Protein AF-A0A4Y7JF31-F1 (afdb_monomer)

Structure (mmCIF, N/CA/C/O backbone):
data_AF-A0A4Y7JF31-F1
#
_entry.id   AF-A0A4Y7JF31-F1
#
loop_
_atom_site.group_PDB
_atom_site.id
_atom_site.type_symbol
_atom_site.label_atom_id
_atom_site.label_alt_id
_atom_site.label_comp_id
_atom_site.label_asym_id
_atom_site.label_entity_id
_atom_site.label_seq_id
_atom_site.pdbx_PDB_ins_code
_atom_site.Cartn_x
_atom_site.Cartn_y
_atom_site.Cartn_z
_atom_site.occupancy
_atom_site.B_iso_or_equiv
_atom_site.auth_seq_id
_atom_site.auth_comp_id
_atom_site.auth_asym_id
_atom_site.auth_atom_id
_atom_site.pdbx_PDB_model_num
ATOM 1 N N . PRO A 1 1 ? 8.493 8.187 52.990 1.00 31.69 1 PRO A N 1
ATOM 2 C CA . PRO A 1 1 ? 7.055 8.366 52.688 1.00 31.69 1 PRO A CA 1
ATOM 3 C C . PRO A 1 1 ? 6.645 7.460 51.519 1.00 31.69 1 PRO A C 1
ATOM 5 O O . PRO A 1 1 ? 7.074 7.686 50.390 1.00 31.69 1 PRO A O 1
ATOM 8 N N . PHE A 1 2 ? 5.915 6.381 51.809 1.00 28.14 2 PHE A N 1
ATOM 9 C CA . PHE A 1 2 ? 5.372 5.490 50.783 1.00 28.14 2 PHE A CA 1
ATOM 10 C C . PHE A 1 2 ? 4.452 6.293 49.850 1.00 28.14 2 PHE A C 1
ATOM 12 O O . PHE A 1 2 ? 3.578 7.016 50.322 1.00 28.14 2 PHE A O 1
ATOM 19 N N . GLN A 1 3 ? 4.675 6.215 48.534 1.00 34.62 3 GLN A N 1
ATOM 20 C CA . GLN A 1 3 ? 3.728 6.744 47.549 1.00 34.62 3 GLN A CA 1
ATOM 21 C C . GLN A 1 3 ? 2.371 6.063 47.772 1.00 34.62 3 GLN A C 1
ATOM 23 O O . GLN A 1 3 ? 2.311 4.831 47.787 1.00 34.62 3 GLN A O 1
ATOM 28 N N . LYS A 1 4 ? 1.290 6.843 47.928 1.00 48.78 4 LYS A N 1
ATOM 29 C CA . LYS A 1 4 ? -0.082 6.314 47.874 1.00 48.78 4 LYS A CA 1
ATOM 30 C C . LYS A 1 4 ? -0.228 5.586 46.534 1.00 48.78 4 LYS A C 1
ATOM 32 O O . LYS A 1 4 ? -0.161 6.211 45.483 1.00 48.78 4 LYS A O 1
ATOM 37 N N . THR A 1 5 ? -0.279 4.255 46.578 1.00 57.47 5 THR A N 1
ATOM 38 C CA . THR A 1 5 ? -0.216 3.396 45.379 1.00 57.47 5 THR A CA 1
ATOM 39 C C . THR A 1 5 ? -1.612 3.099 44.817 1.00 57.47 5 THR A C 1
ATOM 41 O O . THR A 1 5 ? -1.729 2.587 43.710 1.00 57.47 5 THR A O 1
ATOM 44 N N . PHE A 1 6 ? -2.663 3.438 45.568 1.00 66.06 6 PHE A N 1
ATOM 45 C CA . PHE A 1 6 ? -4.053 3.111 45.269 1.00 66.06 6 PHE A CA 1
ATOM 46 C C . PHE A 1 6 ? -4.919 4.372 45.243 1.00 66.06 6 PHE A C 1
ATOM 48 O O . PHE A 1 6 ? -4.669 5.317 45.997 1.00 66.06 6 PHE A O 1
ATOM 55 N N . TYR A 1 7 ? -5.925 4.359 44.371 1.00 75.56 7 TYR A N 1
ATOM 56 C CA . TYR A 1 7 ? -6.966 5.377 44.278 1.00 75.56 7 TYR A CA 1
ATOM 57 C C . TYR A 1 7 ? -8.215 4.868 44.985 1.00 75.56 7 TYR A C 1
ATOM 59 O O . TYR A 1 7 ? -8.557 3.697 44.843 1.00 75.56 7 TYR A O 1
ATOM 67 N N . TYR A 1 8 ? -8.881 5.738 45.733 1.00 78.69 8 TYR A N 1
ATOM 68 C CA . TYR A 1 8 ? -10.022 5.383 46.567 1.00 78.69 8 TYR A CA 1
ATOM 69 C C . TYR A 1 8 ? -11.216 6.240 46.163 1.00 78.69 8 TYR A C 1
ATOM 71 O O . TYR A 1 8 ? -11.055 7.442 45.959 1.00 78.69 8 TYR A O 1
ATOM 79 N N . LEU A 1 9 ? -12.393 5.627 46.066 1.00 80.50 9 LEU A N 1
ATOM 80 C CA . LEU A 1 9 ? -13.665 6.331 45.931 1.00 80.50 9 LEU A CA 1
ATOM 81 C C . LEU A 1 9 ? -14.628 5.880 47.018 1.00 80.50 9 LEU A C 1
ATOM 83 O O . LEU A 1 9 ? -14.660 4.696 47.349 1.00 80.50 9 LEU A O 1
ATOM 87 N N . ALA A 1 10 ? -15.409 6.816 47.552 1.00 82.56 10 ALA A N 1
ATOM 88 C CA . ALA A 1 10 ? -16.460 6.510 48.509 1.00 82.56 10 ALA A CA 1
ATOM 89 C C . ALA A 1 10 ? -17.635 5.854 47.769 1.00 82.56 10 ALA A C 1
ATOM 91 O O . ALA A 1 10 ? -18.322 6.507 46.984 1.00 82.56 10 ALA A O 1
ATOM 92 N N . LEU A 1 11 ? -17.812 4.548 47.968 1.00 87.69 11 LEU A N 1
ATOM 93 C CA . LEU A 1 11 ? -18.899 3.755 47.407 1.00 87.69 11 LEU A CA 1
ATOM 94 C C . LEU A 1 11 ? -20.030 3.694 48.432 1.00 87.69 11 LEU A C 1
ATOM 96 O O . LEU A 1 11 ? -19.848 3.171 49.527 1.00 87.69 11 LEU A O 1
ATOM 100 N N . GLU A 1 12 ? -21.206 4.195 48.070 1.00 89.12 12 GLU A N 1
ATOM 101 C CA . GLU A 1 12 ? -22.380 4.188 48.943 1.00 89.12 12 GLU A CA 1
ATOM 102 C C . GLU A 1 12 ? -23.204 2.912 48.782 1.00 89.12 12 GLU A C 1
ATOM 104 O O . GLU A 1 12 ? -23.687 2.342 49.761 1.00 89.12 12 GLU A O 1
ATOM 109 N N . ALA A 1 13 ? -23.418 2.478 47.537 1.00 92.56 13 ALA A N 1
ATOM 110 C CA . ALA A 1 13 ? -24.281 1.346 47.219 1.00 92.56 13 ALA A CA 1
ATOM 111 C C . ALA A 1 13 ? -24.106 0.860 45.776 1.00 92.56 13 ALA A C 1
ATOM 113 O O . ALA A 1 13 ? -23.597 1.574 44.916 1.00 92.56 13 ALA A O 1
ATOM 114 N N . ILE A 1 14 ? -24.633 -0.328 45.486 1.00 95.69 14 ILE A N 1
ATOM 115 C CA . ILE A 1 14 ? -24.919 -0.786 44.122 1.00 95.69 14 ILE A CA 1
ATOM 116 C C . ILE A 1 14 ? -26.408 -1.112 44.051 1.00 95.69 14 ILE A C 1
ATOM 118 O O . ILE A 1 14 ? -26.920 -1.846 44.894 1.00 95.69 14 ILE A O 1
ATOM 122 N N . SER A 1 15 ? -27.118 -0.562 43.072 1.00 95.19 15 SER A N 1
ATOM 123 C CA . SER A 1 15 ? -28.511 -0.911 42.804 1.00 95.19 15 SER A CA 1
ATOM 124 C C . SER A 1 15 ? -28.626 -1.916 41.664 1.00 95.19 15 SER A C 1
ATOM 126 O O . SER A 1 15 ? -27.865 -1.873 40.698 1.00 95.19 15 SER A O 1
ATOM 128 N N . VAL A 1 16 ? -29.588 -2.828 41.790 1.00 95.62 16 VAL A N 1
ATOM 129 C CA . VAL A 1 16 ? -30.034 -3.731 40.725 1.00 95.62 16 VAL A CA 1
ATOM 130 C C . VAL A 1 16 ? -31.512 -3.427 40.486 1.00 95.62 16 VAL A C 1
ATOM 132 O O . VAL A 1 16 ? -32.357 -3.682 41.346 1.00 95.62 16 VAL A O 1
ATOM 135 N N . ASN A 1 17 ? -31.826 -2.845 39.331 1.00 91.75 17 ASN A N 1
ATOM 136 C CA . ASN A 1 17 ? -33.073 -2.132 39.062 1.00 91.75 17 ASN A CA 1
ATOM 137 C C . ASN A 1 17 ? -33.342 -1.081 40.161 1.00 91.75 17 ASN A C 1
ATOM 139 O O . ASN A 1 17 ? -32.506 -0.221 40.412 1.00 91.75 17 ASN A O 1
ATOM 143 N N . GLU A 1 18 ? -34.485 -1.156 40.846 1.00 88.25 18 GLU A N 1
ATOM 144 C CA . GLU A 1 18 ? -34.863 -0.216 41.912 1.00 88.25 18 GLU A CA 1
ATOM 145 C C . GLU A 1 18 ? -34.330 -0.623 43.304 1.00 88.25 18 GLU A C 1
ATOM 147 O O . GLU A 1 18 ? -34.451 0.141 44.264 1.00 88.25 18 GLU A O 1
ATOM 152 N N . ASN A 1 19 ? -33.727 -1.811 43.442 1.00 93.69 19 ASN A N 1
ATOM 153 C CA . ASN A 1 19 ? -33.280 -2.345 44.731 1.00 93.69 19 ASN A CA 1
ATOM 154 C C . ASN A 1 19 ? -31.839 -1.909 45.030 1.00 93.69 19 ASN A C 1
ATOM 156 O O . ASN A 1 19 ? -30.900 -2.376 44.388 1.00 93.69 19 ASN A O 1
ATOM 160 N N . LYS A 1 20 ? -31.660 -1.023 46.019 1.00 93.81 20 LYS A N 1
ATOM 161 C CA . LYS A 1 20 ? -30.358 -0.471 46.435 1.00 93.81 20 LYS A CA 1
ATOM 162 C C . LYS A 1 20 ? -29.703 -1.349 47.513 1.00 93.81 20 LYS A C 1
ATOM 164 O O . LYS A 1 20 ? -30.262 -1.498 48.597 1.00 93.81 20 LYS A O 1
ATOM 169 N N . VAL A 1 21 ? -28.512 -1.887 47.236 1.00 94.56 21 VAL A N 1
ATOM 170 C CA . VAL A 1 21 ? -27.695 -2.676 48.178 1.00 94.56 21 VAL A CA 1
ATOM 171 C C . VAL A 1 21 ? -26.576 -1.786 48.739 1.00 94.56 21 VAL A C 1
ATOM 173 O O . VAL A 1 21 ? -25.693 -1.389 47.973 1.00 94.56 21 VAL A O 1
ATOM 176 N N . PRO A 1 22 ? -26.595 -1.426 50.036 1.00 91.06 22 PRO A N 1
ATOM 177 C CA . PRO A 1 22 ? -25.606 -0.523 50.619 1.00 91.06 22 PRO A CA 1
ATOM 178 C C . PRO A 1 22 ? -24.224 -1.174 50.722 1.00 91.06 22 PRO A C 1
ATOM 180 O O . PRO A 1 22 ? -24.096 -2.375 50.961 1.00 91.06 22 PRO A O 1
ATOM 183 N N . PHE A 1 23 ? -23.177 -0.366 50.577 1.00 85.75 23 PHE A N 1
ATOM 184 C CA . PHE A 1 23 ? -21.815 -0.788 50.871 1.00 85.75 23 PHE A CA 1
ATOM 185 C C . PHE A 1 23 ? -21.572 -0.695 52.380 1.00 85.75 23 PHE A C 1
ATOM 187 O O . PHE A 1 23 ? -21.633 0.383 52.964 1.00 85.75 23 PHE A O 1
ATOM 194 N N . ILE A 1 24 ? -21.310 -1.837 53.016 1.00 78.06 24 ILE A N 1
ATOM 195 C CA . ILE A 1 24 ? -20.988 -1.922 54.443 1.00 78.06 24 ILE A CA 1
ATOM 196 C C . ILE A 1 24 ? -19.588 -2.525 54.556 1.00 78.06 24 ILE A C 1
ATOM 198 O O . ILE A 1 24 ? -19.387 -3.712 54.292 1.00 78.06 24 ILE A O 1
ATOM 202 N N . SER A 1 25 ? -18.596 -1.706 54.908 1.00 64.50 25 SER A N 1
ATOM 203 C CA . SER A 1 25 ? -17.239 -2.184 55.179 1.00 64.50 25 SER A CA 1
ATOM 204 C C . SER A 1 25 ? -17.099 -2.565 56.649 1.00 64.50 25 SER A C 1
ATOM 206 O O . SER A 1 25 ? -17.093 -1.697 57.517 1.00 64.50 25 SER A O 1
ATOM 208 N N . ASP A 1 26 ? -16.946 -3.855 56.933 1.00 57.91 26 ASP A N 1
ATOM 209 C CA . ASP A 1 26 ? -16.701 -4.347 58.289 1.00 57.91 26 ASP A CA 1
ATOM 210 C C . ASP A 1 26 ? -15.235 -4.062 58.691 1.00 57.91 26 ASP A C 1
ATOM 212 O O . ASP A 1 26 ? -14.323 -4.851 58.446 1.00 57.91 26 ASP A O 1
ATOM 216 N N . THR A 1 27 ? -14.962 -2.876 59.245 1.00 52.88 27 THR A N 1
ATOM 217 C CA . THR A 1 27 ? -13.615 -2.432 59.676 1.00 52.88 27 THR A CA 1
ATOM 218 C C . THR A 1 27 ? -13.222 -2.959 61.063 1.00 52.88 27 THR A C 1
ATOM 220 O O . THR A 1 27 ? -12.168 -2.620 61.606 1.00 52.88 27 THR A O 1
ATOM 223 N N . SER A 1 28 ? -14.028 -3.851 61.643 1.00 46.38 28 SER A N 1
ATOM 224 C CA . SER A 1 28 ? -13.867 -4.347 63.012 1.00 46.38 28 SER A CA 1
ATOM 225 C C . SER A 1 28 ? -12.649 -5.270 63.229 1.00 46.38 28 SER A C 1
ATOM 227 O O . SER A 1 28 ? -12.277 -5.516 64.381 1.00 46.38 28 SER A O 1
ATOM 229 N N . SER A 1 29 ? -11.970 -5.743 62.169 1.00 42.38 29 SER A N 1
ATOM 230 C CA . SER A 1 29 ? -10.911 -6.767 62.271 1.00 42.38 29 SER A CA 1
ATOM 231 C C . SER A 1 29 ? -9.473 -6.343 61.931 1.00 42.38 29 SER A C 1
ATOM 233 O O . SER A 1 29 ? -8.577 -7.182 62.024 1.00 42.38 29 SER A O 1
ATOM 235 N N . THR A 1 30 ? -9.185 -5.090 61.569 1.00 41.09 30 THR A N 1
ATOM 236 C CA . THR A 1 30 ? -7.815 -4.667 61.194 1.00 41.09 30 THR A CA 1
ATOM 237 C C . THR A 1 30 ? -7.248 -3.635 62.164 1.00 41.09 30 THR A C 1
ATOM 239 O O . THR A 1 30 ? -7.321 -2.434 61.928 1.00 41.09 30 THR A O 1
ATOM 242 N N . LYS A 1 31 ? -6.639 -4.107 63.261 1.00 40.06 31 LYS A N 1
ATOM 243 C CA . LYS A 1 31 ? -5.798 -3.270 64.141 1.00 40.06 31 LYS A CA 1
ATOM 244 C C . LYS A 1 31 ? -4.364 -3.075 63.635 1.00 40.06 31 LYS A C 1
ATOM 246 O O . LYS A 1 31 ? -3.668 -2.225 64.173 1.00 40.06 31 LYS A O 1
ATOM 251 N N . ASP A 1 32 ? -3.947 -3.797 62.594 1.00 37.44 32 ASP A N 1
ATOM 252 C CA . ASP A 1 32 ? -2.549 -3.841 62.152 1.00 37.44 32 ASP A CA 1
ATOM 253 C C . ASP A 1 32 ? -2.399 -3.561 60.650 1.00 37.44 32 ASP A C 1
ATOM 255 O O . ASP A 1 32 ? -1.897 -4.386 59.894 1.00 37.44 32 ASP A O 1
ATOM 259 N N . THR A 1 33 ? -2.815 -2.377 60.205 1.00 38.72 33 THR A N 1
ATOM 260 C CA . THR A 1 33 ? -2.261 -1.765 58.988 1.00 38.72 33 THR A CA 1
ATOM 261 C C . THR A 1 33 ? -2.450 -0.259 59.078 1.00 38.72 33 THR A C 1
ATOM 263 O O . THR A 1 33 ? -3.574 0.226 59.051 1.00 38.72 33 THR A O 1
ATOM 266 N N . GLU A 1 34 ? -1.351 0.491 59.157 1.00 38.00 34 GLU A N 1
ATOM 267 C CA . GLU A 1 34 ? -1.296 1.962 59.070 1.00 38.00 34 GLU A CA 1
ATOM 268 C C . GLU A 1 34 ? -1.657 2.484 57.656 1.00 38.00 34 GLU A C 1
ATOM 270 O O . GLU A 1 34 ? -1.024 3.394 57.120 1.00 38.00 34 GLU A O 1
ATOM 275 N N . ALA A 1 35 ? -2.656 1.887 57.006 1.00 40.53 35 ALA A N 1
ATOM 276 C CA . ALA A 1 35 ? -3.158 2.292 55.705 1.00 40.53 35 ALA A CA 1
ATOM 277 C C . ALA A 1 35 ? -4.604 2.758 55.873 1.00 40.53 35 ALA A C 1
ATOM 279 O O . ALA A 1 35 ? -5.496 1.955 56.121 1.00 40.53 35 ALA A O 1
ATOM 280 N N . PHE A 1 36 ? -4.785 4.073 55.756 1.00 43.50 36 PHE A N 1
ATOM 281 C CA . PHE A 1 36 ? -6.052 4.784 55.622 1.00 43.50 36 PHE A CA 1
ATOM 282 C C . PHE A 1 36 ? -7.067 3.987 54.790 1.00 43.50 36 PHE A C 1
ATOM 284 O O . PHE A 1 36 ? -7.009 3.989 53.561 1.00 43.50 36 PHE A O 1
ATOM 291 N N . GLN A 1 37 ? -7.996 3.321 55.462 1.00 46.31 37 GLN A N 1
ATOM 292 C CA . GLN A 1 37 ? -9.249 2.885 54.873 1.00 46.31 37 GLN A CA 1
ATOM 293 C C . GLN A 1 37 ? -10.320 3.590 55.697 1.00 46.31 37 GLN A C 1
ATOM 295 O O . GLN A 1 37 ? -10.749 3.100 56.737 1.00 46.31 37 GLN A O 1
ATOM 300 N N . GLU A 1 38 ? -10.605 4.832 55.306 1.00 51.72 38 GLU A N 1
ATOM 301 C CA . GLU A 1 38 ? -11.763 5.562 55.813 1.00 51.72 38 GLU A CA 1
ATOM 302 C C . GLU A 1 38 ? -13.029 4.745 55.505 1.00 51.72 38 GLU A C 1
ATOM 304 O O . GLU A 1 38 ? -13.062 3.971 54.538 1.00 51.72 38 GLU A O 1
ATOM 309 N N . ASP A 1 39 ? -14.048 4.878 56.353 1.00 57.41 39 ASP A N 1
ATOM 310 C CA . ASP A 1 39 ? -15.315 4.170 56.191 1.00 57.41 39 ASP A CA 1
ATOM 311 C C . ASP A 1 39 ? -15.894 4.448 54.786 1.00 57.41 39 ASP A C 1
ATOM 313 O O . ASP A 1 39 ? -15.873 5.581 54.309 1.00 57.41 39 ASP A O 1
ATOM 317 N N . ASN A 1 40 ? -16.396 3.407 54.115 1.00 67.69 40 ASN A N 1
ATOM 318 C CA . ASN A 1 40 ? -17.052 3.460 52.797 1.00 67.69 40 ASN A CA 1
ATOM 319 C C . ASN A 1 40 ? -16.171 3.644 51.545 1.00 67.69 40 ASN A C 1
ATOM 321 O O . ASN A 1 40 ? -16.712 3.886 50.470 1.00 67.69 40 ASN A O 1
ATOM 325 N N . TYR A 1 41 ? -14.847 3.466 51.605 1.00 77.06 41 TYR A N 1
ATOM 326 C CA . TYR A 1 41 ? -14.010 3.558 50.398 1.00 77.06 41 TYR A CA 1
ATOM 327 C C . TYR A 1 41 ? -13.721 2.208 49.717 1.00 77.06 41 TYR A C 1
ATOM 329 O O . TYR A 1 41 ? -13.279 1.241 50.346 1.00 77.06 41 TYR A O 1
ATOM 337 N N . ILE A 1 42 ? -13.877 2.175 48.389 1.00 85.44 42 ILE A N 1
ATOM 338 C CA . ILE A 1 42 ? -13.438 1.091 47.499 1.00 85.44 42 ILE A CA 1
ATOM 339 C C . ILE A 1 42 ? -12.210 1.531 46.691 1.00 85.44 42 ILE A C 1
ATOM 341 O O . ILE A 1 42 ? -12.097 2.691 46.289 1.00 85.44 42 ILE A O 1
ATOM 345 N N . ILE A 1 43 ? -11.272 0.613 46.444 1.00 86.19 43 ILE A N 1
ATOM 346 C CA . ILE A 1 43 ? -10.094 0.904 45.619 1.00 86.19 43 ILE A CA 1
ATOM 347 C C . ILE A 1 43 ? -10.470 0.811 44.144 1.00 86.19 43 ILE A C 1
ATOM 349 O O . ILE A 1 43 ? -10.975 -0.217 43.702 1.00 86.19 43 ILE A O 1
ATOM 353 N N . ILE A 1 44 ? -10.149 1.836 43.362 1.00 85.12 44 ILE A N 1
ATOM 354 C CA . ILE A 1 44 ? -10.290 1.808 41.904 1.00 85.12 44 ILE A CA 1
ATOM 355 C C . ILE A 1 44 ? -9.003 1.244 41.300 1.00 85.12 44 ILE A C 1
ATOM 357 O O . ILE A 1 44 ? -7.951 1.883 41.358 1.00 85.12 44 ILE A O 1
ATOM 361 N N . ASP A 1 45 ? -9.075 0.033 40.738 1.00 82.38 45 ASP A N 1
ATOM 362 C CA . ASP A 1 45 ? -7.905 -0.677 40.212 1.00 82.38 45 ASP A CA 1
ATOM 363 C C . ASP A 1 45 ? -8.164 -1.259 38.817 1.00 82.38 45 ASP A C 1
ATOM 365 O O . ASP A 1 45 ? -8.624 -2.390 38.651 1.00 82.38 45 ASP A O 1
ATOM 369 N N . SER A 1 46 ? -7.787 -0.497 37.789 1.00 75.25 46 SER A N 1
ATOM 370 C CA . SER A 1 46 ? -7.800 -0.954 36.392 1.00 75.25 46 SER A CA 1
ATOM 371 C C . SER A 1 46 ? -6.783 -2.073 36.099 1.00 75.25 46 SER A C 1
ATOM 373 O O . SER A 1 46 ? -6.821 -2.688 35.033 1.00 75.25 46 SER A O 1
ATOM 375 N N . GLY A 1 47 ? -5.874 -2.381 37.033 1.00 76.44 47 GLY A N 1
ATOM 376 C CA . GLY A 1 47 ? -4.969 -3.527 36.958 1.00 76.44 47 GLY A CA 1
ATOM 377 C C . GLY A 1 47 ? -5.613 -4.855 37.364 1.00 76.44 47 GLY A C 1
ATOM 378 O O . GLY A 1 47 ? -5.102 -5.912 36.980 1.00 76.44 47 GLY A O 1
ATOM 379 N N . THR A 1 48 ? -6.730 -4.818 38.094 1.00 82.38 48 THR A N 1
ATOM 380 C CA . THR A 1 48 ? -7.476 -6.003 38.526 1.00 82.38 48 THR A CA 1
ATOM 381 C C . THR A 1 48 ? -8.652 -6.242 37.584 1.00 82.38 48 THR A C 1
ATOM 383 O O . THR A 1 48 ? -9.439 -5.345 37.316 1.00 82.38 48 THR A O 1
ATOM 386 N N . THR A 1 49 ? -8.789 -7.455 37.040 1.00 86.00 49 THR A N 1
ATOM 387 C CA . THR A 1 49 ? -9.819 -7.746 36.024 1.00 86.00 49 THR A CA 1
ATOM 388 C C . THR A 1 49 ? -11.244 -7.633 36.572 1.00 86.00 49 THR A C 1
ATOM 390 O O . THR A 1 49 ? -12.091 -7.019 35.928 1.00 86.00 49 THR A O 1
ATOM 393 N N . PHE A 1 50 ? -11.503 -8.219 37.740 1.00 92.88 50 PHE A N 1
ATOM 394 C CA . PHE A 1 50 ? -12.839 -8.367 38.319 1.00 92.88 50 PHE A CA 1
ATOM 395 C C . PHE A 1 50 ? -13.068 -7.425 39.500 1.00 92.88 50 PHE A C 1
ATOM 397 O O . PHE A 1 50 ? -12.115 -6.978 40.132 1.00 92.88 50 PHE A O 1
ATOM 404 N N . THR A 1 51 ? -14.332 -7.149 39.810 1.00 93.81 51 THR A N 1
ATOM 405 C CA . THR A 1 51 ? -14.706 -6.349 40.983 1.00 93.81 51 THR A CA 1
ATOM 406 C C . THR A 1 51 ? -14.842 -7.264 42.197 1.00 93.81 51 THR A C 1
ATOM 408 O O . THR A 1 51 ? -15.516 -8.289 42.125 1.00 93.81 51 THR A O 1
ATOM 411 N N . PHE A 1 52 ? -14.210 -6.903 43.310 1.00 93.19 52 PHE A N 1
ATOM 412 C CA . PHE A 1 52 ? -14.236 -7.644 44.569 1.00 93.19 52 PHE A CA 1
ATOM 413 C C . PHE A 1 52 ? -14.995 -6.840 45.625 1.00 93.19 52 PHE A C 1
ATOM 415 O O . PHE A 1 52 ? -14.542 -5.767 46.027 1.00 93.19 52 PHE A O 1
ATOM 422 N N . LEU A 1 53 ? -16.137 -7.364 46.067 1.00 93.50 53 LEU A N 1
ATOM 423 C CA . LEU A 1 53 ? -17.059 -6.715 47.006 1.00 93.50 53 LEU A CA 1
ATOM 424 C C . LEU A 1 53 ? -17.085 -7.454 48.353 1.00 93.50 53 LEU A C 1
ATOM 426 O O . LEU A 1 53 ? -16.727 -8.633 48.391 1.00 93.50 53 LEU A O 1
ATOM 430 N N . PRO A 1 54 ? -17.530 -6.810 49.447 1.00 92.06 54 PRO A N 1
ATOM 431 C CA . PRO A 1 54 ? -17.822 -7.505 50.700 1.00 92.06 54 PRO A CA 1
ATOM 432 C C . PRO A 1 54 ? -18.744 -8.711 50.474 1.00 92.06 54 PRO A C 1
ATOM 434 O O . PRO A 1 54 ? -19.668 -8.641 49.664 1.00 92.06 54 PRO A O 1
ATOM 437 N N . GLU A 1 55 ? -18.494 -9.819 51.177 1.00 90.50 55 GLU A N 1
ATOM 438 C CA . GLU A 1 55 ? -19.212 -11.092 50.977 1.00 90.50 55 GLU A CA 1
ATOM 439 C C . GLU A 1 55 ? -20.740 -10.953 51.131 1.00 90.50 55 GLU A C 1
ATOM 441 O O . GLU A 1 55 ? -21.489 -11.530 50.339 1.00 90.50 55 GLU A O 1
ATOM 446 N N . GLU A 1 56 ? -21.205 -10.134 52.081 1.00 89.44 56 GLU A N 1
ATOM 447 C CA . GLU A 1 56 ? -22.633 -9.840 52.275 1.00 89.44 56 GLU A CA 1
ATOM 448 C C . GLU A 1 56 ? -23.216 -9.049 51.094 1.00 89.44 56 GLU A C 1
ATOM 450 O O . GLU A 1 56 ? -24.163 -9.505 50.454 1.00 89.44 56 GLU A O 1
ATOM 455 N N . MET A 1 57 ? -22.577 -7.933 50.719 1.00 92.75 57 MET A N 1
ATOM 456 C CA . MET A 1 57 ? -23.000 -7.098 49.587 1.00 92.75 57 MET A CA 1
ATOM 457 C C . MET A 1 57 ? -23.037 -7.889 48.273 1.00 92.75 57 MET A C 1
ATOM 459 O O . MET A 1 57 ? -23.968 -7.759 47.480 1.00 92.75 57 MET A O 1
ATOM 463 N N . TYR A 1 58 ? -22.027 -8.730 48.038 1.00 94.62 58 TYR A N 1
ATOM 464 C CA . TYR A 1 58 ? -21.979 -9.611 46.878 1.00 94.62 58 TYR A CA 1
ATOM 465 C C . TYR A 1 58 ? -23.177 -10.565 46.840 1.00 94.62 58 TYR A C 1
ATOM 467 O O . TYR A 1 58 ? -23.813 -10.706 45.796 1.00 94.62 58 TYR A O 1
ATOM 475 N N . SER A 1 59 ? -23.484 -11.206 47.971 1.00 93.69 59 SER A N 1
ATOM 476 C CA . SER A 1 59 ? -24.570 -12.185 48.076 1.00 93.69 59 SER A CA 1
ATOM 477 C C . SER A 1 59 ? -25.936 -11.548 47.806 1.00 93.69 59 SER A C 1
ATOM 479 O O . SER A 1 59 ? -26.773 -12.144 47.123 1.00 93.69 59 SER A O 1
ATOM 481 N N . ASP A 1 60 ? -26.139 -10.316 48.277 1.00 94.75 60 ASP A N 1
ATOM 482 C CA . ASP A 1 60 ? -27.357 -9.546 48.025 1.00 94.75 60 ASP A CA 1
ATOM 483 C C . ASP A 1 60 ? -27.487 -9.159 46.545 1.00 94.75 60 ASP A C 1
ATOM 485 O O . ASP A 1 60 ? -28.530 -9.402 45.935 1.00 94.75 60 ASP A O 1
ATOM 489 N N . ILE A 1 61 ? -26.415 -8.656 45.920 1.00 95.12 61 ILE A N 1
ATOM 490 C CA . ILE A 1 61 ? -26.395 -8.341 44.479 1.00 95.12 61 ILE A CA 1
ATOM 491 C C . ILE A 1 61 ? -26.645 -9.600 43.640 1.00 95.12 61 ILE A C 1
ATOM 493 O O . ILE A 1 61 ? -27.437 -9.573 42.697 1.00 95.12 61 ILE A O 1
ATOM 497 N N . GLU A 1 62 ? -26.001 -10.720 43.977 1.00 94.31 62 GLU A N 1
ATOM 498 C CA . GLU A 1 62 ? -26.190 -11.997 43.285 1.00 94.31 62 GLU A CA 1
ATOM 499 C C . GLU A 1 62 ? -27.658 -12.453 43.358 1.00 94.31 62 GLU A C 1
ATOM 501 O O . GLU A 1 62 ? -28.226 -12.902 42.359 1.00 94.31 62 GLU A O 1
ATOM 506 N N . SER A 1 63 ? -28.288 -12.308 44.527 1.00 93.62 63 SER A N 1
ATOM 507 C CA . SER A 1 63 ? -29.700 -12.625 44.758 1.00 93.62 63 SER A CA 1
ATOM 508 C C . SER A 1 63 ? -30.635 -11.743 43.925 1.00 93.62 63 SER A C 1
ATOM 510 O O . SER A 1 63 ? -31.542 -12.258 43.268 1.00 93.62 63 SER A O 1
ATOM 512 N N . GLU A 1 64 ? -30.398 -10.430 43.884 1.00 94.88 64 GLU A N 1
ATOM 513 C CA . GLU A 1 64 ? -31.211 -9.499 43.093 1.00 94.88 64 GLU A CA 1
ATOM 514 C C . GLU A 1 64 ? -31.059 -9.725 41.582 1.00 94.88 64 GLU A C 1
ATOM 516 O O . GLU A 1 64 ? -32.055 -9.746 40.853 1.00 94.88 64 GLU A O 1
ATOM 521 N N . ILE A 1 65 ? -29.844 -10.010 41.101 1.00 94.06 65 ILE A N 1
ATOM 522 C CA . ILE A 1 65 ? -29.611 -10.357 39.692 1.00 94.06 65 ILE A CA 1
ATOM 523 C C . ILE A 1 65 ? -30.327 -11.665 39.326 1.00 94.06 65 ILE A C 1
ATOM 525 O O . ILE A 1 65 ? -30.950 -11.735 38.266 1.00 94.06 65 ILE A O 1
ATOM 529 N N . LYS A 1 66 ? -30.292 -12.688 40.192 1.00 92.31 66 LYS A N 1
ATOM 530 C CA . LYS A 1 66 ? -31.037 -13.948 39.985 1.00 92.31 66 LYS A CA 1
ATOM 531 C C . LYS A 1 66 ? -32.548 -13.738 39.919 1.00 92.31 66 LYS A C 1
ATOM 533 O O . LYS A 1 66 ? -33.217 -14.424 39.157 1.00 92.31 66 LYS A O 1
ATOM 538 N N . LYS A 1 67 ? -33.103 -12.809 40.703 1.00 90.31 67 LYS A N 1
ATOM 539 C CA . LYS A 1 67 ? -34.538 -12.476 40.643 1.00 90.31 67 LYS A CA 1
ATOM 540 C C . LYS A 1 67 ? -34.903 -11.754 39.346 1.00 90.31 67 LYS A C 1
ATOM 542 O O . LYS A 1 67 ? -35.990 -11.974 38.816 1.00 90.31 67 LYS A O 1
ATOM 547 N N . ALA A 1 68 ? -34.017 -10.887 38.852 1.00 89.81 68 ALA A N 1
ATOM 548 C CA . ALA A 1 68 ? -34.260 -10.100 37.647 1.00 89.81 68 ALA A CA 1
ATOM 549 C C . ALA A 1 68 ? -34.118 -10.926 36.359 1.00 89.81 68 ALA A C 1
ATOM 551 O O . ALA A 1 68 ? -34.907 -10.777 35.424 1.00 89.81 68 ALA A O 1
ATOM 552 N N . ILE A 1 69 ? -33.124 -11.810 36.313 1.00 85.56 69 ILE A N 1
ATOM 553 C CA . ILE A 1 69 ? -32.865 -12.689 35.180 1.00 85.56 69 ILE A CA 1
ATOM 554 C C . ILE A 1 69 ? -33.733 -13.941 35.345 1.00 85.56 69 ILE A C 1
ATOM 556 O O . ILE A 1 69 ? -33.396 -14.848 36.094 1.00 85.56 69 ILE A O 1
ATOM 560 N N . GLN A 1 70 ? -34.863 -14.003 34.635 1.00 77.31 70 GLN A N 1
ATOM 561 C CA . GLN A 1 70 ? -35.846 -15.104 34.688 1.00 77.31 70 GLN A CA 1
ATOM 562 C C . GLN A 1 70 ? -35.351 -16.419 34.033 1.00 77.31 70 GLN A C 1
ATOM 564 O O . GLN A 1 70 ? -36.123 -17.152 33.415 1.00 77.31 70 GLN A O 1
ATOM 569 N N . VAL A 1 71 ? -34.053 -16.707 34.123 1.00 82.75 71 VAL A N 1
ATOM 570 C CA . VAL A 1 71 ? -33.384 -17.893 33.578 1.00 82.75 71 VAL A CA 1
ATOM 571 C C . VAL A 1 71 ? -32.703 -18.617 34.733 1.00 82.75 71 VAL A C 1
ATOM 573 O O . VAL A 1 71 ? -32.097 -17.982 35.587 1.00 82.75 71 VAL A O 1
ATOM 576 N N . GLU A 1 72 ? -32.777 -19.946 34.762 1.00 82.56 72 GLU A N 1
ATOM 577 C CA . GLU A 1 72 ? -32.110 -20.738 35.800 1.00 82.56 72 GLU A CA 1
ATOM 578 C C . GLU A 1 72 ? -30.574 -20.624 35.691 1.00 82.56 72 GLU A C 1
ATOM 580 O O . GLU A 1 72 ? -30.017 -20.873 34.611 1.00 82.56 72 GLU A O 1
ATOM 585 N N . PRO A 1 73 ? -29.865 -20.274 36.783 1.00 86.50 73 PRO A N 1
ATOM 586 C CA . PRO A 1 73 ? -28.408 -20.269 36.819 1.00 86.50 73 PRO A CA 1
ATOM 587 C C . PRO A 1 73 ? -27.807 -21.642 36.502 1.00 86.50 73 PRO A C 1
ATOM 589 O O . PRO A 1 73 ? -28.316 -22.683 36.917 1.00 86.50 73 PRO A O 1
ATOM 592 N N . THR A 1 74 ? -26.662 -21.652 35.822 1.00 81.19 74 THR A N 1
ATOM 593 C CA . THR A 1 74 ? -25.894 -22.869 35.524 1.00 81.19 74 THR A CA 1
ATOM 594 C C . THR A 1 74 ? -24.533 -22.849 36.209 1.00 81.19 74 THR A C 1
ATOM 596 O O . THR A 1 74 ? -23.976 -21.795 36.513 1.00 81.19 74 THR A O 1
ATOM 599 N N . VAL A 1 75 ? -23.955 -24.034 36.412 1.00 76.50 75 VAL A N 1
ATOM 600 C CA . VAL A 1 75 ? -22.590 -24.171 36.928 1.00 76.50 75 VAL A CA 1
ATOM 601 C C . VAL A 1 75 ? -21.605 -23.693 35.861 1.00 76.50 75 VAL A C 1
ATOM 603 O O . VAL A 1 75 ? -21.476 -24.308 34.800 1.00 76.50 75 VAL A O 1
ATOM 606 N N . GLY A 1 76 ? -20.923 -22.585 36.139 1.00 64.81 76 GLY A N 1
ATOM 607 C CA . GLY A 1 76 ? -19.889 -22.036 35.272 1.00 64.81 76 GLY A CA 1
ATOM 608 C C . GLY A 1 76 ? -18.556 -22.785 35.367 1.00 64.81 76 GLY A C 1
ATOM 609 O O . GLY A 1 76 ? -18.245 -23.396 36.393 1.00 64.81 76 GLY A O 1
ATOM 610 N N . PRO A 1 77 ? -17.716 -22.730 34.324 1.00 68.94 77 PRO A N 1
ATOM 611 C CA . PRO A 1 77 ? -16.331 -23.176 34.419 1.00 68.94 77 PRO A CA 1
ATOM 612 C C . PRO A 1 77 ? -15.490 -22.208 35.275 1.00 68.94 77 PRO A C 1
ATOM 614 O O . PRO A 1 77 ? -15.671 -20.997 35.213 1.00 68.94 77 PRO A O 1
ATOM 617 N N . ASN A 1 78 ? -14.496 -22.736 35.999 1.00 63.00 78 ASN A N 1
ATOM 618 C CA . ASN A 1 78 ? -13.399 -21.967 36.613 1.00 63.00 78 ASN A CA 1
ATOM 619 C C . ASN A 1 78 ? -13.790 -20.907 37.669 1.00 63.00 78 ASN A C 1
ATOM 621 O O . ASN A 1 78 ? -13.326 -19.774 37.599 1.00 63.00 78 ASN A O 1
ATOM 625 N N . GLY A 1 79 ? -14.570 -21.279 38.687 1.00 72.12 79 GLY A N 1
ATOM 626 C CA . GLY A 1 79 ? -14.665 -20.491 39.927 1.00 72.12 79 GLY A CA 1
ATOM 627 C C . GLY A 1 79 ? -15.531 -19.227 39.874 1.00 72.12 79 GLY A C 1
ATOM 628 O O . GLY A 1 79 ? -15.467 -18.446 40.812 1.00 72.12 79 GLY A O 1
ATOM 629 N N . PHE A 1 80 ? -16.336 -19.029 38.825 1.00 85.06 80 PHE A N 1
ATOM 630 C CA . PHE A 1 80 ? -17.407 -18.024 38.804 1.00 85.06 80 PHE A CA 1
ATOM 631 C C . PHE A 1 80 ? -18.632 -18.524 39.581 1.00 85.06 80 PHE A C 1
ATOM 633 O O . PHE A 1 80 ? -19.052 -19.666 39.376 1.00 85.06 80 PHE A O 1
ATOM 640 N N . ASN A 1 81 ? -19.232 -17.679 40.425 1.00 85.12 81 ASN A N 1
ATOM 641 C CA . ASN A 1 81 ? -20.349 -18.118 41.272 1.00 85.12 81 ASN A CA 1
ATOM 642 C C . ASN A 1 81 ? -21.711 -18.041 40.557 1.00 85.12 81 ASN A C 1
ATOM 644 O O . ASN A 1 81 ? -22.562 -18.893 40.798 1.00 85.12 81 ASN A O 1
ATOM 648 N N . LEU A 1 82 ? -21.910 -17.066 39.657 1.00 91.12 82 LEU A N 1
ATOM 649 C CA . LEU A 1 82 ? -23.164 -16.879 38.918 1.00 91.12 82 LEU A CA 1
ATOM 650 C C . LEU A 1 82 ? -22.927 -16.875 37.406 1.00 91.12 82 LEU A C 1
ATOM 652 O O . LEU A 1 82 ? -22.244 -15.991 36.889 1.00 91.12 82 LEU A O 1
ATOM 656 N N . CYS A 1 83 ? -23.520 -17.837 36.697 1.00 91.06 83 CYS A N 1
ATOM 657 C CA . CYS A 1 83 ? -23.427 -17.959 35.244 1.00 91.06 83 CYS A CA 1
ATOM 658 C C . CYS A 1 83 ? -24.754 -18.378 34.610 1.00 91.06 83 CYS A C 1
ATOM 660 O O . CYS A 1 83 ? -25.557 -19.076 35.227 1.00 91.06 83 CYS A O 1
ATOM 662 N N . TYR A 1 84 ? -24.921 -18.027 33.337 1.00 88.75 84 TYR A N 1
ATOM 663 C CA . TYR A 1 84 ? -26.061 -18.393 32.501 1.00 88.75 84 TYR A CA 1
ATOM 664 C C . TYR A 1 84 ? -25.588 -18.925 31.139 1.00 88.75 84 TYR A C 1
ATOM 666 O O . TYR A 1 84 ? -24.499 -18.559 30.679 1.00 88.75 84 TYR A O 1
ATOM 674 N N . PRO A 1 85 ? -26.363 -19.801 30.475 1.00 84.25 85 PRO A N 1
ATOM 675 C CA . PRO A 1 85 ? -26.137 -20.114 29.068 1.00 84.25 85 PRO A CA 1
ATOM 676 C C . PRO A 1 85 ? -26.354 -18.851 28.222 1.00 84.25 85 PRO A C 1
ATOM 678 O O . PRO A 1 85 ? -27.317 -18.120 28.425 1.00 84.25 85 PRO A O 1
ATOM 681 N N . PHE A 1 86 ? -25.443 -18.582 27.292 1.00 78.19 86 PHE A N 1
ATOM 682 C CA . PHE A 1 86 ? -25.483 -17.379 26.467 1.00 78.19 86 PHE A CA 1
ATOM 683 C C . PHE A 1 86 ? -26.551 -17.496 25.369 1.00 78.19 86 PHE A C 1
ATOM 685 O O . PHE A 1 86 ? -26.483 -18.400 24.532 1.00 78.19 86 PHE A O 1
ATOM 692 N N . ASP A 1 87 ? -27.500 -16.558 25.365 1.00 73.38 87 ASP A N 1
ATOM 693 C CA . ASP A 1 87 ? -28.559 -16.397 24.364 1.00 73.38 87 ASP A CA 1
ATOM 694 C C . ASP A 1 87 ? -28.674 -14.909 23.988 1.00 73.38 87 ASP A C 1
ATOM 696 O O . ASP A 1 87 ? -28.771 -14.049 24.864 1.00 73.38 87 ASP A O 1
ATOM 700 N N . ASP A 1 88 ? -28.678 -14.606 22.688 1.00 67.75 88 ASP A N 1
ATOM 701 C CA . ASP A 1 88 ? -28.761 -13.238 22.155 1.00 67.75 88 ASP A CA 1
ATOM 702 C C . ASP A 1 88 ? -30.094 -12.531 22.496 1.00 67.75 88 ASP A C 1
ATOM 704 O O . ASP A 1 88 ? -30.214 -11.320 22.319 1.00 67.75 88 ASP A O 1
ATOM 708 N N . SER A 1 89 ? -31.112 -13.268 22.956 1.00 70.12 89 SER A N 1
ATOM 709 C CA . SER A 1 89 ? -32.430 -12.742 23.350 1.00 70.12 89 SER A CA 1
ATOM 710 C C . SER A 1 89 ? -32.568 -12.429 24.847 1.00 70.12 89 SER A C 1
ATOM 712 O O . SER A 1 89 ? -33.641 -12.024 25.300 1.00 70.12 89 SER A O 1
ATOM 714 N N . MET A 1 90 ? -31.496 -12.611 25.620 1.00 76.38 90 MET A N 1
ATOM 715 C CA . MET A 1 90 ? -31.497 -12.446 27.069 1.00 76.38 90 MET A CA 1
ATOM 716 C C . MET A 1 90 ? -31.534 -10.969 27.483 1.00 76.38 90 MET A C 1
ATOM 718 O O . MET A 1 90 ? -30.761 -10.146 26.995 1.00 76.38 90 MET A O 1
ATOM 722 N N . THR A 1 91 ? -32.420 -10.635 28.420 1.00 81.81 91 THR A N 1
ATOM 723 C CA . THR A 1 91 ? -32.522 -9.294 29.010 1.00 81.81 91 THR A CA 1
ATOM 724 C C . THR A 1 91 ? -31.765 -9.231 30.330 1.00 81.81 91 THR A C 1
ATOM 726 O O . THR A 1 91 ? -31.920 -10.116 31.174 1.00 81.81 91 THR A O 1
ATOM 729 N N . PHE A 1 92 ? -30.992 -8.167 30.526 1.00 89.50 92 PHE A N 1
ATOM 730 C CA . PHE A 1 92 ? -30.200 -7.934 31.732 1.00 89.50 92 PHE A CA 1
ATOM 731 C C . PHE A 1 92 ? -30.808 -6.797 32.573 1.00 89.50 92 PHE A C 1
ATOM 733 O O . PHE A 1 92 ? -31.418 -5.895 31.994 1.00 89.50 92 PHE A O 1
ATOM 740 N N . PRO A 1 93 ? -30.686 -6.833 33.915 1.00 92.44 93 PRO A N 1
ATOM 741 C CA . PRO A 1 93 ? -31.168 -5.753 34.776 1.00 92.44 93 PRO A CA 1
ATOM 742 C C . PRO A 1 93 ? -30.376 -4.454 34.582 1.00 92.44 93 PRO A C 1
ATOM 744 O O . PRO A 1 93 ? -29.218 -4.473 34.164 1.00 92.44 93 PRO A O 1
ATOM 747 N N . GLU A 1 94 ? -30.974 -3.320 34.945 1.00 90.88 94 GLU A N 1
ATOM 748 C CA . GLU A 1 94 ? -30.198 -2.088 35.119 1.00 90.88 94 GLU A CA 1
ATOM 749 C C . GLU A 1 94 ? -29.341 -2.236 36.385 1.00 90.88 94 GLU A C 1
ATOM 751 O O . GLU A 1 94 ? -29.854 -2.642 37.426 1.00 90.88 94 GLU A O 1
ATOM 756 N N . VAL A 1 95 ? -28.041 -1.946 36.315 1.00 94.06 95 VAL A N 1
ATOM 757 C CA . VAL A 1 95 ? -27.154 -1.959 37.489 1.00 94.06 95 VAL A CA 1
ATOM 758 C C . VAL A 1 95 ? -26.490 -0.597 37.602 1.00 94.06 95 VAL A C 1
ATOM 760 O O . VAL A 1 95 ? -25.857 -0.158 36.647 1.00 94.06 95 VAL A O 1
ATOM 763 N N . THR A 1 96 ? -26.611 0.068 38.751 1.00 93.62 96 THR A N 1
ATOM 764 C CA . THR A 1 96 ? -25.994 1.386 38.979 1.00 93.62 96 THR A CA 1
ATOM 765 C C . THR A 1 96 ? -25.094 1.343 40.204 1.00 93.62 96 THR A C 1
ATOM 767 O O . THR A 1 96 ? -25.480 0.848 41.260 1.00 93.62 96 THR A O 1
ATOM 770 N N . VAL A 1 97 ? -23.880 1.863 40.069 1.00 94.19 97 VAL A N 1
ATOM 771 C CA . VAL A 1 97 ? -22.913 2.012 41.157 1.00 94.19 97 VAL A CA 1
ATOM 772 C C . VAL A 1 97 ? -23.011 3.441 41.679 1.00 94.19 97 VAL A C 1
ATOM 774 O O . VAL A 1 97 ? -22.798 4.384 40.922 1.00 94.19 97 VAL A O 1
ATOM 777 N N . HIS A 1 98 ? -23.349 3.594 42.955 1.00 92.38 98 HIS A N 1
ATOM 778 C CA . HIS A 1 98 ? -23.570 4.883 43.605 1.00 92.38 98 HIS A CA 1
ATOM 779 C C . HIS A 1 98 ? -22.335 5.271 44.415 1.00 92.38 98 HIS A C 1
ATOM 781 O O . HIS A 1 98 ? -22.083 4.691 45.473 1.00 92.38 98 HIS A O 1
ATOM 787 N N . PHE A 1 99 ? -21.567 6.237 43.927 1.00 89.12 99 PHE A N 1
ATOM 788 C CA . PHE A 1 99 ? -20.512 6.911 44.680 1.00 89.12 99 PHE A CA 1
ATOM 789 C C . PHE A 1 99 ? -21.056 8.210 45.287 1.00 89.12 99 PHE A C 1
ATOM 791 O O . PHE A 1 99 ? -22.044 8.744 44.791 1.00 89.12 99 PHE A O 1
ATOM 798 N N . THR A 1 100 ? -20.399 8.747 46.319 1.00 79.88 100 THR A N 1
ATOM 799 C CA . THR A 1 100 ? -20.891 9.917 47.084 1.00 79.88 100 THR A CA 1
ATOM 800 C C . THR A 1 100 ? -21.260 11.144 46.238 1.00 79.88 100 THR A C 1
ATOM 802 O O . THR A 1 100 ? -22.167 11.878 46.612 1.00 79.88 100 THR A O 1
ATOM 805 N N . ASP A 1 101 ? -20.646 11.322 45.064 1.00 76.50 101 ASP A N 1
ATOM 806 C CA . ASP A 1 101 ? -20.934 12.440 44.153 1.00 76.50 101 ASP A CA 1
ATOM 807 C C . ASP A 1 101 ? -21.239 11.997 42.707 1.00 76.50 101 ASP A C 1
ATOM 809 O O . ASP A 1 101 ? -21.261 12.825 41.794 1.00 76.50 101 ASP A O 1
ATOM 813 N N . ALA A 1 102 ? -21.429 10.695 42.456 1.00 79.94 102 ALA A N 1
ATOM 814 C CA . ALA A 1 102 ? -21.613 10.185 41.096 1.00 79.94 102 ALA A CA 1
ATOM 815 C C . ALA A 1 102 ? -22.365 8.849 41.040 1.00 79.94 102 ALA A C 1
ATOM 817 O O . ALA A 1 102 ? -21.984 7.881 41.694 1.00 79.94 102 ALA A O 1
ATOM 818 N N . ASP A 1 103 ? -23.348 8.767 40.143 1.00 84.88 103 ASP A N 1
ATOM 819 C CA . ASP A 1 103 ? -24.042 7.526 39.800 1.00 84.88 103 ASP A CA 1
ATOM 820 C C . ASP A 1 103 ? -23.541 6.997 38.453 1.00 84.88 103 ASP A C 1
ATOM 822 O O . ASP A 1 103 ? -23.684 7.654 37.419 1.00 84.88 103 ASP A O 1
ATOM 826 N N . ILE A 1 104 ? -22.972 5.791 38.453 1.00 87.31 104 ILE A N 1
ATOM 827 C CA . ILE A 1 104 ? -22.462 5.137 37.245 1.00 87.31 104 ILE A CA 1
ATOM 828 C C . ILE A 1 104 ? -23.391 3.993 36.859 1.00 87.31 104 ILE A C 1
ATOM 830 O O . ILE A 1 104 ? -23.409 2.945 37.506 1.00 87.31 104 ILE A O 1
ATOM 834 N N . LYS A 1 105 ? -24.147 4.180 35.776 1.00 89.19 105 LYS A N 1
ATOM 835 C CA . LYS A 1 105 ? -24.960 3.116 35.177 1.00 89.19 105 LYS A CA 1
ATOM 836 C C . LYS A 1 105 ? -24.072 2.161 34.392 1.00 89.19 105 LYS A C 1
ATOM 838 O O . LYS A 1 105 ? -23.345 2.598 33.510 1.00 89.19 105 LYS A O 1
ATOM 843 N N . LEU A 1 106 ? -24.139 0.874 34.706 1.00 88.31 106 LEU A N 1
ATOM 844 C CA . LEU A 1 106 ? -23.353 -0.175 34.069 1.00 88.31 106 LEU A CA 1
ATOM 845 C C . LEU A 1 106 ? -24.123 -0.833 32.928 1.00 88.31 106 LEU A C 1
ATOM 847 O O . LEU A 1 106 ? -25.247 -1.305 33.116 1.00 88.31 106 LEU A O 1
ATOM 851 N N . ASP A 1 107 ? -23.465 -0.978 31.779 1.00 86.62 107 ASP A N 1
ATOM 852 C CA . ASP A 1 107 ? -23.943 -1.872 30.732 1.00 86.62 107 ASP A CA 1
ATOM 853 C C . ASP A 1 107 ? -23.765 -3.332 31.162 1.00 86.62 107 ASP A C 1
ATOM 855 O O . ASP A 1 107 ? -22.895 -3.673 31.966 1.00 86.62 107 ASP A O 1
ATOM 859 N N . ALA A 1 108 ? -24.538 -4.245 30.567 1.00 87.50 108 ALA A N 1
ATOM 860 C CA . ALA A 1 108 ? -24.431 -5.678 30.856 1.00 87.50 108 ALA A CA 1
ATOM 861 C C . ALA A 1 108 ? -22.988 -6.205 30.720 1.00 87.50 108 ALA A C 1
ATOM 863 O O . ALA A 1 108 ? -22.542 -7.016 31.527 1.00 87.50 108 ALA A O 1
ATOM 864 N N . GLY A 1 109 ? -22.217 -5.694 29.752 1.00 84.06 109 GLY A N 1
ATOM 865 C CA . GLY A 1 109 ? -20.810 -6.062 29.555 1.00 84.06 109 GLY A CA 1
ATOM 866 C C . GLY A 1 109 ? -19.853 -5.606 30.667 1.00 84.06 109 GLY A C 1
ATOM 867 O O . GLY A 1 109 ? -18.727 -6.101 30.729 1.00 84.06 109 GLY A O 1
ATOM 868 N N . ASN A 1 110 ? -20.280 -4.699 31.551 1.00 90.62 110 ASN A N 1
ATOM 869 C CA . ASN A 1 110 ? -19.493 -4.221 32.689 1.00 90.62 110 ASN A CA 1
ATOM 870 C C . ASN A 1 110 ? -19.615 -5.107 33.936 1.00 90.62 110 ASN A C 1
ATOM 872 O O . ASN A 1 110 ? -18.785 -5.009 34.841 1.00 90.62 110 ASN A O 1
ATOM 876 N N . TYR A 1 111 ? -20.633 -5.967 34.003 1.00 92.00 111 TYR A N 1
ATOM 877 C CA . TYR A 1 111 ? -20.823 -6.889 35.124 1.00 92.00 111 TYR A CA 1
ATOM 878 C C . TYR A 1 111 ? -21.057 -8.345 34.692 1.00 92.00 111 TYR A C 1
ATOM 880 O O . TYR A 1 111 ? -21.032 -9.237 35.534 1.00 92.00 111 TYR A O 1
ATOM 888 N N . PHE A 1 112 ? -21.190 -8.633 33.396 1.00 91.88 112 PHE A N 1
ATOM 889 C CA . PHE A 1 112 ? -21.238 -9.984 32.839 1.00 91.88 112 PHE A CA 1
ATOM 890 C C . PHE A 1 112 ? -20.182 -10.178 31.745 1.00 91.88 112 PHE A C 1
ATOM 892 O O . PHE A 1 112 ? -20.116 -9.427 30.774 1.00 91.88 112 PHE A O 1
ATOM 899 N N . VAL A 1 113 ? -19.376 -11.238 31.864 1.00 87.69 113 VAL A N 1
ATOM 900 C CA . VAL A 1 113 ? -18.318 -11.578 30.901 1.00 87.69 113 VAL A CA 1
ATOM 901 C C . VAL A 1 113 ? -18.589 -12.912 30.203 1.00 87.69 113 VAL A C 1
ATOM 903 O O . VAL A 1 113 ? -18.962 -13.888 30.862 1.00 87.69 113 VAL A O 1
ATOM 906 N N . PRO A 1 114 ? -18.386 -13.010 28.875 1.00 85.00 114 PRO A N 1
ATOM 907 C CA . PRO A 1 114 ? -18.514 -14.272 28.162 1.00 85.00 114 PRO A CA 1
ATOM 908 C C . PRO A 1 114 ? -17.354 -15.211 28.519 1.00 85.00 114 PRO A C 1
ATOM 910 O O . PRO A 1 114 ? -16.178 -14.866 28.380 1.00 85.00 114 PRO A O 1
ATOM 913 N N . VAL A 1 115 ? -17.688 -16.433 28.930 1.00 79.69 115 VAL A N 1
ATOM 914 C CA . VAL A 1 115 ? -16.740 -17.494 29.280 1.00 79.69 115 VAL A CA 1
ATOM 915 C C . VAL A 1 115 ? -16.877 -18.642 28.272 1.00 79.69 115 VAL A C 1
ATOM 917 O O . VAL A 1 115 ? -17.958 -18.944 27.760 1.00 79.69 115 VAL A O 1
ATOM 920 N N . GLY A 1 116 ? -15.750 -19.265 27.910 1.00 68.31 116 GLY A N 1
ATOM 921 C CA . GLY A 1 116 ? -15.711 -20.321 26.893 1.00 68.31 116 GLY A CA 1
ATOM 922 C C . GLY A 1 116 ? -16.721 -21.446 27.159 1.00 68.31 116 GLY A C 1
ATOM 923 O O . GLY A 1 116 ? -16.940 -21.830 28.302 1.00 68.31 116 GLY A O 1
ATOM 924 N N . GLY A 1 117 ? -17.320 -21.985 26.091 1.00 67.88 117 GLY A N 1
ATOM 925 C CA . GLY A 1 117 ? -18.384 -22.994 26.187 1.00 67.88 117 GLY A CA 1
ATOM 926 C C . GLY A 1 117 ? -19.804 -22.452 25.995 1.00 67.88 117 GLY A C 1
ATOM 927 O O . GLY A 1 117 ? -20.741 -23.235 26.073 1.00 67.88 117 GLY A O 1
ATOM 928 N N . GLY A 1 118 ? -19.956 -21.158 25.683 1.00 78.88 118 GLY A N 1
ATOM 929 C CA . GLY A 1 118 ? -21.264 -20.534 25.453 1.00 78.88 118 GLY A CA 1
ATOM 930 C C . GLY A 1 118 ? -21.947 -20.092 26.746 1.00 78.88 118 GLY A C 1
ATOM 931 O O . GLY A 1 118 ? -23.163 -20.184 26.844 1.00 78.88 118 GLY A O 1
ATOM 932 N N . PHE A 1 119 ? -21.170 -19.648 27.736 1.00 83.56 119 PHE A N 1
ATOM 933 C CA . PHE A 1 119 ? -21.674 -19.161 29.018 1.00 83.56 119 PHE A CA 1
ATOM 934 C C . PHE A 1 119 ? -21.366 -17.676 29.184 1.00 83.56 119 PHE A C 1
ATOM 936 O O . PHE A 1 119 ? -20.381 -17.176 28.640 1.00 83.56 119 PHE A O 1
ATOM 943 N N . ILE A 1 120 ? -22.174 -16.990 29.981 1.00 88.31 120 ILE A N 1
ATOM 944 C CA . ILE A 1 120 ? -21.912 -15.631 30.447 1.00 88.31 120 ILE A CA 1
ATOM 945 C C . ILE A 1 120 ? -21.976 -15.611 31.975 1.00 88.31 120 ILE A C 1
ATOM 947 O O . ILE A 1 120 ? -22.879 -16.208 32.558 1.00 88.31 120 ILE A O 1
ATOM 951 N N . CYS A 1 121 ? -20.990 -14.996 32.626 1.00 92.00 121 CYS A N 1
ATOM 952 C CA . CYS A 1 121 ? -20.795 -15.095 34.073 1.00 92.00 121 CYS A CA 1
ATOM 953 C C . CYS A 1 121 ? -20.593 -13.728 34.729 1.00 92.00 121 CYS A C 1
ATOM 955 O O . CYS A 1 121 ? -19.969 -12.850 34.134 1.00 92.00 121 CYS A O 1
ATOM 957 N N . LEU A 1 122 ? -21.113 -13.563 35.947 1.00 94.06 122 LEU A N 1
ATOM 958 C CA . LEU A 1 122 ? -21.008 -12.338 36.739 1.00 94.06 122 LEU A CA 1
ATOM 959 C C . LEU A 1 122 ? -19.531 -12.056 37.046 1.00 94.06 122 LEU A C 1
ATOM 961 O O . LEU A 1 122 ? -18.831 -12.918 37.574 1.00 94.06 122 LEU A O 1
ATOM 965 N N . SER A 1 123 ? -19.046 -10.860 36.726 1.00 93.38 123 SER A N 1
ATOM 966 C CA . SER A 1 123 ? -17.647 -10.450 36.923 1.00 93.38 123 SER A CA 1
ATOM 967 C C . SER A 1 123 ? -17.377 -9.818 38.290 1.00 93.38 123 SER A C 1
ATOM 969 O O . SER A 1 123 ? -16.333 -9.189 38.484 1.00 93.38 123 SER A O 1
ATOM 971 N N . PHE A 1 124 ? -18.320 -9.955 39.224 1.00 94.94 124 PHE A N 1
ATOM 972 C CA . PHE A 1 124 ? -18.172 -9.573 40.625 1.00 94.94 124 PHE A CA 1
ATOM 973 C C . PHE A 1 124 ? -17.851 -10.816 41.454 1.00 94.94 124 PHE A C 1
ATOM 975 O O . PHE A 1 124 ? -18.362 -11.903 41.173 1.00 94.94 124 PHE A O 1
ATOM 982 N N . PHE A 1 125 ? -17.015 -10.652 42.473 1.00 93.56 125 PHE A N 1
ATOM 983 C CA . PHE A 1 125 ? -16.570 -11.726 43.354 1.00 93.56 125 PHE A CA 1
ATOM 984 C C . PHE A 1 125 ? -16.654 -11.293 44.822 1.00 93.56 125 PHE A C 1
ATOM 986 O O . PHE A 1 125 ? -16.386 -10.127 45.129 1.00 93.56 125 PHE A O 1
ATOM 993 N N . PRO A 1 126 ? -16.981 -12.214 45.742 1.00 93.06 126 PRO A N 1
ATOM 994 C CA . PRO A 1 126 ? -16.956 -11.925 47.167 1.00 93.06 126 PRO A CA 1
ATOM 995 C C . PRO A 1 126 ? -15.514 -11.873 47.691 1.00 93.06 126 PRO A C 1
ATOM 997 O O . PRO A 1 126 ? -14.666 -12.684 47.312 1.00 93.06 126 PRO A O 1
ATOM 1000 N N . SER A 1 127 ? -15.256 -10.955 48.618 1.00 88.44 127 SER A N 1
ATOM 1001 C CA . SER A 1 127 ? -14.041 -10.884 49.428 1.00 88.44 127 SER A CA 1
ATOM 1002 C C . SER A 1 127 ? -14.407 -10.831 50.910 1.00 88.44 127 SER A C 1
ATOM 1004 O O . SER A 1 127 ? -15.274 -10.059 51.316 1.00 88.44 127 SER A O 1
ATOM 1006 N N . LYS A 1 128 ? -13.731 -11.650 51.724 1.00 83.38 128 LYS A N 1
ATOM 1007 C CA . LYS A 1 128 ? -13.991 -11.766 53.174 1.00 83.38 128 LYS A CA 1
ATOM 1008 C C . LYS A 1 128 ? -13.378 -10.643 53.993 1.00 83.38 128 LYS A C 1
ATOM 1010 O O . LYS A 1 128 ? -13.833 -10.353 55.090 1.00 83.38 128 LYS A O 1
ATOM 1015 N N . THR A 1 129 ? -12.293 -10.076 53.484 1.00 76.94 129 THR A N 1
ATOM 1016 C CA . THR A 1 129 ? -11.545 -9.007 54.135 1.00 76.94 129 THR A CA 1
ATOM 1017 C C . THR A 1 129 ? -11.145 -7.977 53.087 1.00 76.94 129 THR A C 1
ATOM 1019 O O . THR A 1 129 ? -10.959 -8.343 51.919 1.00 76.94 129 THR A O 1
ATOM 1022 N N . PRO A 1 130 ? -10.968 -6.703 53.469 1.00 73.06 130 PRO A N 1
ATOM 1023 C CA . PRO A 1 130 ? -10.372 -5.715 52.580 1.00 73.06 130 PRO A CA 1
ATOM 1024 C C . PRO A 1 130 ? -8.976 -6.166 52.089 1.00 73.06 130 PRO A C 1
ATOM 1026 O O . PRO A 1 130 ? -8.315 -6.969 52.761 1.00 73.06 130 PRO A O 1
ATOM 1029 N N . PRO A 1 131 ? -8.503 -5.666 50.931 1.00 77.81 131 PRO A N 1
ATOM 1030 C CA . PRO A 1 131 ? -9.087 -4.580 50.140 1.00 77.81 131 PRO A CA 1
ATOM 1031 C C . PRO A 1 131 ? -10.259 -5.016 49.246 1.00 77.81 131 PRO A C 1
ATOM 1033 O O . PRO A 1 131 ? -10.215 -6.064 48.606 1.00 77.81 131 PRO A O 1
ATOM 1036 N N . TYR A 1 132 ? -11.280 -4.161 49.161 1.00 87.50 132 TYR A N 1
ATOM 1037 C CA . TYR A 1 132 ? -12.351 -4.255 48.166 1.00 87.50 132 TYR A CA 1
ATOM 1038 C C . TYR A 1 132 ? -11.947 -3.455 46.927 1.00 87.50 132 TYR A C 1
ATOM 1040 O O . TYR A 1 132 ? -11.379 -2.366 47.053 1.00 87.50 132 TYR A O 1
ATOM 1048 N N . LEU A 1 133 ? -12.201 -4.002 45.739 1.00 90.44 133 LEU A N 1
ATOM 1049 C CA . LEU A 1 133 ? -11.627 -3.514 44.485 1.00 90.44 133 LEU A CA 1
ATOM 1050 C C . LEU A 1 133 ? -12.722 -3.304 43.443 1.00 90.44 133 LEU A C 1
ATOM 1052 O O . LEU A 1 133 ? -13.471 -4.227 43.134 1.00 90.44 133 LEU A O 1
ATOM 1056 N N . TYR A 1 134 ? -12.765 -2.125 42.841 1.00 91.50 134 TYR A N 1
ATOM 1057 C CA . TYR A 1 134 ? -13.530 -1.838 41.640 1.00 91.50 134 TYR A CA 1
ATOM 1058 C C . TYR A 1 134 ? -12.657 -2.127 40.417 1.00 91.50 134 TYR A C 1
ATOM 1060 O O . TYR A 1 134 ? -11.694 -1.405 40.141 1.00 91.50 134 TYR A O 1
ATOM 1068 N N . GLY A 1 135 ? -12.949 -3.228 39.725 1.00 89.00 135 GLY A N 1
ATOM 1069 C CA . GLY A 1 135 ? -12.075 -3.793 38.700 1.00 89.00 135 GLY A CA 1
ATOM 1070 C C . GLY A 1 135 ? -12.268 -3.200 37.306 1.00 89.00 135 GLY A C 1
ATOM 1071 O O . GLY A 1 135 ? -13.228 -2.489 37.019 1.00 89.00 135 GLY A O 1
ATOM 1072 N N . ASN A 1 136 ? -11.356 -3.558 36.408 1.00 86.88 136 ASN A N 1
ATOM 1073 C CA . ASN A 1 136 ? -11.286 -3.086 35.031 1.00 86.88 136 ASN A CA 1
ATOM 1074 C C . ASN A 1 136 ? -12.555 -3.367 34.214 1.00 86.88 136 ASN A C 1
ATOM 1076 O O . ASN A 1 136 ? -12.957 -2.517 33.432 1.00 86.88 136 ASN A O 1
ATOM 1080 N N . VAL A 1 137 ? -13.197 -4.533 34.373 1.00 85.12 137 VAL A N 1
ATOM 1081 C CA . VAL A 1 137 ? -14.412 -4.866 33.597 1.00 85.12 137 VAL A CA 1
ATOM 1082 C C . VAL A 1 137 ? -15.548 -3.876 33.887 1.00 85.12 137 VAL A C 1
ATOM 1084 O O . VAL A 1 137 ? -16.195 -3.395 32.957 1.00 85.12 137 VAL A O 1
ATOM 1087 N N . ALA A 1 138 ? -15.714 -3.479 35.150 1.00 88.88 138 ALA A N 1
ATOM 1088 C CA . ALA A 1 138 ? -16.712 -2.489 35.550 1.00 88.88 138 ALA A CA 1
ATOM 1089 C C . ALA A 1 138 ? -16.375 -1.055 35.086 1.00 88.88 138 ALA A C 1
ATOM 1091 O O . ALA A 1 138 ? -17.227 -0.176 35.132 1.00 88.88 138 ALA A O 1
ATOM 1092 N N . GLN A 1 139 ? -15.143 -0.818 34.619 1.00 86.69 139 GLN A N 1
ATOM 1093 C CA . GLN A 1 139 ? -14.657 0.472 34.112 1.00 86.69 139 GLN A CA 1
ATOM 1094 C C . GLN A 1 139 ? -14.658 0.562 32.574 1.00 86.69 139 GLN A C 1
ATOM 1096 O O . GLN A 1 139 ? -14.361 1.621 32.026 1.00 86.69 139 GLN A O 1
ATOM 1101 N N . ILE A 1 140 ? -14.960 -0.530 31.857 1.00 75.62 140 ILE A N 1
ATOM 1102 C CA . ILE A 1 140 ? -14.997 -0.536 30.385 1.00 75.62 140 ILE A CA 1
ATOM 1103 C C . ILE A 1 140 ? -15.994 0.524 29.890 1.00 75.62 140 ILE A C 1
ATOM 1105 O O . ILE A 1 140 ? -17.098 0.612 30.413 1.00 75.62 140 ILE A O 1
ATOM 1109 N N . ASN A 1 141 ? -15.601 1.288 28.867 1.00 71.50 141 ASN A N 1
ATOM 1110 C CA . ASN A 1 141 ? -16.364 2.391 28.263 1.00 71.50 141 ASN A CA 1
ATOM 1111 C C . ASN A 1 141 ? -16.546 3.642 29.147 1.00 71.50 141 ASN A C 1
ATOM 1113 O O . ASN A 1 141 ? -17.283 4.543 28.764 1.00 71.50 141 ASN A O 1
ATOM 1117 N N . PHE A 1 142 ? -15.830 3.754 30.273 1.00 70.06 142 PHE A N 1
ATOM 1118 C CA . PHE A 1 142 ? -15.773 4.989 31.063 1.00 70.06 142 PHE A CA 1
ATOM 1119 C C . PHE A 1 142 ? -14.411 5.678 30.933 1.00 70.06 142 PHE A C 1
ATOM 1121 O O . PHE A 1 142 ? -13.360 5.034 30.993 1.00 70.06 142 PHE A O 1
ATOM 1128 N N . LEU A 1 143 ? -14.418 7.009 30.800 1.00 56.00 143 LEU A N 1
ATOM 1129 C CA . LEU A 1 143 ? -13.214 7.826 30.940 1.00 56.00 143 LEU A CA 1
ATOM 1130 C C . LEU A 1 143 ? -13.023 8.163 32.424 1.00 56.00 143 LEU A C 1
ATOM 1132 O O . LEU A 1 143 ? -13.768 8.958 32.991 1.00 56.00 143 LEU A O 1
ATOM 1136 N N . VAL A 1 144 ? -12.030 7.538 33.057 1.00 65.38 144 VAL A N 1
ATOM 1137 C CA . VAL A 1 144 ? -11.712 7.760 34.475 1.00 65.38 144 VAL A CA 1
ATOM 1138 C C . VAL A 1 144 ? -10.510 8.698 34.580 1.00 65.38 144 VAL A C 1
ATOM 1140 O O . VAL A 1 144 ? -9.385 8.308 34.254 1.00 65.38 144 VAL A O 1
ATOM 1143 N N . GLU A 1 145 ? -10.735 9.930 35.038 1.00 57.59 145 GLU A N 1
ATOM 1144 C CA . GLU A 1 145 ? -9.678 10.919 35.274 1.00 57.59 145 GLU A CA 1
ATOM 1145 C C . GLU A 1 145 ? -9.303 10.996 36.759 1.00 57.59 145 GLU A C 1
ATOM 1147 O O . GLU A 1 145 ? -10.150 11.193 37.626 1.00 57.59 145 GLU A O 1
ATOM 1152 N N . TYR A 1 146 ? -8.009 10.882 37.068 1.00 60.06 146 TYR A N 1
ATOM 1153 C CA . TYR A 1 146 ? -7.501 10.966 38.440 1.00 60.06 146 TYR A CA 1
ATOM 1154 C C . TYR A 1 146 ? -6.932 12.365 38.715 1.00 60.06 146 TYR A C 1
ATOM 1156 O O . TYR A 1 146 ? -5.937 12.758 38.099 1.00 60.06 146 TYR A O 1
ATOM 1164 N N . ALA A 1 147 ? -7.506 13.105 39.668 1.00 53.16 147 ALA A N 1
ATOM 1165 C CA . ALA A 1 147 ? -6.947 14.374 40.136 1.00 53.16 147 ALA A CA 1
ATOM 1166 C C . ALA A 1 147 ? -5.708 14.125 41.026 1.00 53.16 147 ALA A C 1
ATOM 1168 O O . ALA A 1 147 ? -5.776 13.388 42.008 1.00 53.16 147 ALA A O 1
ATOM 1169 N N . LEU A 1 148 ? -4.550 14.707 40.675 1.00 59.34 148 LEU A N 1
ATOM 1170 C CA . LEU A 1 148 ? -3.244 14.415 41.307 1.00 59.34 148 LEU A CA 1
ATOM 1171 C C . LEU A 1 148 ? -2.616 15.587 42.096 1.00 59.34 148 LEU A C 1
ATOM 1173 O O . LEU A 1 148 ? -1.426 15.546 42.410 1.00 59.34 148 LEU A O 1
ATOM 1177 N N . THR A 1 149 ? -3.364 16.639 42.421 1.00 47.16 149 THR A N 1
ATOM 1178 C CA . THR A 1 149 ? -2.880 17.801 43.200 1.00 47.16 149 THR A CA 1
ATOM 1179 C C . THR A 1 149 ? -3.461 17.751 44.616 1.00 47.16 149 THR A C 1
ATOM 1181 O O . THR A 1 149 ? -4.651 17.529 44.752 1.00 47.16 149 THR A O 1
ATOM 1184 N N . GLU A 1 150 ? -2.700 17.890 45.707 1.00 34.62 150 GLU A N 1
ATOM 1185 C CA . GLU A 1 150 ? -1.724 18.956 45.957 1.00 34.62 150 GLU A CA 1
ATOM 1186 C C . GLU A 1 150 ? -0.418 18.502 46.655 1.00 34.62 150 GLU A C 1
ATOM 1188 O O . GLU A 1 150 ? -0.415 17.857 47.702 1.00 34.62 150 GLU A O 1
ATOM 1193 N N . ASN A 1 151 ? 0.724 18.953 46.124 1.00 29.19 151 ASN A N 1
ATOM 1194 C CA . ASN A 1 151 ? 1.973 19.089 46.878 1.00 29.19 151 ASN A CA 1
ATOM 1195 C C . ASN A 1 151 ? 1.930 20.425 47.642 1.00 29.19 151 ASN A C 1
ATOM 1197 O O . ASN A 1 151 ? 2.145 21.468 47.025 1.00 29.19 151 ASN A O 1
ATOM 1201 N N . LYS A 1 152 ? 1.714 20.425 48.963 1.00 26.52 152 LYS A N 1
ATOM 1202 C CA . LYS A 1 152 ? 1.866 21.638 49.790 1.00 26.52 152 LYS A CA 1
ATOM 1203 C C . LYS A 1 152 ? 3.142 21.584 50.643 1.00 26.52 152 LYS A C 1
ATOM 1205 O O . LYS A 1 152 ? 3.245 20.817 51.593 1.00 26.52 152 LYS A O 1
ATOM 1210 N N . MET A 1 153 ? 4.102 22.459 50.320 1.00 24.48 153 MET A N 1
ATOM 1211 C CA . MET A 1 153 ? 4.863 23.211 51.327 1.00 24.48 153 MET A CA 1
ATOM 1212 C C . MET A 1 153 ? 4.280 24.628 51.349 1.00 24.48 153 MET A C 1
ATOM 1214 O O . MET A 1 153 ? 4.625 25.443 50.498 1.00 24.48 153 MET A O 1
ATOM 1218 N N . ALA A 1 154 ? 3.392 24.901 52.302 1.00 24.59 154 ALA A N 1
ATOM 1219 C CA . ALA A 1 154 ? 3.109 26.234 52.831 1.00 24.59 154 ALA A CA 1
ATOM 1220 C C . ALA A 1 154 ? 2.410 26.067 54.193 1.00 24.59 154 ALA A C 1
ATOM 1222 O O . ALA A 1 154 ? 1.434 25.332 54.309 1.00 24.59 154 ALA A O 1
ATOM 1223 N N . GLU A 1 155 ? 2.990 26.697 55.213 1.00 22.03 155 GLU A N 1
ATOM 1224 C CA . GLU A 1 155 ? 2.562 26.748 56.618 1.00 22.03 155 GLU A CA 1
ATOM 1225 C C . GLU A 1 155 ? 1.270 27.583 56.833 1.00 22.03 155 GLU A C 1
ATOM 1227 O O . GLU A 1 155 ? 0.780 28.204 55.889 1.00 22.03 155 GLU A O 1
ATOM 1232 N N . PRO A 1 156 ? 0.673 27.572 58.046 1.00 26.25 156 PRO A N 1
ATOM 1233 C CA . PRO A 1 156 ? -0.771 27.507 58.224 1.00 26.25 156 PRO A CA 1
ATOM 1234 C C . PRO A 1 156 ? -1.459 28.872 58.307 1.00 26.25 156 PRO A C 1
ATOM 1236 O O . PRO A 1 156 ? -0.993 29.796 58.972 1.00 26.25 156 PRO A O 1
ATOM 1239 N N . SER A 1 157 ? -2.679 28.927 57.779 1.00 23.09 157 SER A N 1
ATOM 1240 C CA . SER A 1 157 ? -3.751 29.731 58.363 1.00 23.09 157 SER A CA 1
ATOM 1241 C C . SER A 1 157 ? -4.985 28.850 58.529 1.00 23.09 157 SER A C 1
ATOM 1243 O O . SER A 1 157 ? -5.433 28.198 57.593 1.00 23.09 157 SER A O 1
ATOM 1245 N N . VAL A 1 158 ? -5.457 28.811 59.768 1.00 24.64 158 VAL A N 1
ATOM 1246 C CA . VAL A 1 158 ? -6.508 27.967 60.338 1.00 24.64 158 VAL A CA 1
ATOM 1247 C C . VAL A 1 158 ? -7.880 28.278 59.734 1.00 24.64 158 VAL A C 1
ATOM 1249 O O . VAL A 1 158 ? -8.325 29.419 59.818 1.00 24.64 158 VAL A O 1
ATOM 1252 N N . SER A 1 159 ? -8.581 27.277 59.198 1.00 21.08 159 SER A N 1
ATOM 1253 C CA . SER A 1 159 ? -9.890 26.801 59.696 1.00 21.08 159 SER A CA 1
ATOM 1254 C C . SER A 1 159 ? -10.431 25.663 58.816 1.00 21.08 159 SER A C 1
ATOM 1256 O O . SER A 1 159 ? -10.409 25.748 57.597 1.00 21.08 159 SER A O 1
ATOM 1258 N N . GLU A 1 160 ? -10.797 24.584 59.510 1.00 26.61 160 GLU A N 1
ATOM 1259 C CA . GLU A 1 160 ? -11.729 23.488 59.199 1.00 26.61 160 GLU A CA 1
ATOM 1260 C C . GLU A 1 160 ? -12.320 23.402 57.780 1.00 26.61 160 GLU A C 1
ATOM 1262 O O . GLU A 1 160 ? -13.177 24.196 57.422 1.00 26.61 160 GLU A O 1
ATOM 1267 N N . GLU A 1 161 ? -11.936 22.371 57.021 1.00 23.17 161 GLU A N 1
ATOM 1268 C CA . GLU A 1 161 ? -12.817 21.276 56.572 1.00 23.17 161 GLU A CA 1
ATOM 1269 C C . GLU A 1 161 ? -12.000 20.261 55.748 1.00 23.17 161 GLU A C 1
ATOM 1271 O O . GLU A 1 161 ? -11.022 20.593 55.082 1.00 23.17 161 GLU A O 1
ATOM 1276 N N . SER A 1 162 ? -12.345 18.985 55.886 1.00 24.52 162 SER A N 1
ATOM 1277 C CA . SER A 1 162 ? -11.728 17.841 55.216 1.00 24.52 162 SER A CA 1
ATOM 1278 C C . SER A 1 162 ? -11.918 17.907 53.695 1.00 24.52 162 SER A C 1
ATOM 1280 O O . SER A 1 162 ? -13.032 17.723 53.213 1.00 24.52 162 SER A O 1
ATOM 1282 N N . GLU A 1 163 ? -10.842 18.125 52.936 1.00 23.77 163 GLU A N 1
ATOM 1283 C CA . GLU A 1 163 ? -10.867 18.069 51.468 1.00 23.77 163 GLU A CA 1
ATOM 1284 C C . GLU A 1 163 ? -10.861 16.607 50.986 1.00 23.77 163 GLU A C 1
ATOM 1286 O O . GLU A 1 163 ? -9.841 15.912 51.030 1.00 23.77 163 GLU A O 1
ATOM 1291 N N . SER A 1 164 ? -12.025 16.138 50.531 1.00 26.91 164 SER A N 1
ATOM 1292 C CA . SER A 1 164 ? -12.195 14.898 49.778 1.00 26.91 164 SER A CA 1
ATOM 1293 C C . SER A 1 164 ? -11.529 15.014 48.400 1.00 26.91 164 SER A C 1
ATOM 1295 O O . SER A 1 164 ? -11.661 16.010 47.687 1.00 26.91 164 SER A O 1
ATOM 1297 N N . ILE A 1 165 ? -10.784 13.976 48.007 1.00 28.62 165 ILE A N 1
ATOM 1298 C CA . ILE A 1 165 ? -10.206 13.870 46.662 1.00 28.62 165 ILE A CA 1
ATOM 1299 C C . ILE A 1 165 ? -11.334 13.477 45.705 1.00 28.62 165 ILE A C 1
ATOM 1301 O O . ILE A 1 165 ? -11.809 12.344 45.729 1.00 28.62 165 ILE A O 1
ATOM 1305 N N . SER A 1 166 ? -11.749 14.409 44.855 1.00 30.64 166 SER A N 1
ATOM 1306 C CA . SER A 1 166 ? -12.738 14.186 43.801 1.00 30.64 166 SER A CA 1
ATOM 1307 C C . SER A 1 166 ? -12.088 13.514 42.582 1.00 30.64 166 SER A C 1
ATOM 1309 O O . SER A 1 166 ? -11.145 14.033 41.983 1.00 30.64 166 SER A O 1
ATOM 1311 N N . VAL A 1 167 ? -12.591 12.336 42.203 1.00 35.75 167 VAL A N 1
ATOM 1312 C CA . VAL A 1 167 ? -12.369 11.728 40.880 1.00 35.75 167 VAL A CA 1
ATOM 1313 C C . VAL A 1 167 ? -13.527 12.189 40.006 1.00 35.75 167 VAL A C 1
ATOM 1315 O O . VAL A 1 167 ? -14.682 11.892 40.302 1.00 35.75 167 VAL A O 1
ATOM 1318 N N . MET A 1 168 ? -13.232 12.948 38.954 1.00 33.22 168 MET A N 1
ATOM 1319 C CA . MET A 1 168 ? -14.255 13.428 38.030 1.00 33.22 168 MET A CA 1
ATOM 1320 C C . MET A 1 168 ? -14.568 12.303 37.040 1.00 33.22 168 MET A C 1
ATOM 1322 O O . MET A 1 168 ? -13.749 11.966 36.185 1.00 33.22 168 MET A O 1
ATOM 1326 N N . VAL A 1 169 ? -15.741 11.687 37.178 1.00 34.44 169 VAL A N 1
ATOM 1327 C CA . VAL A 1 169 ? -16.291 10.786 36.161 1.00 34.44 169 VAL A CA 1
ATOM 1328 C C . VAL A 1 169 ? -17.099 11.657 35.209 1.00 34.44 169 VAL A C 1
ATOM 1330 O O . VAL A 1 169 ? -18.169 12.144 35.564 1.00 34.44 169 VAL A O 1
ATOM 1333 N N . VAL A 1 170 ? -16.564 11.909 34.015 1.00 30.83 170 VAL A N 1
ATOM 1334 C CA . VAL A 1 170 ? -17.288 12.658 32.983 1.00 30.83 170 VAL A CA 1
ATOM 1335 C C . VAL A 1 170 ? -18.343 11.725 32.388 1.00 30.83 170 VAL A C 1
ATOM 1337 O O . VAL A 1 170 ? -18.016 10.840 31.597 1.00 30.83 170 VAL A O 1
ATOM 1340 N N . SER A 1 171 ? -19.603 11.895 32.796 1.00 27.77 171 SER A N 1
ATOM 1341 C CA . SER A 1 171 ? -20.751 11.364 32.058 1.00 27.77 171 SER A CA 1
ATOM 1342 C C . SER A 1 171 ? -21.045 12.254 30.843 1.00 27.77 171 SER A C 1
ATOM 1344 O O . SER A 1 171 ? -20.673 13.428 30.809 1.00 27.77 171 SER A O 1
ATOM 1346 N N . GLU A 1 172 ? -21.638 11.668 29.802 1.00 29.78 172 GLU A N 1
ATOM 1347 C CA . GLU A 1 172 ? -21.846 12.304 28.497 1.00 29.78 172 GLU A CA 1
ATOM 1348 C C . GLU A 1 172 ? -22.489 13.703 28.546 1.00 29.78 172 GLU A C 1
ATOM 1350 O O . GLU A 1 172 ? -23.420 13.970 29.304 1.00 29.78 172 GLU A O 1
ATOM 1355 N N . ASN A 1 173 ? -22.058 14.519 27.574 1.00 28.28 173 ASN A N 1
ATOM 1356 C CA . ASN A 1 173 ? -22.576 15.820 27.136 1.00 28.28 173 ASN A CA 1
ATOM 1357 C C . ASN A 1 173 ? -22.161 17.050 27.955 1.00 28.28 173 ASN A C 1
ATOM 1359 O O . ASN A 1 173 ? -22.885 17.497 28.837 1.00 28.28 173 ASN A O 1
ATOM 1363 N N . THR A 1 174 ? -21.078 17.717 27.530 1.00 26.03 174 THR A N 1
ATOM 1364 C CA . THR A 1 174 ? -21.110 19.123 27.056 1.00 26.03 174 THR A CA 1
ATOM 1365 C C . THR A 1 174 ? -19.723 19.583 26.585 1.00 26.03 174 THR A C 1
ATOM 1367 O O . THR A 1 174 ? -18.799 19.764 27.372 1.00 26.03 174 THR A O 1
ATOM 1370 N N . GLU A 1 175 ? -19.571 19.820 25.279 1.00 29.30 175 GLU A N 1
ATOM 1371 C CA . GLU A 1 175 ? -18.455 20.604 24.740 1.00 29.30 175 GLU A CA 1
ATOM 1372 C C . GLU A 1 175 ? -18.655 22.083 25.096 1.00 29.30 175 GLU A C 1
ATOM 1374 O O . GLU A 1 175 ? -19.624 22.695 24.647 1.00 29.30 175 GLU A O 1
ATOM 1379 N N . SER A 1 176 ? -17.727 22.685 25.847 1.00 24.62 176 SER A N 1
ATOM 1380 C CA . SER A 1 176 ? -17.500 24.137 25.815 1.00 24.62 176 SER A CA 1
ATOM 1381 C C . SER A 1 176 ? -16.229 24.563 26.571 1.00 24.62 176 SER A C 1
ATOM 1383 O O . SER A 1 176 ? -16.206 24.610 27.795 1.00 24.62 176 SER A O 1
ATOM 1385 N N . ALA A 1 177 ? -15.253 25.036 25.786 1.00 25.11 177 ALA A N 1
ATOM 1386 C CA . ALA A 1 177 ? -14.364 26.177 26.058 1.00 25.11 177 ALA A CA 1
ATOM 1387 C C . ALA A 1 177 ? -13.191 26.049 27.065 1.00 25.11 177 ALA A C 1
ATOM 1389 O O . ALA A 1 177 ? -13.372 26.144 28.269 1.00 25.11 177 ALA A O 1
ATOM 1390 N N . LEU A 1 178 ? -11.959 26.007 26.530 1.00 25.11 178 LEU A N 1
ATOM 1391 C CA . LEU A 1 178 ? -10.833 26.967 26.696 1.00 25.11 178 LEU A CA 1
ATOM 1392 C C . LEU A 1 178 ? -9.555 26.275 26.164 1.00 25.11 178 LEU A C 1
ATOM 1394 O O . LEU A 1 178 ? -9.297 25.120 26.461 1.00 25.11 178 LEU A O 1
ATOM 1398 N N . GLY A 1 179 ? -8.747 26.857 25.280 1.00 23.33 179 GLY A N 1
ATOM 1399 C CA . GLY A 1 179 ? -7.905 28.016 25.571 1.00 23.33 179 GLY A CA 1
ATOM 1400 C C . GLY A 1 179 ? -6.442 27.565 25.734 1.00 23.33 179 GLY A C 1
ATOM 1401 O O . GLY A 1 179 ? -6.056 27.000 26.745 1.00 23.33 179 GLY A O 1
ATOM 1402 N N . THR A 1 180 ? -5.630 27.799 24.705 1.00 25.25 180 THR A N 1
ATOM 1403 C CA . THR A 1 180 ? -4.183 27.518 24.598 1.00 25.25 180 THR A CA 1
ATOM 1404 C C . THR A 1 180 ? -3.324 28.003 25.782 1.00 25.25 180 THR A C 1
ATOM 1406 O O . THR A 1 180 ? -3.476 29.155 26.174 1.00 25.25 180 THR A O 1
ATOM 1409 N N . THR A 1 181 ? -2.312 27.230 26.226 1.00 24.17 181 THR A N 1
ATOM 1410 C CA . THR A 1 181 ? -0.871 27.627 26.239 1.00 24.17 181 THR A CA 1
ATOM 1411 C C . THR A 1 181 ? 0.101 26.585 26.851 1.00 24.17 181 THR A C 1
ATOM 1413 O O . THR A 1 181 ? -0.110 26.051 27.927 1.00 24.17 181 THR A O 1
ATOM 1416 N N . ASN A 1 182 ? 1.218 26.389 26.130 1.00 25.23 182 ASN A N 1
ATOM 1417 C CA . ASN A 1 182 ? 2.619 26.141 26.531 1.00 25.23 182 ASN A CA 1
ATOM 1418 C C . ASN A 1 182 ? 3.106 24.936 27.384 1.00 25.23 182 ASN A C 1
ATOM 1420 O O . ASN A 1 182 ? 3.028 24.899 28.601 1.00 25.23 182 ASN A O 1
ATOM 1424 N N . SER A 1 183 ? 3.874 24.093 26.674 1.00 26.62 183 SER A N 1
ATOM 1425 C CA . SER A 1 183 ? 5.260 23.645 26.934 1.00 26.62 183 SER A CA 1
ATOM 1426 C C . SER A 1 183 ? 5.659 22.972 28.262 1.00 26.62 183 SER A C 1
ATOM 1428 O O . SER A 1 183 ? 5.929 23.633 29.259 1.00 26.62 183 SER A O 1
ATOM 1430 N N . GLY A 1 184 ? 6.015 21.686 28.139 1.00 24.83 184 GLY A N 1
ATOM 1431 C CA . GLY A 1 184 ? 7.294 21.166 28.636 1.00 24.83 184 GLY A CA 1
ATOM 1432 C C . GLY A 1 184 ? 7.291 20.440 29.982 1.00 24.83 184 GLY A C 1
ATOM 1433 O O . GLY A 1 184 ? 7.542 21.062 31.007 1.00 24.83 184 GLY A O 1
ATOM 1434 N N . LYS A 1 185 ? 7.170 19.104 29.934 1.00 25.28 185 LYS A N 1
ATOM 1435 C CA . LYS A 1 185 ? 8.084 18.082 30.507 1.00 25.28 185 LYS A CA 1
ATOM 1436 C C . LYS A 1 185 ? 7.350 16.734 30.576 1.00 25.28 185 LYS A C 1
ATOM 1438 O O . LYS A 1 185 ? 6.447 16.552 31.380 1.00 25.28 185 LYS A O 1
ATOM 1443 N N . GLU A 1 186 ? 7.747 15.794 29.717 1.00 24.64 186 GLU A N 1
ATOM 1444 C CA . GLU A 1 186 ? 7.313 14.392 29.775 1.00 24.64 186 GLU A CA 1
ATOM 1445 C C . GLU A 1 186 ? 7.817 13.741 31.074 1.00 24.64 186 GLU A C 1
ATOM 1447 O O . GLU A 1 186 ? 9.019 13.518 31.240 1.00 24.64 186 GLU A O 1
ATOM 1452 N N . CYS A 1 187 ? 6.904 13.389 31.979 1.00 23.86 187 CYS A N 1
ATOM 1453 C CA . CYS A 1 187 ? 7.176 12.418 33.034 1.00 23.86 187 CYS A CA 1
ATOM 1454 C C . CYS A 1 187 ? 7.019 11.007 32.451 1.00 23.86 187 CYS A C 1
ATOM 1456 O O . CYS A 1 187 ? 5.930 10.580 32.071 1.00 23.86 187 CYS A O 1
ATOM 1458 N N . ALA A 1 188 ? 8.136 10.290 32.342 1.00 26.09 188 ALA A N 1
ATOM 1459 C CA . ALA A 1 188 ? 8.181 8.916 31.868 1.00 26.09 188 ALA A CA 1
ATOM 1460 C C . ALA A 1 188 ? 7.509 7.963 32.873 1.00 26.09 188 ALA A C 1
ATOM 1462 O O . ALA A 1 188 ? 7.978 7.806 33.999 1.00 26.09 188 ALA A O 1
ATOM 1463 N N . TYR A 1 189 ? 6.450 7.275 32.440 1.00 25.33 189 TYR A N 1
ATOM 1464 C CA . TYR A 1 189 ? 5.858 6.160 33.180 1.00 25.33 189 TYR A CA 1
ATOM 1465 C C . TYR A 1 189 ? 6.807 4.945 33.210 1.00 25.33 189 TYR A C 1
ATOM 1467 O O . TYR A 1 189 ? 7.374 4.579 32.169 1.00 25.33 189 TYR A O 1
ATOM 1475 N N . PRO A 1 190 ? 6.949 4.247 34.352 1.00 26.08 190 PRO A N 1
ATOM 1476 C CA . PRO A 1 190 ? 7.645 2.972 34.396 1.00 26.08 190 PRO A CA 1
ATOM 1477 C C . PRO A 1 190 ? 6.773 1.915 33.706 1.00 26.08 190 PRO A C 1
ATOM 1479 O O . PRO A 1 190 ? 5.728 1.505 34.205 1.00 26.08 190 PRO A O 1
ATOM 1482 N N . LYS A 1 191 ? 7.198 1.462 32.522 1.00 28.56 191 LYS A N 1
ATOM 1483 C CA . LYS A 1 191 ? 6.539 0.372 31.790 1.00 28.56 191 LYS A CA 1
ATOM 1484 C C . LYS A 1 191 ? 6.571 -0.915 32.618 1.00 28.56 191 LYS A C 1
ATOM 1486 O O . LYS A 1 191 ? 7.623 -1.547 32.733 1.00 28.56 191 LYS A O 1
ATOM 1491 N N . LYS A 1 192 ? 5.412 -1.349 33.121 1.00 29.27 192 LYS A N 1
ATOM 1492 C CA . LYS A 1 192 ? 5.204 -2.727 33.587 1.00 29.27 192 LYS A CA 1
ATOM 1493 C C . LYS A 1 192 ? 5.455 -3.659 32.393 1.00 29.27 192 LYS A C 1
ATOM 1495 O O . LYS A 1 192 ? 4.787 -3.565 31.366 1.00 29.27 192 LYS A O 1
ATOM 1500 N N . LYS A 1 193 ? 6.482 -4.508 32.497 1.00 33.56 193 LYS A N 1
ATOM 1501 C CA . LYS A 1 193 ? 6.806 -5.542 31.505 1.00 33.56 193 LYS A CA 1
ATOM 1502 C C . LYS A 1 193 ? 5.700 -6.597 31.517 1.00 33.56 193 LYS A C 1
ATOM 1504 O O . LYS A 1 193 ? 5.741 -7.507 32.337 1.00 33.56 193 LYS A O 1
ATOM 1509 N N . THR A 1 194 ? 4.752 -6.504 30.594 1.00 37.78 194 THR A N 1
ATOM 1510 C CA . THR A 1 194 ? 4.000 -7.676 30.147 1.00 37.78 194 THR A CA 1
ATOM 1511 C C . THR A 1 194 ? 4.816 -8.398 29.075 1.00 37.78 194 THR A C 1
ATOM 1513 O O . THR A 1 194 ? 5.463 -7.817 28.201 1.00 37.78 194 THR A O 1
ATOM 1516 N N . THR A 1 195 ? 4.890 -9.706 29.248 1.00 47.34 195 THR A N 1
ATOM 1517 C CA . THR A 1 195 ? 5.707 -10.673 28.522 1.00 47.34 195 THR A CA 1
ATOM 1518 C C . THR A 1 195 ? 5.242 -10.840 27.074 1.00 47.34 195 THR A C 1
ATOM 1520 O O . THR A 1 195 ? 4.152 -11.345 26.840 1.00 47.34 195 THR A O 1
ATOM 1523 N N . TRP A 1 196 ? 6.057 -10.388 26.111 1.00 44.97 196 TRP A N 1
ATOM 1524 C CA . TRP A 1 196 ? 6.804 -11.204 25.118 1.00 44.97 196 TRP A CA 1
ATOM 1525 C C . TRP A 1 196 ? 7.223 -10.386 23.872 1.00 44.97 196 TRP A C 1
ATOM 1527 O O . TRP A 1 196 ? 8.132 -10.793 23.158 1.00 44.97 196 TRP A O 1
ATOM 1537 N N . CYS A 1 197 ? 6.671 -9.184 23.648 1.00 53.66 197 CYS A N 1
ATOM 1538 C CA . CYS A 1 197 ? 7.166 -8.243 22.628 1.00 53.66 197 CYS A CA 1
ATOM 1539 C C . CYS A 1 197 ? 6.891 -6.780 23.010 1.00 53.66 197 CYS A C 1
ATOM 1541 O O . CYS A 1 197 ? 5.747 -6.352 23.093 1.00 53.66 197 CYS A O 1
ATOM 1543 N N . SER A 1 198 ? 7.943 -5.978 23.199 1.00 74.12 198 SER A N 1
ATOM 1544 C CA . SER A 1 198 ? 7.812 -4.510 23.235 1.00 74.12 198 SER A CA 1
ATOM 1545 C C . SER A 1 198 ? 7.257 -4.010 21.888 1.00 74.12 198 SER A C 1
ATOM 1547 O O . SER A 1 198 ? 7.624 -4.591 20.865 1.00 74.12 198 SER A O 1
ATOM 1549 N N . PRO A 1 199 ? 6.473 -2.913 21.822 1.00 77.88 199 PRO A N 1
ATOM 1550 C CA . PRO A 1 199 ? 5.994 -2.343 20.553 1.00 77.88 199 PRO A CA 1
ATOM 1551 C C . PRO A 1 199 ? 7.108 -2.121 19.517 1.00 77.88 199 PRO A C 1
ATOM 1553 O O . PRO A 1 199 ? 6.905 -2.291 18.320 1.00 77.88 199 PRO A O 1
ATOM 1556 N N . LYS A 1 200 ? 8.329 -1.824 19.985 1.00 82.06 200 LYS A N 1
ATOM 1557 C CA . LYS A 1 200 ? 9.523 -1.711 19.131 1.00 82.06 200 LYS A CA 1
ATOM 1558 C C . LYS A 1 200 ? 9.947 -3.048 18.514 1.00 82.06 200 LYS A C 1
ATOM 1560 O O . LYS A 1 200 ? 10.356 -3.079 17.362 1.00 82.06 200 LYS A O 1
ATOM 1565 N N . VAL A 1 201 ? 9.866 -4.135 19.284 1.00 85.62 201 VAL A N 1
ATOM 1566 C CA . VAL A 1 201 ? 10.181 -5.493 18.811 1.00 85.62 201 VAL A CA 1
ATOM 1567 C C . VAL A 1 201 ? 9.137 -5.933 17.795 1.00 85.62 201 VAL A C 1
ATOM 1569 O O . VAL A 1 201 ? 9.493 -6.470 16.756 1.00 85.62 201 VAL A O 1
ATOM 1572 N N . LEU A 1 202 ? 7.862 -5.640 18.046 1.00 85.50 202 LEU A N 1
ATOM 1573 C CA . LEU A 1 202 ? 6.799 -5.982 17.111 1.00 85.50 202 LEU A CA 1
ATOM 1574 C C . LEU A 1 202 ? 6.909 -5.211 15.789 1.00 85.50 202 LEU A C 1
ATOM 1576 O O . LEU A 1 202 ? 6.791 -5.813 14.726 1.00 85.50 202 LEU A O 1
ATOM 1580 N N . LEU A 1 203 ? 7.207 -3.908 15.847 1.00 89.25 203 LEU A N 1
ATOM 1581 C CA . LEU A 1 203 ? 7.490 -3.118 14.649 1.00 89.25 203 LEU A CA 1
ATOM 1582 C C . LEU A 1 203 ? 8.672 -3.706 13.867 1.00 89.25 203 LEU A C 1
ATOM 1584 O O . LEU A 1 203 ? 8.588 -3.845 12.653 1.00 89.25 203 LEU A O 1
ATOM 1588 N N . LEU A 1 204 ? 9.740 -4.115 14.559 1.00 90.94 204 LEU A N 1
ATOM 1589 C CA . LEU A 1 204 ? 10.888 -4.767 13.930 1.00 90.94 204 LEU A CA 1
ATOM 1590 C C . LEU A 1 204 ? 10.501 -6.098 13.268 1.00 90.94 204 LEU A C 1
ATOM 1592 O O . LEU A 1 204 ? 10.908 -6.343 12.136 1.00 90.94 204 LEU A O 1
ATOM 1596 N N . ILE A 1 205 ? 9.673 -6.922 13.916 1.00 90.12 205 ILE A N 1
ATOM 1597 C CA . ILE A 1 205 ? 9.136 -8.158 13.324 1.00 90.12 205 ILE A CA 1
ATOM 1598 C C . ILE A 1 205 ? 8.319 -7.842 12.067 1.00 90.12 205 ILE A C 1
ATOM 1600 O O . ILE A 1 205 ? 8.485 -8.512 11.051 1.00 90.12 205 ILE A O 1
ATOM 1604 N N . PHE A 1 206 ? 7.467 -6.815 12.099 1.00 92.12 206 PHE A N 1
ATOM 1605 C CA . PHE A 1 206 ? 6.671 -6.421 10.937 1.00 92.12 206 PHE A CA 1
ATOM 1606 C C . PHE A 1 206 ? 7.545 -5.889 9.798 1.00 92.12 206 PHE A C 1
ATOM 1608 O O . PHE A 1 206 ? 7.318 -6.254 8.651 1.00 92.12 206 PHE A O 1
ATOM 1615 N N . CYS A 1 207 ? 8.581 -5.101 10.082 1.00 91.38 207 CYS A N 1
ATOM 1616 C CA . CYS A 1 207 ? 9.552 -4.669 9.075 1.00 91.38 207 CYS A CA 1
ATOM 1617 C C . CYS A 1 207 ? 10.297 -5.857 8.449 1.00 91.38 207 CYS A C 1
ATOM 1619 O O . CYS A 1 207 ? 10.403 -5.934 7.227 1.00 91.38 207 CYS A O 1
ATOM 1621 N N . LEU A 1 208 ? 10.775 -6.805 9.264 1.00 90.19 208 LEU A N 1
ATOM 1622 C CA . LEU A 1 208 ? 11.457 -8.008 8.778 1.00 90.19 208 LEU A CA 1
ATOM 1623 C C . LEU A 1 208 ? 10.534 -8.873 7.919 1.00 90.19 208 LEU A C 1
ATOM 1625 O O . LEU A 1 208 ? 10.928 -9.311 6.844 1.00 90.19 208 LEU A O 1
ATOM 1629 N N . MET A 1 209 ? 9.296 -9.081 8.362 1.00 90.31 209 MET A N 1
ATOM 1630 C CA . MET A 1 209 ? 8.310 -9.838 7.597 1.00 90.31 209 MET A CA 1
ATOM 1631 C C .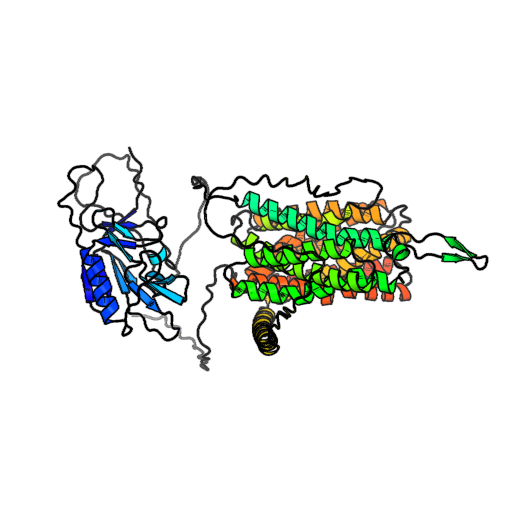 MET A 1 209 ? 7.941 -9.128 6.291 1.00 90.31 209 MET A C 1
ATOM 1633 O O . MET A 1 209 ? 7.850 -9.767 5.247 1.00 90.31 209 MET A O 1
ATOM 1637 N N . ASN A 1 210 ? 7.791 -7.799 6.316 1.00 90.06 210 ASN A N 1
ATOM 1638 C CA . ASN A 1 210 ? 7.546 -7.019 5.107 1.00 90.06 210 ASN A CA 1
ATOM 1639 C C . ASN A 1 210 ? 8.712 -7.166 4.123 1.00 90.06 210 ASN A C 1
ATOM 1641 O O . ASN A 1 210 ? 8.495 -7.453 2.952 1.00 90.06 210 ASN A O 1
ATOM 1645 N N . LEU A 1 211 ? 9.951 -7.047 4.606 1.00 88.00 211 LEU A N 1
ATOM 1646 C CA . LEU A 1 211 ? 11.144 -7.264 3.793 1.00 88.00 211 LEU A CA 1
ATOM 1647 C C . LEU A 1 211 ? 11.153 -8.666 3.165 1.00 88.00 211 LEU A C 1
ATOM 1649 O O . LEU A 1 211 ? 11.359 -8.773 1.962 1.00 88.00 211 LEU A O 1
ATOM 1653 N N . LEU A 1 212 ? 10.875 -9.719 3.940 1.00 87.00 212 LEU A N 1
ATOM 1654 C CA . LEU A 1 212 ? 10.824 -11.098 3.438 1.00 87.00 212 LEU A CA 1
ATOM 1655 C C . LEU A 1 212 ? 9.758 -11.297 2.352 1.00 87.00 212 LEU A C 1
ATOM 1657 O O . LEU A 1 212 ? 10.051 -11.911 1.329 1.00 87.00 212 LEU A O 1
ATOM 1661 N N . ASN A 1 213 ? 8.560 -10.733 2.526 1.00 87.06 213 ASN A N 1
ATOM 1662 C CA . ASN A 1 213 ? 7.516 -10.776 1.497 1.00 87.06 213 ASN A CA 1
ATOM 1663 C C . ASN A 1 213 ? 7.989 -10.097 0.199 1.00 87.06 213 ASN A C 1
ATOM 1665 O O . ASN A 1 213 ? 7.824 -10.629 -0.897 1.00 87.06 213 ASN A O 1
ATOM 1669 N N . TYR A 1 214 ? 8.639 -8.933 0.297 1.00 82.06 214 TYR A N 1
ATOM 1670 C CA . TYR A 1 214 ? 9.165 -8.241 -0.884 1.00 82.06 214 TYR A CA 1
ATOM 1671 C C . TYR A 1 214 ? 10.361 -8.950 -1.528 1.00 82.06 214 TYR A C 1
ATOM 1673 O O . TYR A 1 214 ? 10.519 -8.861 -2.748 1.00 82.06 214 TYR A O 1
ATOM 1681 N N . VAL A 1 215 ? 11.154 -9.692 -0.751 1.00 81.44 215 VAL A N 1
ATOM 1682 C CA . VAL A 1 215 ? 12.188 -10.592 -1.276 1.00 81.44 215 VAL A CA 1
ATOM 1683 C C . VAL A 1 215 ? 11.550 -11.745 -2.058 1.00 81.44 215 VAL A C 1
ATOM 1685 O O . VAL A 1 215 ? 11.941 -11.959 -3.199 1.00 81.44 215 VAL A O 1
ATOM 1688 N N . ASP A 1 216 ? 10.517 -12.427 -1.546 1.00 83.94 216 ASP A N 1
ATOM 1689 C CA . ASP A 1 216 ? 9.824 -13.503 -2.291 1.00 83.94 216 ASP A CA 1
ATOM 1690 C C . ASP A 1 216 ? 9.259 -13.022 -3.643 1.00 83.94 216 ASP A C 1
ATOM 1692 O O . ASP A 1 216 ? 9.374 -13.706 -4.674 1.00 83.94 216 ASP A O 1
ATOM 1696 N N . ARG A 1 217 ? 8.694 -11.808 -3.662 1.00 78.81 217 ARG A N 1
ATOM 1697 C CA . ARG A 1 217 ? 8.260 -11.145 -4.901 1.00 78.81 217 ARG A CA 1
ATOM 1698 C C . ARG A 1 217 ? 9.435 -10.888 -5.850 1.00 78.81 217 ARG A C 1
ATOM 1700 O O . ARG A 1 217 ? 9.291 -11.086 -7.057 1.00 78.81 217 ARG A O 1
ATOM 1707 N N . GLY A 1 218 ? 10.575 -10.452 -5.313 1.00 71.56 218 GLY A N 1
ATOM 1708 C CA . GLY A 1 218 ? 11.804 -10.169 -6.058 1.00 71.56 218 GLY A CA 1
ATOM 1709 C C . GLY A 1 218 ? 12.442 -11.410 -6.687 1.00 71.56 218 GLY A C 1
ATOM 1710 O O . GLY A 1 218 ? 12.769 -11.376 -7.870 1.00 71.56 218 GLY A O 1
ATOM 1711 N N . VAL A 1 219 ? 12.515 -12.526 -5.956 1.00 72.69 219 VAL A N 1
ATOM 1712 C CA . VAL A 1 219 ? 13.198 -13.762 -6.389 1.00 72.69 219 VAL A CA 1
ATOM 1713 C C . VAL A 1 219 ? 12.650 -14.299 -7.717 1.00 72.69 219 VAL A C 1
ATOM 1715 O O . VAL A 1 219 ? 13.413 -14.724 -8.588 1.00 72.69 219 VAL A O 1
ATOM 1718 N N . ILE A 1 220 ? 11.328 -14.261 -7.930 1.00 67.56 220 ILE A N 1
ATOM 1719 C CA . ILE A 1 220 ? 10.756 -14.700 -9.214 1.00 67.56 220 ILE A CA 1
ATOM 1720 C C . ILE A 1 220 ? 10.921 -13.670 -10.327 1.00 67.56 220 ILE A C 1
ATOM 1722 O O . ILE A 1 220 ? 11.152 -14.058 -11.470 1.00 67.56 220 ILE A O 1
ATOM 1726 N N . ALA A 1 221 ? 10.889 -12.374 -10.018 1.00 60.84 221 ALA A N 1
ATOM 1727 C CA . ALA A 1 221 ? 11.227 -11.357 -11.011 1.00 60.84 221 ALA A CA 1
ATOM 1728 C C . ALA A 1 221 ? 12.694 -11.497 -11.472 1.00 60.84 221 ALA A C 1
ATOM 1730 O O . ALA A 1 221 ? 12.971 -11.444 -12.666 1.00 60.84 221 ALA A O 1
ATOM 1731 N N . SER A 1 222 ? 13.615 -11.777 -10.549 1.00 56.22 222 SER A N 1
ATOM 1732 C CA . SER A 1 222 ? 15.044 -11.993 -10.811 1.00 56.22 222 SER A CA 1
ATOM 1733 C C . SER A 1 222 ? 15.323 -13.264 -11.634 1.00 56.22 222 SER A C 1
ATOM 1735 O O . SER A 1 222 ? 16.132 -13.252 -12.568 1.00 56.22 222 SER A O 1
ATOM 1737 N N . THR A 1 223 ? 14.598 -14.357 -11.358 1.00 49.25 223 THR A N 1
ATOM 1738 C CA . THR A 1 223 ? 14.746 -15.645 -12.071 1.00 49.25 223 THR A CA 1
ATOM 1739 C C . THR A 1 223 ? 13.966 -15.743 -13.392 1.00 49.25 223 THR A C 1
ATOM 1741 O O . THR A 1 223 ? 14.342 -16.555 -14.244 1.00 49.25 223 THR A O 1
ATOM 1744 N N . GLY A 1 224 ? 12.919 -14.927 -13.581 1.00 46.75 224 GLY A N 1
ATOM 1745 C CA . GLY A 1 224 ? 12.135 -14.814 -14.820 1.00 46.75 224 GLY A CA 1
ATOM 1746 C C . GLY A 1 224 ? 12.764 -13.876 -15.854 1.00 46.75 224 GLY A C 1
ATOM 1747 O O . GLY A 1 224 ? 12.930 -14.248 -17.012 1.00 46.75 224 GLY A O 1
ATOM 1748 N N . VAL A 1 225 ? 13.243 -12.699 -15.433 1.00 47.81 225 VAL A N 1
ATOM 1749 C CA . VAL A 1 225 ? 13.794 -11.679 -16.353 1.00 47.81 225 VAL A CA 1
ATOM 1750 C C . VAL A 1 225 ? 15.163 -12.074 -16.941 1.00 47.81 225 VAL A C 1
ATOM 1752 O O . VAL A 1 225 ? 15.527 -11.607 -18.016 1.00 47.81 225 VAL A O 1
ATOM 1755 N N . ASN A 1 226 ? 15.889 -13.001 -16.304 1.00 48.41 226 ASN A N 1
ATOM 1756 C CA . ASN A 1 226 ? 17.169 -13.538 -16.796 1.00 48.41 226 ASN A CA 1
ATOM 1757 C C . ASN A 1 226 ? 17.065 -14.955 -17.396 1.00 48.41 226 ASN A C 1
ATOM 1759 O O . ASN A 1 226 ? 18.085 -15.611 -17.642 1.00 48.41 226 ASN A O 1
ATOM 1763 N N . GLY A 1 227 ? 15.845 -15.459 -17.597 1.00 63.06 227 GLY A N 1
ATOM 1764 C CA . GLY A 1 227 ? 15.619 -16.758 -18.215 1.00 63.06 227 GLY A CA 1
ATOM 1765 C C . GLY A 1 227 ? 15.761 -16.714 -19.737 1.00 63.06 227 GLY A C 1
ATOM 1766 O O . GLY A 1 227 ? 15.475 -15.705 -20.369 1.00 63.06 227 GLY A O 1
ATOM 1767 N N . THR A 1 228 ? 16.192 -17.819 -20.344 1.00 73.19 228 THR A N 1
ATOM 1768 C CA . THR A 1 228 ? 16.099 -18.012 -21.799 1.00 73.19 228 THR A CA 1
ATOM 1769 C C . THR A 1 228 ? 15.610 -19.426 -22.097 1.00 73.19 228 THR A C 1
ATOM 1771 O O . THR A 1 228 ? 16.076 -20.365 -21.445 1.00 73.19 228 THR A O 1
ATOM 1774 N N . PRO A 1 229 ? 14.708 -19.636 -23.074 1.00 77.12 229 PRO A N 1
ATOM 1775 C CA . PRO A 1 229 ? 14.319 -20.979 -23.490 1.00 77.12 229 PRO A CA 1
ATOM 1776 C C . PRO A 1 229 ? 15.501 -21.746 -24.087 1.00 77.12 229 PRO A C 1
ATOM 1778 O O . PRO A 1 229 ? 16.489 -21.159 -24.538 1.00 77.12 229 PRO A O 1
ATOM 1781 N N . LYS A 1 230 ? 15.388 -23.076 -24.139 1.00 81.38 230 LYS A N 1
ATOM 1782 C CA . LYS A 1 230 ? 16.346 -23.905 -24.877 1.00 81.38 230 LYS A CA 1
ATOM 1783 C C . LYS A 1 230 ? 16.153 -23.663 -26.375 1.00 81.38 230 LYS A C 1
ATOM 1785 O O . LYS A 1 230 ? 15.070 -23.905 -26.902 1.00 81.38 230 LYS A O 1
ATOM 1790 N N . VAL A 1 231 ? 17.204 -23.233 -27.070 1.00 81.19 231 VAL A N 1
ATOM 1791 C CA . VAL A 1 231 ? 17.165 -22.992 -28.523 1.00 81.19 231 VAL A CA 1
ATOM 1792 C C . VAL A 1 231 ? 18.066 -23.999 -29.215 1.00 81.19 231 VAL A C 1
ATOM 1794 O O . VAL A 1 231 ? 19.250 -24.072 -28.899 1.00 81.19 231 VAL A O 1
ATOM 1797 N N . CYS A 1 232 ? 17.513 -24.767 -30.153 1.00 82.88 232 CYS A N 1
ATOM 1798 C CA . CYS A 1 232 ? 18.266 -25.707 -30.980 1.00 82.88 232 CYS A CA 1
ATOM 1799 C C . CYS A 1 232 ? 18.338 -25.203 -32.423 1.00 82.88 232 CYS A C 1
ATOM 1801 O O . CYS A 1 232 ? 17.324 -24.776 -32.975 1.00 82.88 232 CYS A O 1
ATOM 1803 N N . ASN A 1 233 ? 19.523 -25.243 -33.031 1.00 83.44 233 ASN A N 1
ATOM 1804 C CA . ASN A 1 233 ? 19.690 -24.930 -34.447 1.00 83.44 233 ASN A CA 1
ATOM 1805 C C . ASN A 1 233 ? 19.232 -26.107 -35.335 1.00 83.44 233 ASN A C 1
ATOM 1807 O O . ASN A 1 233 ? 19.002 -27.220 -34.860 1.00 83.44 233 ASN A O 1
ATOM 1811 N N . ALA A 1 234 ? 19.092 -25.861 -36.643 1.00 78.75 234 ALA A N 1
ATOM 1812 C CA . ALA A 1 234 ? 18.644 -26.870 -37.611 1.00 78.75 234 ALA A CA 1
ATOM 1813 C C . ALA A 1 234 ? 19.598 -28.080 -37.733 1.00 78.75 234 ALA A C 1
ATOM 1815 O O . ALA A 1 234 ? 19.189 -29.140 -38.195 1.00 78.75 234 ALA A O 1
ATOM 1816 N N . SER A 1 235 ? 20.850 -27.931 -37.295 1.00 77.88 235 SER A N 1
ATOM 1817 C CA . SER A 1 235 ? 21.868 -28.984 -37.205 1.00 77.88 235 SER A CA 1
ATOM 1818 C C . SER A 1 235 ? 21.804 -29.812 -35.910 1.00 77.88 235 SER A C 1
ATOM 1820 O O . SER A 1 235 ? 22.575 -30.755 -35.767 1.00 77.88 235 SER A O 1
ATOM 1822 N N . GLY A 1 236 ? 20.883 -29.506 -34.986 1.00 81.75 236 GLY A N 1
ATOM 1823 C CA . GLY A 1 236 ? 20.652 -30.274 -33.756 1.00 81.75 236 GLY A CA 1
ATOM 1824 C C . GLY A 1 236 ? 21.484 -29.849 -32.538 1.00 81.75 236 GLY A C 1
ATOM 1825 O O . GLY A 1 236 ? 21.355 -30.459 -31.477 1.00 81.75 236 GLY A O 1
ATOM 1826 N N . GLU A 1 237 ? 22.300 -28.798 -32.638 1.00 81.75 237 GLU A N 1
ATOM 1827 C CA . GLU A 1 237 ? 23.018 -28.225 -31.496 1.00 81.75 237 GLU A CA 1
ATOM 1828 C C . GLU A 1 237 ? 22.090 -27.303 -30.705 1.00 81.75 237 GLU A C 1
ATOM 1830 O O . GLU A 1 237 ? 21.460 -26.400 -31.259 1.00 81.75 237 GLU A O 1
ATOM 1835 N N . CYS A 1 238 ? 22.017 -27.516 -29.392 1.00 82.44 238 CYS A N 1
ATOM 1836 C CA . CYS A 1 238 ? 21.125 -26.773 -28.514 1.00 82.44 238 CYS A CA 1
ATOM 1837 C C . CYS A 1 238 ? 21.893 -25.929 -27.500 1.00 82.44 238 CYS A C 1
ATOM 1839 O O . CYS A 1 238 ? 22.702 -26.453 -26.737 1.00 82.44 238 CYS A O 1
ATOM 1841 N N . ILE A 1 239 ? 21.555 -24.645 -27.414 1.00 82.88 239 ILE A N 1
ATOM 1842 C CA . ILE A 1 239 ? 21.953 -23.772 -26.311 1.00 82.88 239 ILE A CA 1
ATOM 1843 C C . ILE A 1 239 ? 21.050 -24.103 -25.120 1.00 82.88 239 ILE A C 1
ATOM 1845 O O . ILE A 1 239 ? 19.821 -24.072 -25.236 1.00 82.88 239 ILE A O 1
ATOM 1849 N N . ALA A 1 240 ? 21.653 -24.453 -23.981 1.00 80.62 240 ALA A N 1
ATOM 1850 C CA . ALA A 1 240 ? 20.914 -24.720 -22.753 1.00 80.62 240 ALA A CA 1
ATOM 1851 C C . ALA A 1 240 ? 20.145 -23.465 -22.315 1.00 80.62 240 ALA A C 1
ATOM 1853 O O . ALA A 1 240 ? 20.702 -22.366 -22.274 1.00 80.62 240 ALA A O 1
ATOM 1854 N N . GLY A 1 241 ? 18.862 -23.638 -21.999 1.00 78.25 241 GLY A N 1
ATOM 1855 C CA . GLY A 1 241 ? 18.054 -22.556 -21.455 1.00 78.25 241 GLY A CA 1
ATOM 1856 C C . GLY A 1 241 ? 18.529 -22.148 -20.057 1.00 78.25 241 GLY A C 1
ATOM 1857 O O . GLY A 1 241 ? 19.083 -22.964 -19.320 1.00 78.25 241 GLY A O 1
ATOM 1858 N N . LYS A 1 242 ? 18.301 -20.887 -19.688 1.00 77.00 242 LYS A N 1
ATOM 1859 C CA . LYS A 1 242 ? 18.636 -20.319 -18.374 1.00 77.00 242 LYS A CA 1
ATOM 1860 C C . LYS A 1 242 ? 17.374 -20.017 -17.567 1.00 77.00 242 LYS A C 1
ATOM 1862 O O . LYS A 1 242 ? 16.306 -19.806 -18.142 1.00 77.00 242 LYS A O 1
ATOM 1867 N N . GLY A 1 243 ? 17.505 -19.964 -16.241 1.00 74.88 243 GLY A N 1
ATOM 1868 C CA . GLY A 1 243 ? 16.420 -19.585 -15.329 1.00 74.88 243 GLY A CA 1
ATOM 1869 C C . GLY A 1 243 ? 15.184 -20.488 -15.414 1.00 74.88 243 GLY A C 1
ATOM 1870 O O . GLY A 1 243 ? 15.243 -21.622 -15.900 1.00 74.88 243 GLY A O 1
ATOM 1871 N N . ILE A 1 244 ? 14.044 -19.972 -14.949 1.00 75.06 244 ILE A N 1
ATOM 1872 C CA . ILE A 1 244 ? 12.777 -20.719 -14.942 1.00 75.06 244 ILE A CA 1
ATOM 1873 C C . ILE A 1 244 ? 12.245 -20.972 -16.360 1.00 75.06 244 ILE A C 1
ATOM 1875 O O . ILE A 1 244 ? 11.694 -22.041 -16.634 1.00 75.06 244 ILE A O 1
ATOM 1879 N N . GLN A 1 245 ? 12.495 -20.042 -17.291 1.00 75.88 245 GLN A N 1
ATOM 1880 C CA . GLN A 1 245 ? 12.153 -20.216 -18.702 1.00 75.88 245 GLN A CA 1
ATOM 1881 C C . GLN A 1 245 ? 12.880 -21.409 -19.326 1.00 75.88 245 GLN A C 1
ATOM 1883 O O . GLN A 1 245 ? 12.264 -22.185 -20.050 1.00 75.88 245 GLN A O 1
ATOM 1888 N N . GLY A 1 246 ? 14.167 -21.595 -19.026 1.00 78.81 246 GLY A N 1
ATOM 1889 C CA . GLY A 1 246 ? 14.950 -22.722 -19.523 1.00 78.81 246 GLY A CA 1
ATOM 1890 C C . GLY A 1 246 ? 14.550 -24.058 -18.901 1.00 78.81 246 GLY A C 1
ATOM 1891 O O . GLY A 1 246 ? 14.415 -25.047 -19.621 1.00 78.81 246 GLY A O 1
ATOM 1892 N N . ALA A 1 247 ? 14.315 -24.083 -17.585 1.00 80.12 247 ALA A N 1
ATOM 1893 C CA . ALA A 1 247 ? 13.964 -25.300 -16.848 1.00 80.12 247 ALA A CA 1
ATOM 1894 C C . ALA A 1 247 ? 12.611 -25.896 -17.278 1.00 80.12 247 ALA A C 1
ATOM 1896 O O . ALA A 1 247 ? 12.474 -27.115 -17.369 1.00 80.12 247 ALA A O 1
ATOM 1897 N N . PHE A 1 248 ? 11.626 -25.043 -17.576 1.00 81.56 248 PHE A N 1
ATOM 1898 C CA . PHE A 1 248 ? 10.274 -25.457 -17.970 1.00 81.56 248 PHE A CA 1
ATOM 1899 C C . PHE A 1 248 ? 9.968 -25.240 -19.459 1.00 81.56 248 PHE A C 1
ATOM 1901 O O . PHE A 1 248 ? 8.854 -25.524 -19.898 1.00 81.56 248 PHE A O 1
ATOM 1908 N N . ASN A 1 249 ? 10.943 -24.753 -20.234 1.00 83.12 249 ASN A N 1
ATOM 1909 C CA . ASN A 1 249 ? 10.794 -24.365 -21.638 1.00 83.12 249 ASN A CA 1
ATOM 1910 C C . ASN A 1 249 ? 9.599 -23.415 -21.873 1.00 83.12 249 ASN A C 1
ATOM 1912 O O . ASN A 1 249 ? 8.744 -23.663 -22.726 1.00 83.12 249 ASN A O 1
ATOM 1916 N N . LEU A 1 250 ? 9.514 -22.359 -21.059 1.00 79.19 250 LEU A N 1
ATOM 1917 C CA . LEU A 1 250 ? 8.387 -21.423 -21.050 1.00 79.19 250 LEU A CA 1
ATOM 1918 C C . LEU A 1 250 ? 8.472 -20.414 -22.192 1.00 79.19 250 LEU A C 1
ATOM 1920 O O . LEU A 1 250 ? 9.542 -19.936 -22.559 1.00 79.19 250 LEU A O 1
ATOM 1924 N N . THR A 1 251 ? 7.307 -20.024 -22.696 1.00 79.50 251 THR A N 1
ATOM 1925 C CA . THR A 1 251 ? 7.151 -18.819 -23.517 1.00 79.50 251 THR A CA 1
ATOM 1926 C C . THR A 1 251 ? 7.196 -17.558 -22.646 1.00 79.50 251 THR A C 1
ATOM 1928 O O . THR A 1 251 ? 6.826 -17.600 -21.473 1.00 79.50 251 THR A O 1
ATOM 1931 N N . ASN A 1 252 ? 7.530 -16.404 -23.234 1.00 70.06 252 ASN A N 1
ATOM 1932 C CA . ASN A 1 252 ? 7.476 -15.106 -22.539 1.00 70.06 252 ASN A CA 1
ATOM 1933 C C . ASN A 1 252 ? 6.093 -14.812 -21.926 1.00 70.06 252 ASN A C 1
ATOM 1935 O O . ASN A 1 252 ? 5.995 -14.189 -20.873 1.00 70.06 252 ASN A O 1
ATOM 1939 N N . PHE A 1 253 ? 5.014 -15.280 -22.566 1.00 74.25 253 PHE A N 1
ATOM 1940 C CA . PHE A 1 253 ? 3.660 -15.157 -22.026 1.00 74.25 253 PHE A CA 1
ATOM 1941 C C . PHE A 1 253 ? 3.479 -15.971 -20.736 1.00 74.25 253 PHE A C 1
ATOM 1943 O O . PHE A 1 253 ? 2.924 -15.468 -19.763 1.00 74.25 253 PHE A O 1
ATOM 1950 N N . GLN A 1 254 ? 3.959 -17.217 -20.713 1.00 78.00 254 GLN A N 1
ATOM 1951 C CA . GLN A 1 254 ? 3.891 -18.081 -19.530 1.00 78.00 254 GLN A CA 1
ATOM 1952 C C . GLN A 1 254 ? 4.752 -17.546 -18.383 1.00 78.00 254 GLN A C 1
ATOM 1954 O O . GLN A 1 254 ? 4.325 -17.568 -17.234 1.00 78.00 254 GLN A O 1
ATOM 1959 N N . ASP A 1 255 ? 5.929 -17.015 -18.690 1.00 71.00 255 ASP A N 1
ATOM 1960 C CA . ASP A 1 255 ? 6.789 -16.380 -17.695 1.00 71.00 255 ASP A CA 1
ATOM 1961 C C . ASP A 1 255 ? 6.138 -15.115 -17.098 1.00 71.00 255 ASP A C 1
ATOM 1963 O O . ASP A 1 255 ? 6.029 -14.970 -15.881 1.00 71.00 255 ASP A O 1
ATOM 1967 N N . GLY A 1 256 ? 5.542 -14.257 -17.936 1.00 68.94 256 GLY A N 1
ATOM 1968 C CA . GLY A 1 256 ? 4.754 -13.107 -17.471 1.00 68.94 256 GLY A CA 1
ATOM 1969 C C . GLY A 1 256 ? 3.511 -13.491 -16.650 1.00 68.94 256 GLY A C 1
ATOM 1970 O O . GLY A 1 256 ? 3.127 -12.783 -15.712 1.00 68.94 256 GLY A O 1
ATOM 1971 N N . ALA A 1 257 ? 2.897 -14.643 -16.942 1.00 77.06 257 ALA A N 1
ATOM 1972 C CA . ALA A 1 257 ? 1.771 -15.170 -16.168 1.00 77.06 257 ALA A CA 1
ATOM 1973 C C . ALA A 1 257 ? 2.158 -15.504 -14.715 1.00 77.06 257 ALA A C 1
ATOM 1975 O O . ALA A 1 257 ? 1.311 -15.458 -13.826 1.00 77.06 257 ALA A O 1
ATOM 1976 N N . LEU A 1 258 ? 3.433 -15.792 -14.444 1.00 73.56 258 LEU A N 1
ATOM 1977 C CA . LEU A 1 258 ? 3.914 -16.129 -13.107 1.00 73.56 258 LEU A CA 1
ATOM 1978 C C . LEU A 1 258 ? 3.929 -14.922 -12.161 1.00 73.56 258 LEU A C 1
ATOM 1980 O O . LEU A 1 258 ? 3.494 -15.027 -11.012 1.00 73.56 258 LEU A O 1
ATOM 1984 N N . SER A 1 259 ? 4.363 -13.763 -12.662 1.00 70.00 259 SER A N 1
ATOM 1985 C CA . SER A 1 259 ? 4.341 -12.500 -11.914 1.00 70.00 259 SER A CA 1
ATOM 1986 C C . SER A 1 259 ? 2.904 -12.047 -11.612 1.00 70.00 259 SER A C 1
ATOM 1988 O O . SER A 1 259 ? 2.590 -11.627 -10.497 1.00 70.00 259 SER A O 1
ATOM 1990 N N . THR A 1 260 ? 1.993 -12.217 -12.574 1.00 76.50 260 THR A N 1
ATOM 1991 C CA . THR A 1 260 ? 0.580 -11.832 -12.421 1.00 76.50 260 THR A CA 1
ATOM 1992 C C . THR A 1 260 ? -0.239 -12.827 -11.590 1.00 76.50 260 THR A C 1
ATOM 1994 O O . THR A 1 260 ? -1.191 -12.420 -10.926 1.00 76.50 260 THR A O 1
ATOM 1997 N N . ALA A 1 261 ? 0.138 -14.110 -11.538 1.00 85.56 261 ALA A N 1
ATOM 1998 C CA . ALA A 1 261 ? -0.542 -15.122 -10.721 1.00 85.56 261 ALA A CA 1
ATOM 1999 C C . ALA A 1 261 ? -0.550 -14.766 -9.226 1.00 85.56 261 ALA A C 1
ATOM 2001 O O . ALA A 1 261 ? -1.577 -14.905 -8.560 1.00 85.56 261 ALA A O 1
ATOM 2002 N N . PHE A 1 262 ? 0.568 -14.249 -8.712 1.00 85.56 262 PHE A N 1
ATOM 2003 C CA . PHE A 1 262 ? 0.655 -13.730 -7.346 1.00 85.56 262 PHE A CA 1
ATOM 2004 C C . PHE A 1 262 ? -0.382 -12.624 -7.086 1.00 85.56 262 PHE A C 1
ATOM 2006 O O . PHE A 1 262 ? -1.123 -12.673 -6.102 1.00 85.56 262 PHE A O 1
ATOM 2013 N N . MET A 1 263 ? -0.491 -11.670 -8.016 1.00 85.75 263 MET A N 1
ATOM 2014 C CA . MET A 1 263 ? -1.425 -10.549 -7.913 1.00 85.75 263 MET A CA 1
ATOM 2015 C C . MET A 1 263 ? -2.879 -11.012 -7.838 1.00 85.75 263 MET A C 1
ATOM 2017 O O . MET A 1 263 ? -3.648 -10.476 -7.047 1.00 85.75 263 MET A O 1
ATOM 2021 N N . VAL A 1 264 ? -3.263 -12.044 -8.595 1.00 89.81 264 VAL A N 1
ATOM 2022 C CA . VAL A 1 264 ? -4.629 -12.592 -8.543 1.00 89.81 264 VAL A CA 1
ATOM 2023 C C . VAL A 1 264 ? -4.987 -13.054 -7.128 1.00 89.81 264 VAL A C 1
ATOM 2025 O O . VAL A 1 264 ? -6.053 -12.706 -6.618 1.00 89.81 264 VAL A O 1
ATOM 2028 N N . GLY A 1 265 ? -4.092 -13.801 -6.476 1.00 91.12 265 GLY A N 1
ATOM 2029 C CA . GLY A 1 265 ? -4.296 -14.253 -5.100 1.00 91.12 265 GLY A CA 1
ATOM 2030 C C . GLY A 1 265 ? -4.406 -13.091 -4.113 1.00 91.12 265 GLY A C 1
ATOM 2031 O O . GLY A 1 265 ? -5.335 -13.053 -3.305 1.00 91.12 265 GLY A O 1
ATOM 2032 N N . LEU A 1 266 ? -3.501 -12.115 -4.239 1.00 90.75 266 LEU A N 1
ATOM 2033 C CA . LEU A 1 266 ? -3.454 -10.917 -3.401 1.00 90.75 266 LEU A CA 1
ATOM 2034 C C . LEU A 1 266 ? -4.755 -10.104 -3.481 1.00 90.75 266 LEU A C 1
ATOM 2036 O O . LEU A 1 266 ? -5.349 -9.773 -2.453 1.00 90.75 266 LEU A O 1
ATOM 2040 N N . LEU A 1 267 ? -5.219 -9.801 -4.696 1.00 91.56 267 LEU A N 1
ATOM 2041 C CA . LEU A 1 267 ? -6.384 -8.945 -4.927 1.00 91.56 267 LEU A CA 1
ATOM 2042 C C . LEU A 1 267 ? -7.684 -9.585 -4.434 1.00 91.56 267 LEU A C 1
ATOM 2044 O O . LEU A 1 267 ? -8.549 -8.892 -3.903 1.00 91.56 267 LEU A O 1
ATOM 2048 N N . VAL A 1 268 ? -7.819 -10.907 -4.577 1.00 91.44 268 VAL A N 1
ATOM 2049 C CA . VAL A 1 268 ? -9.014 -11.628 -4.116 1.00 91.44 268 VAL A CA 1
ATOM 2050 C C . VAL A 1 268 ? -9.013 -11.783 -2.598 1.00 91.44 268 VAL A C 1
ATOM 2052 O O . VAL A 1 268 ? -10.049 -11.603 -1.960 1.00 91.44 268 VAL A O 1
ATOM 2055 N N . ALA A 1 269 ? -7.867 -12.121 -2.005 1.00 92.75 269 ALA A N 1
ATOM 2056 C CA . ALA A 1 269 ? -7.787 -12.430 -0.584 1.00 92.75 269 ALA A CA 1
ATOM 2057 C C . ALA A 1 269 ? -7.747 -11.185 0.317 1.00 92.75 269 ALA A C 1
ATOM 2059 O O . ALA A 1 269 ? -8.225 -11.267 1.448 1.00 92.75 269 ALA A O 1
ATOM 2060 N N . SER A 1 270 ? -7.234 -10.040 -0.154 1.00 92.50 270 SER A N 1
ATOM 2061 C CA . SER A 1 270 ? -7.059 -8.848 0.702 1.00 92.50 270 SER A CA 1
ATOM 2062 C C . SER A 1 270 ? -8.378 -8.348 1.306 1.00 92.50 270 SER A C 1
ATOM 2064 O O . SER A 1 270 ? -8.448 -8.223 2.530 1.00 92.50 270 SER A O 1
ATOM 2066 N N . PRO A 1 271 ? -9.466 -8.145 0.530 1.00 91.31 271 PRO A N 1
ATOM 2067 C CA . PRO A 1 271 ? -10.750 -7.748 1.108 1.00 91.31 271 PRO A CA 1
ATOM 2068 C C . PRO A 1 271 ? -11.330 -8.808 2.051 1.00 91.31 271 PRO A C 1
ATOM 2070 O O . PRO A 1 271 ? -12.000 -8.470 3.024 1.00 91.31 271 PRO A O 1
ATOM 2073 N N . ILE A 1 272 ? -11.057 -10.093 1.792 1.00 90.56 272 ILE A N 1
ATOM 2074 C CA . ILE A 1 272 ? -11.535 -11.203 2.623 1.00 90.56 272 ILE A CA 1
ATOM 2075 C C . ILE A 1 272 ? -10.853 -11.164 3.993 1.00 90.56 272 ILE A C 1
ATOM 2077 O O . ILE A 1 272 ? -11.545 -11.147 5.007 1.00 90.56 272 ILE A O 1
ATOM 2081 N N . PHE A 1 273 ? -9.519 -11.110 4.048 1.00 90.94 273 PHE A N 1
ATOM 2082 C CA . PHE A 1 273 ? -8.785 -11.041 5.316 1.00 90.94 273 PHE A CA 1
ATOM 2083 C C . PHE A 1 273 ? -9.094 -9.768 6.103 1.00 90.94 273 PHE A C 1
ATOM 2085 O O . PHE A 1 273 ? -9.296 -9.843 7.315 1.00 90.94 273 PHE A O 1
ATOM 2092 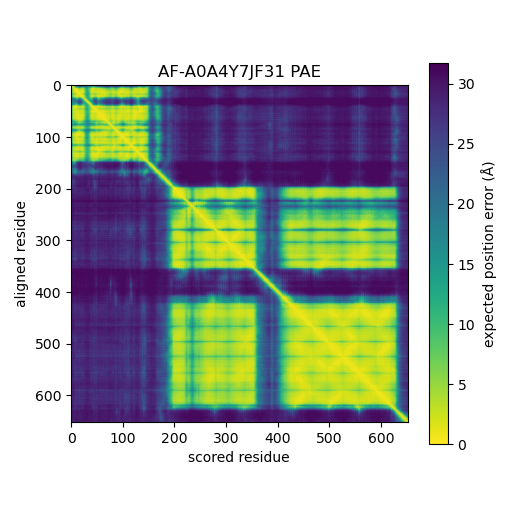N N . ALA A 1 274 ? -9.200 -8.627 5.420 1.00 90.31 274 ALA A N 1
ATOM 2093 C CA . ALA A 1 274 ? -9.596 -7.369 6.036 1.00 90.31 274 ALA A CA 1
ATOM 2094 C C . ALA A 1 274 ? -10.990 -7.441 6.678 1.00 90.31 274 ALA A C 1
ATOM 2096 O O . ALA A 1 274 ? -11.171 -7.044 7.826 1.00 90.31 274 ALA A O 1
ATOM 2097 N N . SER A 1 275 ? -11.964 -8.005 5.963 1.00 86.75 275 SER A N 1
ATOM 2098 C CA . SER A 1 275 ? -13.336 -8.154 6.453 1.00 86.75 275 SER A CA 1
ATOM 2099 C C . SER A 1 275 ? -13.443 -9.191 7.581 1.00 86.75 275 SER A C 1
ATOM 2101 O O . SER A 1 275 ? -14.211 -9.018 8.524 1.00 86.75 275 SER A O 1
ATOM 2103 N N . LEU A 1 276 ? -12.623 -10.249 7.552 1.00 85.44 276 LEU A N 1
ATOM 2104 C CA . LEU A 1 276 ? -12.519 -11.197 8.665 1.00 85.44 276 LEU A CA 1
ATOM 2105 C C . LEU A 1 276 ? -11.947 -10.529 9.925 1.00 85.44 276 LEU A C 1
ATOM 2107 O O . LEU A 1 276 ? -12.438 -10.792 11.018 1.00 85.44 276 LEU A O 1
ATOM 2111 N N . ALA A 1 277 ? -10.958 -9.643 9.807 1.00 84.94 277 ALA A N 1
ATOM 2112 C CA . ALA A 1 277 ? -10.372 -8.979 10.974 1.00 84.94 277 ALA A CA 1
ATOM 2113 C C . ALA A 1 277 ? -11.362 -8.092 11.746 1.00 84.94 277 ALA A C 1
ATOM 2115 O O . ALA A 1 277 ? -11.180 -7.901 12.942 1.00 84.94 277 ALA A O 1
ATOM 2116 N N . LYS A 1 278 ? -12.428 -7.619 11.089 1.00 76.50 278 LYS A N 1
ATOM 2117 C CA . LYS A 1 278 ? -13.522 -6.874 11.726 1.00 76.50 278 LYS A CA 1
ATOM 2118 C C . LYS A 1 278 ? -14.355 -7.734 12.682 1.00 76.50 278 LYS A C 1
ATOM 2120 O O . LYS A 1 278 ? -14.744 -7.272 13.743 1.00 76.50 278 LYS A O 1
ATOM 2125 N N . ASN A 1 279 ? -14.624 -8.985 12.308 1.00 66.50 279 ASN A N 1
ATOM 2126 C CA . ASN A 1 279 ? -15.531 -9.863 13.062 1.00 66.50 279 ASN A CA 1
ATOM 2127 C C . ASN A 1 279 ? -14.808 -10.794 14.036 1.00 66.50 279 ASN A C 1
ATOM 2129 O O . ASN A 1 279 ? -15.418 -11.372 14.932 1.00 66.50 279 ASN A O 1
ATOM 2133 N N . TYR A 1 280 ? -13.515 -11.011 13.817 1.00 61.47 280 TYR A N 1
ATOM 2134 C CA . TYR A 1 280 ? -12.693 -11.849 14.668 1.00 61.47 280 TYR A CA 1
ATOM 2135 C C . TYR A 1 280 ? -11.702 -10.941 15.395 1.00 61.47 280 TYR A C 1
ATOM 2137 O O . TYR A 1 280 ? -10.765 -10.460 14.765 1.00 61.47 280 TYR A O 1
ATOM 2145 N N . ASN A 1 281 ? -11.851 -10.777 16.718 1.00 58.16 281 ASN A N 1
ATOM 2146 C CA . ASN A 1 281 ? -10.993 -9.960 17.607 1.00 58.16 281 ASN A CA 1
ATOM 2147 C C . ASN A 1 281 ? -9.523 -10.452 17.712 1.00 58.16 281 ASN A C 1
ATOM 2149 O O . ASN A 1 281 ? -8.900 -10.389 18.770 1.00 58.16 281 ASN A O 1
ATOM 2153 N N . LYS A 1 282 ? -8.962 -11.059 16.658 1.00 72.19 282 LYS A N 1
ATOM 2154 C CA . LYS A 1 282 ? -7.656 -11.735 16.636 1.00 72.19 282 LYS A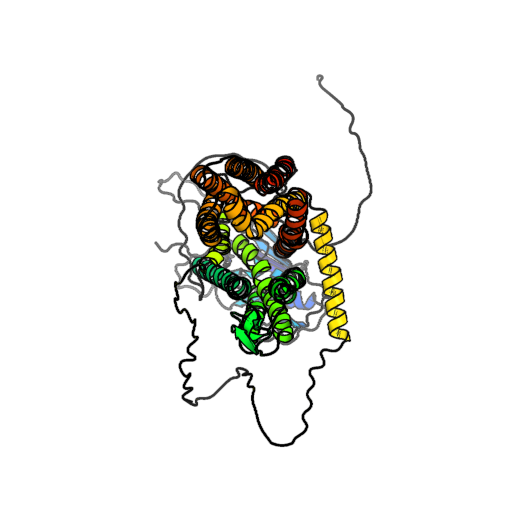 CA 1
ATOM 2155 C C . LYS A 1 282 ? -6.905 -11.470 15.314 1.00 72.19 282 LYS A C 1
ATOM 2157 O O . LYS A 1 282 ? -6.615 -12.432 14.593 1.00 72.19 282 LYS A O 1
ATOM 2162 N N . PRO A 1 283 ? -6.529 -10.214 14.995 1.00 79.44 283 PRO A N 1
ATOM 2163 C CA . PRO A 1 283 ? -5.795 -9.876 13.767 1.00 79.44 283 PRO A CA 1
ATOM 2164 C C . PRO A 1 283 ? -4.470 -10.646 13.637 1.00 79.44 283 PRO A C 1
ATOM 2166 O O . PRO A 1 283 ? -4.149 -11.150 12.564 1.00 79.44 283 PRO A O 1
ATOM 2169 N N . PHE A 1 284 ? -3.750 -10.871 14.742 1.00 84.69 284 PHE A N 1
ATOM 2170 C CA . PHE A 1 284 ? -2.517 -11.671 14.747 1.00 84.69 284 PHE A CA 1
ATOM 2171 C C . PHE A 1 284 ? -2.710 -13.123 14.328 1.00 84.69 284 PHE A C 1
ATOM 2173 O O . PHE A 1 284 ? -1.835 -13.702 13.690 1.00 84.69 284 PHE A O 1
ATOM 2180 N N . ARG A 1 285 ? -3.855 -13.727 14.665 1.00 86.81 285 ARG A N 1
ATOM 2181 C CA . ARG A 1 285 ? -4.150 -15.098 14.245 1.00 86.81 285 ARG A CA 1
ATOM 2182 C C . ARG A 1 285 ? -4.374 -15.156 12.738 1.00 86.81 285 ARG A C 1
ATOM 2184 O O . ARG A 1 285 ? -3.929 -16.108 12.109 1.00 86.81 285 ARG A O 1
ATOM 2191 N N . LEU A 1 286 ? -5.031 -14.146 12.166 1.00 87.75 286 LEU A N 1
ATOM 2192 C CA . LEU A 1 286 ? -5.231 -14.044 10.720 1.00 87.75 286 LEU A CA 1
ATOM 2193 C C . LEU A 1 286 ? -3.905 -13.828 9.986 1.00 87.75 286 LEU A C 1
ATOM 2195 O O . LEU A 1 286 ? -3.641 -14.545 9.024 1.00 87.75 286 LEU A O 1
ATOM 2199 N N . ILE A 1 287 ? -3.050 -12.928 10.490 1.00 89.44 287 ILE A N 1
ATOM 2200 C CA . ILE A 1 287 ? -1.684 -12.740 9.979 1.00 89.44 287 ILE A CA 1
ATOM 2201 C C . ILE A 1 287 ? -0.904 -14.059 10.056 1.00 89.44 287 ILE A C 1
ATOM 2203 O O . ILE A 1 287 ? -0.342 -14.495 9.060 1.00 89.44 287 ILE A O 1
ATOM 2207 N N . GLY A 1 288 ? -0.904 -14.740 11.206 1.00 89.12 288 GLY A N 1
ATOM 2208 C CA . GLY A 1 288 ? -0.183 -16.004 11.380 1.00 89.12 288 GLY A CA 1
ATOM 2209 C C . GLY A 1 288 ? -0.666 -17.113 10.441 1.00 89.12 288 GLY A C 1
ATOM 2210 O O . GLY A 1 288 ? 0.150 -17.824 9.861 1.00 89.12 288 GLY A O 1
ATOM 2211 N N . VAL A 1 289 ? -1.983 -17.237 10.234 1.00 91.06 289 VAL A N 1
ATOM 2212 C CA . VAL A 1 289 ? -2.556 -18.190 9.267 1.00 91.06 289 VAL A CA 1
ATOM 2213 C C . VAL A 1 289 ? -2.133 -17.849 7.838 1.00 91.06 289 VAL A C 1
ATOM 2215 O O . VAL A 1 289 ? -1.743 -18.748 7.098 1.00 91.06 289 VAL A O 1
ATOM 2218 N N . GLY A 1 290 ? -2.191 -16.579 7.433 1.00 92.25 290 GLY A N 1
ATOM 2219 C CA . GLY A 1 290 ? -1.792 -16.193 6.082 1.00 92.25 290 GLY A CA 1
ATOM 2220 C C . GLY A 1 290 ? -0.288 -16.328 5.845 1.00 92.25 290 GLY A C 1
ATOM 2221 O O . GLY A 1 290 ? 0.106 -16.847 4.806 1.00 92.25 290 GLY A O 1
ATOM 2222 N N . LEU A 1 291 ? 0.555 -15.998 6.825 1.00 91.69 291 LEU A N 1
ATOM 2223 C CA . LEU A 1 291 ? 1.998 -16.237 6.740 1.00 91.69 291 LEU A CA 1
ATOM 2224 C C . LEU A 1 291 ? 2.337 -17.733 6.679 1.00 91.69 291 LEU A C 1
ATOM 2226 O O . LEU A 1 291 ? 3.235 -18.119 5.940 1.00 91.69 291 LEU A O 1
ATOM 2230 N N . LEU A 1 292 ? 1.582 -18.596 7.368 1.00 93.31 292 LEU A N 1
ATOM 2231 C CA . LEU A 1 292 ? 1.723 -20.047 7.224 1.00 93.31 292 LEU A CA 1
ATOM 2232 C C . LEU A 1 292 ? 1.370 -20.514 5.802 1.00 93.31 292 LEU A C 1
ATOM 2234 O O . LEU A 1 292 ? 2.104 -21.314 5.220 1.00 93.31 292 LEU A O 1
ATOM 2238 N N . ILE A 1 293 ? 0.268 -20.006 5.232 1.00 94.75 293 ILE A N 1
ATOM 2239 C CA . ILE A 1 293 ? -0.119 -20.281 3.837 1.00 94.75 293 ILE A CA 1
ATOM 2240 C C . ILE A 1 293 ? 0.994 -19.830 2.887 1.00 94.75 293 ILE A C 1
ATOM 2242 O O . ILE A 1 293 ? 1.380 -20.597 2.008 1.00 94.75 293 ILE A O 1
ATOM 2246 N N . TRP A 1 294 ? 1.525 -18.624 3.092 1.00 94.75 294 TRP A N 1
ATOM 2247 C CA . TRP A 1 294 ? 2.622 -18.059 2.312 1.00 94.75 294 TRP A CA 1
ATOM 2248 C C . TRP A 1 294 ? 3.872 -18.942 2.369 1.00 94.75 294 TRP A C 1
ATOM 2250 O O . TRP A 1 294 ? 4.347 -19.379 1.326 1.00 94.75 294 TRP A O 1
ATOM 2260 N N . THR A 1 295 ? 4.347 -19.310 3.563 1.00 92.25 295 THR A N 1
ATOM 2261 C CA . THR A 1 295 ? 5.546 -20.146 3.731 1.00 92.25 295 THR A CA 1
ATOM 2262 C C . THR A 1 295 ? 5.402 -21.507 3.051 1.00 92.25 295 THR A C 1
ATOM 2264 O O . THR A 1 295 ? 6.304 -21.935 2.328 1.00 92.25 295 THR A O 1
ATOM 2267 N N . ILE A 1 296 ? 4.263 -22.184 3.236 1.00 92.88 296 ILE A N 1
ATOM 2268 C CA . ILE A 1 296 ? 4.004 -23.474 2.582 1.00 92.88 296 ILE A CA 1
ATOM 2269 C C . ILE A 1 296 ? 3.957 -23.292 1.061 1.00 92.88 296 ILE A C 1
ATOM 2271 O O . ILE A 1 296 ? 4.565 -24.072 0.333 1.00 92.88 296 ILE A O 1
ATOM 2275 N N . ALA A 1 297 ? 3.275 -22.258 0.567 1.00 93.81 297 ALA A N 1
ATOM 2276 C CA . ALA A 1 297 ? 3.133 -22.005 -0.862 1.00 93.81 297 ALA A CA 1
ATOM 2277 C C . ALA A 1 297 ? 4.468 -21.647 -1.542 1.00 93.81 297 ALA A C 1
ATOM 2279 O O . ALA A 1 297 ? 4.744 -22.152 -2.633 1.00 93.81 297 ALA A O 1
ATOM 2280 N N . THR A 1 298 ? 5.320 -20.846 -0.897 1.00 89.56 298 THR A N 1
ATOM 2281 C CA . THR A 1 298 ? 6.677 -20.538 -1.374 1.00 89.56 298 THR A CA 1
ATOM 2282 C C . THR A 1 298 ? 7.538 -21.800 -1.415 1.00 89.56 298 THR A C 1
ATOM 2284 O O . THR A 1 298 ? 8.166 -22.076 -2.438 1.00 89.56 298 THR A O 1
ATOM 2287 N N . ALA A 1 299 ? 7.501 -22.638 -0.371 1.00 89.50 299 ALA A N 1
ATOM 2288 C CA . ALA A 1 299 ? 8.191 -23.929 -0.383 1.00 89.50 299 ALA A CA 1
ATOM 2289 C C . ALA A 1 299 ? 7.678 -24.841 -1.515 1.00 89.50 299 ALA A C 1
ATOM 2291 O O . ALA A 1 299 ? 8.471 -25.455 -2.232 1.00 89.50 299 ALA A O 1
ATOM 2292 N N . CYS A 1 300 ? 6.359 -24.875 -1.745 1.00 89.38 300 CYS A N 1
ATOM 2293 C CA . CYS A 1 300 ? 5.754 -25.620 -2.848 1.00 89.38 300 CYS A CA 1
ATOM 2294 C C . CYS A 1 300 ? 6.201 -25.117 -4.231 1.00 89.38 300 CYS A C 1
ATOM 2296 O O . CYS A 1 300 ? 6.388 -25.941 -5.128 1.00 89.38 300 CYS A O 1
ATOM 2298 N N . CYS A 1 301 ? 6.428 -23.807 -4.407 1.00 85.62 301 CYS A N 1
ATOM 2299 C CA . CYS A 1 301 ? 6.990 -23.259 -5.648 1.00 85.62 301 CYS A CA 1
ATOM 2300 C C . CYS A 1 301 ? 8.382 -23.836 -5.952 1.00 85.62 301 CYS A C 1
ATOM 2302 O O . CYS A 1 301 ? 8.687 -24.076 -7.116 1.00 85.62 301 CYS A O 1
ATOM 2304 N N . GLY A 1 302 ? 9.204 -24.079 -4.924 1.00 83.12 302 GLY A N 1
ATOM 2305 C CA . GLY A 1 302 ? 10.570 -24.590 -5.080 1.00 83.12 302 GLY A CA 1
ATOM 2306 C C . GLY A 1 302 ? 10.674 -26.090 -5.379 1.00 83.12 302 GLY A C 1
ATOM 2307 O O . GLY A 1 302 ? 11.661 -26.519 -5.968 1.00 83.12 302 GLY A O 1
ATOM 2308 N N . VAL A 1 303 ? 9.674 -26.895 -4.998 1.00 85.19 303 VAL A N 1
ATOM 2309 C CA . VAL A 1 303 ? 9.727 -28.369 -5.140 1.00 85.19 303 VAL A CA 1
ATOM 2310 C C . VAL A 1 303 ? 8.919 -28.919 -6.316 1.00 85.19 303 VAL A C 1
ATOM 2312 O O . VAL A 1 303 ? 9.089 -30.079 -6.691 1.00 85.19 303 VAL A O 1
ATOM 2315 N N . THR A 1 304 ? 8.013 -28.134 -6.900 1.00 83.69 304 THR A N 1
ATOM 2316 C CA . THR A 1 304 ? 7.146 -28.629 -7.976 1.00 83.69 304 THR A CA 1
ATOM 2317 C C . THR A 1 304 ? 7.839 -28.616 -9.341 1.00 83.69 304 THR A C 1
ATOM 2319 O O . THR A 1 304 ? 8.475 -27.645 -9.737 1.00 83.69 304 THR A O 1
ATOM 2322 N N . SER A 1 305 ? 7.654 -29.692 -10.107 1.00 80.75 305 SER A N 1
ATOM 2323 C CA . SER A 1 305 ? 8.228 -29.876 -11.452 1.00 80.75 305 SER A CA 1
ATOM 2324 C C . SER A 1 305 ? 7.231 -29.600 -12.582 1.00 80.75 305 SER A C 1
ATOM 2326 O O . SER A 1 305 ? 7.518 -29.864 -13.746 1.00 80.75 305 SER A O 1
ATOM 2328 N N . ASN A 1 306 ? 6.048 -29.064 -12.263 1.00 85.50 306 ASN A N 1
ATOM 2329 C CA . ASN A 1 306 ? 5.036 -28.674 -13.244 1.00 85.50 306 ASN A CA 1
ATOM 2330 C C . ASN A 1 306 ? 4.757 -27.168 -13.164 1.00 85.50 306 ASN A C 1
ATOM 2332 O O . ASN A 1 306 ? 4.409 -26.661 -12.098 1.00 85.50 306 ASN A O 1
ATOM 2336 N N . PHE A 1 307 ? 4.849 -26.478 -14.303 1.00 83.88 307 PHE A N 1
ATOM 2337 C CA . PHE A 1 307 ? 4.622 -25.036 -14.412 1.00 83.88 307 PHE A CA 1
ATOM 2338 C C . PHE A 1 307 ? 3.255 -24.589 -13.866 1.00 83.88 307 PHE A C 1
ATOM 2340 O O . PHE A 1 307 ? 3.173 -23.628 -13.105 1.00 83.88 307 PHE A O 1
ATOM 2347 N N . TRP A 1 308 ? 2.175 -25.308 -14.181 1.00 86.69 308 TRP A N 1
ATOM 2348 C CA . TRP A 1 308 ? 0.832 -24.945 -13.716 1.00 86.69 308 TRP A CA 1
ATOM 2349 C C . TRP A 1 308 ? 0.682 -25.081 -12.202 1.00 86.69 308 TRP A C 1
ATOM 2351 O O . TRP A 1 308 ? -0.026 -24.295 -11.577 1.00 86.69 308 TRP A O 1
ATOM 2361 N N . ASN A 1 309 ? 1.403 -26.023 -11.593 1.00 89.62 309 ASN A N 1
ATOM 2362 C CA . ASN A 1 309 ? 1.454 -26.125 -10.140 1.00 89.62 309 ASN A CA 1
ATOM 2363 C C . ASN A 1 309 ? 2.188 -24.923 -9.527 1.00 89.62 309 ASN A C 1
ATOM 2365 O O . ASN A 1 309 ? 1.755 -24.449 -8.481 1.00 89.62 309 ASN A O 1
ATOM 2369 N N . ILE A 1 310 ? 3.236 -24.389 -10.174 1.00 86.12 310 ILE A N 1
ATOM 2370 C CA . ILE A 1 310 ? 3.901 -23.150 -9.724 1.00 86.12 310 ILE A CA 1
ATOM 2371 C C . ILE A 1 310 ? 2.915 -21.981 -9.773 1.00 86.12 310 ILE A C 1
ATOM 2373 O O . ILE A 1 310 ? 2.824 -21.234 -8.806 1.00 86.12 310 ILE A O 1
ATOM 2377 N N . ILE A 1 311 ? 2.133 -21.852 -10.850 1.00 88.25 311 ILE A N 1
ATOM 2378 C CA . ILE A 1 311 ? 1.102 -20.807 -10.971 1.00 88.25 311 ILE A CA 1
ATOM 2379 C C . ILE A 1 311 ? 0.107 -20.873 -9.807 1.00 88.25 311 ILE A C 1
ATOM 2381 O O . ILE A 1 311 ? -0.160 -19.857 -9.166 1.00 88.25 311 ILE A O 1
ATOM 2385 N N . VAL A 1 312 ? -0.403 -22.066 -9.487 1.00 92.31 312 VAL A N 1
ATOM 2386 C CA . VAL A 1 312 ? -1.321 -22.256 -8.352 1.00 92.31 312 VAL A CA 1
ATOM 2387 C C . VAL A 1 312 ? -0.638 -21.917 -7.027 1.00 92.31 312 VAL A C 1
ATOM 2389 O O . VAL A 1 312 ? -1.216 -21.203 -6.209 1.00 92.31 312 VAL A O 1
ATOM 2392 N N . CYS A 1 313 ? 0.599 -22.373 -6.817 1.00 92.69 313 CYS A N 1
ATOM 2393 C CA . CYS A 1 313 ? 1.355 -22.037 -5.613 1.00 92.69 313 CYS A CA 1
ATOM 2394 C C . CYS A 1 313 ? 1.576 -20.523 -5.508 1.00 92.69 313 CYS A C 1
ATOM 2396 O O . CYS A 1 313 ? 1.393 -19.963 -4.436 1.00 92.69 313 CYS A O 1
ATOM 2398 N N . ARG A 1 314 ? 1.848 -19.824 -6.615 1.00 90.44 314 ARG A N 1
ATOM 2399 C CA . ARG A 1 314 ? 1.995 -18.365 -6.624 1.00 90.44 314 ARG A CA 1
ATOM 2400 C C . ARG A 1 314 ? 0.711 -17.615 -6.317 1.00 90.44 314 ARG A C 1
ATOM 2402 O O . ARG A 1 314 ? 0.763 -16.632 -5.583 1.00 90.44 314 ARG A O 1
ATOM 2409 N N . MET A 1 315 ? -0.438 -18.100 -6.776 1.00 93.81 315 MET A N 1
ATOM 2410 C CA . MET A 1 315 ? -1.723 -17.570 -6.311 1.00 93.81 315 MET A CA 1
ATOM 2411 C C . MET A 1 315 ? -1.872 -17.747 -4.792 1.00 93.81 315 MET A C 1
ATOM 2413 O O . MET A 1 315 ? -2.308 -16.821 -4.115 1.00 93.81 315 MET A O 1
ATOM 2417 N N . LEU A 1 316 ? -1.463 -18.892 -4.232 1.00 95.06 316 LEU A N 1
ATOM 2418 C CA . LEU A 1 316 ? -1.507 -19.130 -2.782 1.00 95.06 316 LEU A CA 1
ATOM 2419 C C . LEU A 1 316 ? -0.516 -18.259 -1.993 1.00 95.06 316 LEU A C 1
ATOM 2421 O O . LEU A 1 316 ? -0.867 -17.801 -0.908 1.00 95.06 316 LEU A O 1
ATOM 2425 N N . VAL A 1 317 ? 0.666 -17.961 -2.543 1.00 93.50 317 VAL A N 1
ATOM 2426 C CA . VAL A 1 317 ? 1.594 -16.955 -1.989 1.00 93.50 317 VAL A CA 1
ATOM 2427 C C . VAL A 1 317 ? 0.879 -15.604 -1.879 1.00 93.50 317 VAL A C 1
ATOM 2429 O O . VAL A 1 317 ? 0.862 -15.006 -0.806 1.00 93.50 317 VAL A O 1
ATOM 2432 N N . GLY A 1 318 ? 0.186 -15.173 -2.942 1.00 93.19 318 GLY A N 1
ATOM 2433 C CA . GLY A 1 318 ? -0.634 -13.956 -2.933 1.00 93.19 318 GLY A CA 1
ATOM 2434 C C . GLY A 1 318 ? -1.733 -13.966 -1.871 1.00 93.19 318 GLY A C 1
ATOM 2435 O O . GLY A 1 318 ? -1.933 -12.970 -1.178 1.00 93.19 318 GLY A O 1
ATOM 2436 N N . VAL A 1 319 ? -2.412 -15.104 -1.690 1.00 94.69 319 VAL A N 1
ATOM 2437 C CA . VAL A 1 319 ? -3.413 -15.287 -0.626 1.00 94.69 319 VAL A CA 1
ATOM 2438 C C . VAL A 1 319 ? -2.789 -15.120 0.760 1.00 94.69 319 VAL A C 1
ATOM 2440 O O . VAL A 1 319 ? -3.370 -14.451 1.611 1.00 94.69 319 VAL A O 1
ATOM 2443 N N . GLY A 1 320 ? -1.618 -15.711 1.000 1.00 93.06 320 GLY A N 1
ATOM 2444 C CA . GLY A 1 320 ? -0.928 -15.605 2.281 1.00 93.06 320 GLY A CA 1
ATOM 2445 C C . GLY A 1 320 ? -0.485 -14.176 2.600 1.00 93.06 320 GLY A C 1
ATOM 2446 O O . GLY A 1 320 ? -0.794 -13.655 3.678 1.00 93.06 320 GLY A O 1
ATOM 2447 N N . GLU A 1 321 ? 0.155 -13.505 1.639 1.00 92.25 321 GLU A N 1
ATOM 2448 C CA . GLU A 1 321 ? 0.633 -12.128 1.811 1.00 92.25 321 GLU A CA 1
ATOM 2449 C C . GLU A 1 321 ? -0.493 -11.112 1.996 1.00 92.25 321 GLU A C 1
ATOM 2451 O O . GLU A 1 321 ? -0.312 -10.125 2.712 1.00 92.25 321 GLU A O 1
ATOM 2456 N N . ALA A 1 322 ? -1.661 -11.357 1.395 1.00 92.69 322 ALA A N 1
ATOM 2457 C CA . ALA A 1 322 ? -2.822 -10.480 1.512 1.00 92.69 322 ALA A CA 1
ATOM 2458 C C . ALA A 1 322 ? -3.182 -10.178 2.972 1.00 92.69 322 ALA A C 1
ATOM 2460 O O . ALA A 1 322 ? -3.448 -9.027 3.314 1.00 92.69 322 ALA A O 1
ATOM 2461 N N . SER A 1 323 ? -3.124 -11.196 3.840 1.00 92.12 323 SER A N 1
ATOM 2462 C CA . SER A 1 323 ? -3.393 -11.048 5.273 1.00 92.12 323 SER A CA 1
ATOM 2463 C C . SER A 1 323 ? -2.465 -10.033 5.943 1.00 92.12 323 SER A C 1
ATOM 2465 O O . SER A 1 323 ? -2.915 -9.169 6.689 1.00 92.12 323 SER A O 1
ATOM 2467 N N . PHE A 1 324 ? -1.166 -10.109 5.659 1.00 92.12 324 PHE A N 1
ATOM 2468 C CA . PHE A 1 324 ? -0.166 -9.257 6.277 1.00 92.12 324 PHE A CA 1
ATOM 2469 C C . PHE A 1 324 ? -0.280 -7.828 5.743 1.00 92.12 324 PHE A C 1
ATOM 2471 O O . PHE A 1 324 ? -0.310 -6.879 6.525 1.00 92.12 324 PHE A O 1
ATOM 2478 N N . MET A 1 325 ? -0.438 -7.680 4.424 1.00 88.31 325 MET A N 1
ATOM 2479 C CA . MET A 1 325 ? -0.544 -6.376 3.767 1.00 88.31 325 MET A CA 1
ATOM 2480 C C . MET A 1 325 ? -1.743 -5.558 4.261 1.00 88.31 325 MET A C 1
ATOM 2482 O O . MET A 1 325 ? -1.599 -4.361 4.498 1.00 88.31 325 MET A O 1
ATOM 2486 N N . SER A 1 326 ? -2.909 -6.186 4.452 1.00 89.69 326 SER A N 1
ATOM 2487 C CA . SER A 1 326 ? -4.115 -5.472 4.889 1.00 89.69 326 SER A CA 1
ATOM 2488 C C . SER A 1 326 ? -4.193 -5.230 6.399 1.00 89.69 326 SER A C 1
ATOM 2490 O O . SER A 1 326 ? -4.978 -4.390 6.824 1.00 89.69 326 SER A O 1
ATOM 2492 N N . LEU A 1 327 ? -3.438 -5.976 7.221 1.00 91.75 327 LEU A N 1
ATOM 2493 C CA . LEU A 1 327 ? -3.590 -5.972 8.688 1.00 91.75 327 LEU A CA 1
ATOM 2494 C C . LEU A 1 327 ? -2.406 -5.366 9.450 1.00 91.75 327 LEU A C 1
ATOM 2496 O O . LEU A 1 327 ? -2.602 -4.875 10.560 1.00 91.75 327 LEU A O 1
ATOM 2500 N N . ALA A 1 328 ? -1.195 -5.362 8.886 1.00 92.44 328 ALA A N 1
ATOM 2501 C CA . ALA A 1 328 ? -0.011 -4.869 9.590 1.00 92.44 328 ALA A CA 1
ATOM 2502 C C . ALA A 1 328 ? -0.021 -3.342 9.773 1.00 92.44 328 ALA A C 1
ATOM 2504 O O . ALA A 1 328 ? 0.206 -2.861 10.879 1.00 92.44 328 ALA A O 1
ATOM 2505 N N . ALA A 1 329 ? -0.312 -2.576 8.718 1.00 92.19 329 ALA A N 1
ATOM 2506 C CA . ALA A 1 329 ? -0.316 -1.113 8.784 1.00 92.19 329 ALA A CA 1
ATOM 2507 C C . ALA A 1 329 ? -1.414 -0.529 9.701 1.00 92.19 329 ALA A C 1
ATOM 2509 O O . ALA A 1 329 ? -1.063 0.328 10.509 1.00 92.19 329 ALA A O 1
ATOM 2510 N N . PRO A 1 330 ? -2.683 -1.000 9.678 1.00 91.06 330 PRO A N 1
ATOM 2511 C CA . PRO A 1 330 ? -3.686 -0.574 10.655 1.00 91.06 330 PRO A CA 1
ATOM 2512 C C . PRO A 1 330 ? -3.236 -0.878 12.081 1.00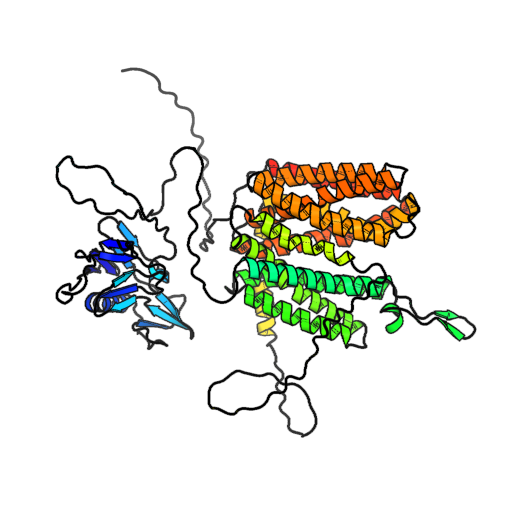 91.06 330 PRO A C 1
ATOM 2514 O O . PRO A 1 330 ? -3.287 -0.011 12.940 1.00 91.06 330 PRO A O 1
ATOM 2517 N N . PHE A 1 331 ? -2.681 -2.073 12.313 1.00 90.56 331 PHE A N 1
ATOM 2518 C CA . PHE A 1 331 ? -2.175 -2.437 13.629 1.00 90.56 331 PHE A CA 1
ATOM 2519 C C . PHE A 1 331 ? -1.043 -1.505 14.096 1.00 90.56 331 PHE A C 1
ATOM 2521 O O . PHE A 1 331 ? -1.021 -1.096 15.256 1.00 90.56 331 PHE A O 1
ATOM 2528 N N . ILE A 1 332 ? -0.093 -1.172 13.213 1.00 90.56 332 ILE A N 1
ATOM 2529 C CA . ILE A 1 332 ? 0.974 -0.212 13.532 1.00 90.56 332 ILE A CA 1
ATOM 2530 C C . ILE A 1 332 ? 0.365 1.145 13.875 1.00 90.56 332 ILE A C 1
ATOM 2532 O O . ILE A 1 332 ? 0.775 1.734 14.868 1.00 90.56 332 ILE A O 1
ATOM 2536 N N . ASP A 1 333 ? -0.595 1.628 13.090 1.00 88.81 333 ASP A N 1
ATOM 2537 C CA . ASP A 1 333 ? -1.238 2.919 13.328 1.00 88.81 333 ASP A CA 1
ATOM 2538 C C . ASP A 1 333 ? -1.958 2.954 14.684 1.00 88.81 333 ASP A C 1
ATOM 2540 O O . ASP A 1 333 ? -1.760 3.892 15.454 1.00 88.81 333 ASP A O 1
ATOM 2544 N N . ASP A 1 334 ? -2.688 1.893 15.029 1.00 86.56 334 ASP A N 1
ATOM 2545 C CA . ASP A 1 334 ? -3.443 1.780 16.282 1.00 86.56 334 ASP A CA 1
ATOM 2546 C C . ASP A 1 334 ? -2.540 1.744 17.528 1.00 86.56 334 ASP A C 1
ATOM 2548 O O . ASP A 1 334 ? -2.939 2.180 18.605 1.00 86.56 334 ASP A O 1
ATOM 2552 N N . ASN A 1 335 ? -1.314 1.224 17.393 1.00 85.62 335 ASN A N 1
ATOM 2553 C CA . ASN A 1 335 ? -0.408 0.963 18.520 1.00 85.62 335 ASN A CA 1
ATOM 2554 C C . ASN A 1 335 ? 0.816 1.892 18.566 1.00 85.62 335 ASN A C 1
ATOM 2556 O O . ASN A 1 335 ? 1.592 1.855 19.530 1.00 85.62 335 ASN A O 1
ATOM 2560 N N . ALA A 1 336 ? 1.052 2.689 17.524 1.00 84.38 336 ALA A N 1
ATOM 2561 C CA . ALA A 1 336 ? 2.185 3.598 17.480 1.00 84.38 336 ALA A CA 1
ATOM 2562 C C . ALA A 1 336 ? 1.954 4.820 18.388 1.00 84.38 336 ALA A C 1
ATOM 2564 O O . ALA A 1 336 ? 0.832 5.315 18.501 1.00 84.38 336 ALA A O 1
ATOM 2565 N N . PRO A 1 337 ? 3.016 5.367 19.011 1.00 82.00 337 PRO A N 1
ATOM 2566 C CA . PRO A 1 337 ? 2.908 6.606 19.773 1.00 82.00 337 PRO A CA 1
ATOM 2567 C C . PRO A 1 337 ? 2.381 7.742 18.893 1.00 82.00 337 PRO A C 1
ATOM 2569 O O . PRO A 1 337 ? 2.907 7.946 17.799 1.00 82.00 337 PRO A O 1
ATOM 2572 N N . VAL A 1 338 ? 1.422 8.525 19.398 1.00 79.00 338 VAL A N 1
ATOM 2573 C CA . VAL A 1 338 ? 0.764 9.623 18.658 1.00 79.00 338 VAL A CA 1
ATOM 2574 C C . VAL A 1 338 ? 1.779 10.557 17.984 1.00 79.00 338 VAL A C 1
ATOM 2576 O O . VAL A 1 338 ? 1.640 10.880 16.811 1.00 79.00 338 VAL A O 1
ATOM 2579 N N . ALA A 1 339 ? 2.866 10.904 18.681 1.00 78.00 339 ALA A N 1
ATOM 2580 C CA . ALA A 1 339 ? 3.899 11.818 18.184 1.00 78.00 339 ALA A CA 1
ATOM 2581 C C . ALA A 1 339 ? 4.809 11.253 17.072 1.00 78.00 339 ALA A C 1
ATOM 2583 O O . ALA A 1 339 ? 5.612 11.998 16.513 1.00 78.00 339 ALA A O 1
ATOM 2584 N N . ARG A 1 340 ? 4.787 9.936 16.816 1.00 85.69 340 ARG A N 1
ATOM 2585 C CA . ARG A 1 340 ? 5.669 9.262 15.838 1.00 85.69 340 ARG A CA 1
ATOM 2586 C C . ARG A 1 340 ? 4.939 8.213 15.002 1.00 85.69 340 ARG A C 1
ATOM 2588 O O . ARG A 1 340 ? 5.552 7.259 14.515 1.00 85.69 340 ARG A O 1
ATOM 2595 N N . LYS A 1 341 ? 3.619 8.345 14.902 1.00 86.56 341 LYS A N 1
ATOM 2596 C CA . LYS A 1 341 ? 2.740 7.360 14.276 1.00 86.56 341 LYS A CA 1
ATOM 2597 C C . LYS A 1 341 ? 3.114 7.152 12.813 1.00 86.56 341 LYS A C 1
ATOM 2599 O O . LYS A 1 341 ? 3.332 6.016 12.384 1.00 86.56 341 LYS A O 1
ATOM 2604 N N . THR A 1 342 ? 3.291 8.241 12.067 1.00 90.75 342 THR A N 1
ATOM 2605 C CA . THR A 1 342 ? 3.598 8.139 10.640 1.00 90.75 342 THR A CA 1
ATOM 2606 C C . THR A 1 342 ? 5.049 7.743 10.405 1.00 90.75 342 THR A C 1
ATOM 2608 O O . THR A 1 342 ? 5.307 6.981 9.477 1.00 90.75 342 THR A O 1
ATOM 2611 N N . PHE A 1 343 ? 5.985 8.104 11.290 1.00 91.12 343 PHE A N 1
ATOM 2612 C CA . PHE A 1 343 ? 7.350 7.569 11.276 1.00 91.12 343 PHE A CA 1
ATOM 2613 C C . PHE A 1 343 ? 7.404 6.045 11.472 1.00 91.12 343 PHE A C 1
ATOM 2615 O O . PHE A 1 343 ? 8.160 5.370 10.772 1.00 91.12 343 PHE A O 1
ATOM 2622 N N . CYS A 1 344 ? 6.587 5.472 12.364 1.00 92.75 344 CYS A N 1
ATOM 2623 C CA . CYS A 1 344 ? 6.474 4.016 12.511 1.00 92.75 344 CYS A CA 1
ATOM 2624 C C . CYS A 1 344 ? 5.933 3.344 11.238 1.00 92.75 344 CYS A C 1
ATOM 2626 O O . CYS A 1 344 ? 6.483 2.329 10.810 1.00 92.75 344 CYS A O 1
ATOM 2628 N N . LEU A 1 345 ? 4.926 3.934 10.585 1.00 91.62 345 LEU A N 1
ATOM 2629 C CA . LEU A 1 345 ? 4.470 3.482 9.264 1.00 91.62 345 LEU A CA 1
ATOM 2630 C C . LEU A 1 345 ? 5.568 3.636 8.198 1.00 91.62 345 LEU A C 1
ATOM 2632 O O . LEU A 1 345 ? 5.754 2.751 7.367 1.00 91.62 345 LEU A O 1
ATOM 2636 N N . GLY A 1 346 ? 6.348 4.717 8.243 1.00 91.81 346 GLY A N 1
ATOM 2637 C CA . GLY A 1 346 ? 7.489 4.947 7.357 1.00 91.81 346 GLY A CA 1
ATOM 2638 C C . GLY A 1 346 ? 8.565 3.866 7.483 1.00 91.81 346 GLY A C 1
ATOM 2639 O O . GLY A 1 346 ? 9.036 3.356 6.469 1.00 91.81 346 GLY A O 1
ATOM 2640 N N . LEU A 1 347 ? 8.902 3.450 8.710 1.00 93.38 347 LEU A N 1
ATOM 2641 C CA . LEU A 1 347 ? 9.810 2.322 8.969 1.00 93.38 347 LEU A CA 1
ATOM 2642 C C . LEU A 1 347 ? 9.280 0.998 8.404 1.00 93.38 347 LEU A C 1
ATOM 2644 O O . LEU A 1 347 ? 10.059 0.158 7.964 1.00 93.38 347 LEU A O 1
ATOM 2648 N N . PHE A 1 348 ? 7.965 0.802 8.399 1.00 93.50 348 PHE A N 1
ATOM 2649 C CA . PHE A 1 348 ? 7.352 -0.369 7.784 1.00 93.50 348 PHE A CA 1
ATOM 2650 C C . PHE A 1 348 ? 7.419 -0.313 6.250 1.00 93.50 348 PHE A C 1
ATOM 2652 O O . PHE A 1 348 ? 7.826 -1.285 5.613 1.00 93.50 348 PHE A O 1
ATOM 2659 N N . TYR A 1 349 ? 7.080 0.828 5.645 1.00 91.94 349 TYR A N 1
ATOM 2660 C CA . TYR A 1 349 ? 7.023 0.972 4.189 1.00 91.94 349 TYR A CA 1
ATOM 2661 C C . TYR A 1 349 ? 8.381 1.167 3.506 1.00 91.94 349 TYR A C 1
ATOM 2663 O O . TYR A 1 349 ? 8.505 0.836 2.328 1.00 91.94 349 TYR A O 1
ATOM 2671 N N . MET A 1 350 ? 9.423 1.614 4.216 1.00 91.06 350 MET A N 1
ATOM 2672 C CA . MET A 1 350 ? 10.774 1.707 3.640 1.00 91.06 350 MET A CA 1
ATOM 2673 C C . MET A 1 350 ? 11.328 0.338 3.199 1.00 91.06 350 MET A C 1
ATOM 2675 O O . MET A 1 350 ? 12.275 0.290 2.423 1.00 91.06 350 MET A O 1
ATOM 2679 N N . CYS A 1 351 ? 10.746 -0.774 3.668 1.00 87.62 351 CYS A N 1
ATOM 2680 C CA . CYS A 1 351 ? 11.136 -2.127 3.268 1.00 87.62 351 CYS A CA 1
ATOM 2681 C C . CYS A 1 351 ? 10.696 -2.488 1.837 1.00 87.62 351 CYS A C 1
ATOM 2683 O O . CYS A 1 351 ? 11.331 -3.329 1.210 1.00 87.62 351 CYS A O 1
ATOM 2685 N N . ILE A 1 352 ? 9.653 -1.841 1.301 1.00 84.62 352 ILE A N 1
ATOM 2686 C CA . ILE A 1 352 ? 9.132 -2.072 -0.060 1.00 84.62 352 ILE A CA 1
ATOM 2687 C C . ILE A 1 352 ? 10.215 -1.907 -1.149 1.00 84.62 352 ILE A C 1
ATOM 2689 O O . ILE A 1 352 ? 10.400 -2.820 -1.960 1.00 84.62 352 ILE A O 1
ATOM 2693 N N . PRO A 1 353 ? 10.936 -0.769 -1.225 1.00 82.00 353 PRO A N 1
ATOM 2694 C CA . PRO A 1 353 ? 11.927 -0.534 -2.274 1.00 82.00 353 PRO A CA 1
ATOM 2695 C C . PRO A 1 353 ? 13.177 -1.418 -2.162 1.00 82.00 353 PRO A C 1
ATOM 2697 O O . PRO A 1 353 ? 13.911 -1.523 -3.141 1.00 82.00 353 PRO A O 1
ATOM 2700 N N . LEU A 1 354 ? 13.418 -2.091 -1.027 1.00 76.06 354 LEU A N 1
ATOM 2701 C CA . LEU A 1 354 ? 14.615 -2.921 -0.807 1.00 76.06 354 LEU A CA 1
ATOM 2702 C C . LEU A 1 354 ? 14.657 -4.201 -1.661 1.00 76.06 354 LEU A C 1
ATOM 2704 O O . LEU A 1 354 ? 15.703 -4.840 -1.738 1.00 76.06 354 LEU A O 1
ATOM 2708 N N . LYS A 1 355 ? 13.574 -4.536 -2.376 1.00 65.50 355 LYS A N 1
ATOM 2709 C CA . LYS A 1 355 ? 13.521 -5.657 -3.334 1.00 65.50 355 LYS A CA 1
ATOM 2710 C C . LYS A 1 355 ? 14.576 -5.596 -4.457 1.00 65.50 355 LYS A C 1
ATOM 2712 O O . LYS A 1 355 ? 14.809 -6.595 -5.122 1.00 65.50 355 LYS A O 1
ATOM 2717 N N . GLY A 1 356 ? 15.171 -4.424 -4.714 1.00 50.88 356 GLY A N 1
ATOM 2718 C CA . GLY A 1 356 ? 16.062 -4.161 -5.855 1.00 50.88 356 GLY A CA 1
ATOM 2719 C C . GLY A 1 356 ? 17.530 -4.584 -5.701 1.00 50.88 356 GLY A C 1
ATOM 2720 O O . GLY A 1 356 ? 18.309 -4.347 -6.621 1.00 50.88 356 GLY A O 1
ATOM 2721 N N . PHE A 1 357 ? 17.938 -5.189 -4.579 1.00 49.41 357 PHE A N 1
ATOM 2722 C CA . PHE A 1 357 ? 19.344 -5.561 -4.334 1.00 49.41 357 PHE A CA 1
ATOM 2723 C C . PHE A 1 357 ? 19.845 -6.778 -5.145 1.00 49.41 357 PHE A C 1
ATOM 2725 O O . PHE A 1 357 ? 21.011 -7.142 -5.038 1.00 49.41 357 PHE A O 1
ATOM 2732 N N . GLU A 1 358 ? 19.012 -7.385 -5.994 1.00 48.25 358 GLU A N 1
ATOM 2733 C CA . GLU A 1 358 ? 19.362 -8.571 -6.795 1.00 48.25 358 GLU A CA 1
ATOM 2734 C C . GLU A 1 358 ? 19.757 -8.253 -8.251 1.00 48.25 358 GLU A C 1
ATOM 2736 O O . GLU A 1 358 ? 19.452 -9.011 -9.170 1.00 48.25 358 GLU A O 1
ATOM 2741 N N . SER A 1 359 ? 20.463 -7.145 -8.495 1.00 37.88 359 SER A N 1
ATOM 2742 C CA . SER A 1 359 ? 21.162 -6.946 -9.774 1.00 37.88 359 SER A CA 1
ATOM 2743 C C . SER A 1 359 ? 22.671 -6.857 -9.554 1.00 37.88 359 SER A C 1
ATOM 2745 O O . SER A 1 359 ? 23.210 -5.819 -9.188 1.00 37.88 359 SER A O 1
ATOM 2747 N N . GLY A 1 360 ? 23.343 -7.985 -9.798 1.00 32.53 360 GLY A N 1
ATOM 2748 C CA . GLY A 1 360 ? 24.799 -8.087 -9.904 1.00 32.53 360 GLY A CA 1
ATOM 2749 C C . GLY A 1 360 ? 25.419 -8.936 -8.803 1.00 32.53 360 GLY A C 1
ATOM 2750 O O . GLY A 1 360 ? 25.490 -8.486 -7.671 1.00 32.53 360 GLY A O 1
ATOM 2751 N N . GLU A 1 361 ? 25.844 -10.155 -9.154 1.00 31.50 361 GLU A N 1
ATOM 2752 C CA . GLU A 1 361 ? 26.949 -10.944 -8.563 1.00 31.50 361 GLU A CA 1
ATOM 2753 C C . GLU A 1 361 ? 27.374 -10.658 -7.105 1.00 31.50 361 GLU A C 1
ATOM 2755 O O . GLU A 1 361 ? 28.553 -10.652 -6.764 1.00 31.50 361 GLU A O 1
ATOM 2760 N N . ALA A 1 362 ? 26.411 -10.510 -6.206 1.00 26.88 362 ALA A N 1
ATOM 2761 C CA . ALA A 1 362 ? 26.596 -10.617 -4.774 1.00 26.88 362 ALA A CA 1
ATOM 2762 C C . ALA A 1 362 ? 25.732 -11.784 -4.316 1.00 26.88 362 ALA A C 1
ATOM 2764 O O . ALA A 1 362 ? 24.684 -11.631 -3.692 1.00 26.88 362 ALA A O 1
ATOM 2765 N N . THR A 1 363 ? 26.194 -12.985 -4.658 1.00 31.39 363 THR A N 1
ATOM 2766 C CA . THR A 1 363 ? 25.881 -14.179 -3.884 1.00 31.39 363 THR A CA 1
ATOM 2767 C C . THR A 1 363 ? 26.331 -13.922 -2.446 1.00 31.39 363 THR A C 1
ATOM 2769 O O . THR A 1 363 ? 27.475 -14.161 -2.076 1.00 31.39 363 THR A O 1
ATOM 2772 N N . LEU A 1 364 ? 25.422 -13.417 -1.625 1.00 27.14 364 LEU A N 1
ATOM 2773 C CA . LEU A 1 364 ? 25.183 -14.038 -0.338 1.00 27.14 364 LEU A CA 1
ATOM 2774 C C . LEU A 1 364 ? 23.936 -14.883 -0.602 1.00 27.14 364 LEU A C 1
ATOM 2776 O O . LEU A 1 364 ? 22.828 -14.367 -0.644 1.00 27.14 364 LEU A O 1
ATOM 2780 N N . THR A 1 365 ? 24.027 -16.183 -0.888 1.00 25.78 365 THR A N 1
ATOM 2781 C CA . THR A 1 365 ? 24.086 -17.200 0.184 1.00 25.78 365 THR A CA 1
ATOM 2782 C C . THR A 1 365 ? 23.645 -16.659 1.545 1.00 25.78 365 THR A C 1
ATOM 2784 O O . THR A 1 365 ? 24.332 -16.765 2.549 1.00 25.78 365 THR A O 1
ATOM 2787 N N . THR A 1 366 ? 22.475 -16.036 1.570 1.00 27.23 366 THR A N 1
ATOM 2788 C CA . THR A 1 366 ? 21.437 -16.448 2.494 1.00 27.23 366 THR A CA 1
ATOM 2789 C C . THR A 1 366 ? 20.367 -17.106 1.616 1.00 27.23 366 THR A C 1
ATOM 2791 O O . THR A 1 366 ? 19.275 -16.611 1.407 1.00 27.23 366 THR A O 1
ATOM 2794 N N . SER A 1 367 ? 20.614 -18.296 1.070 1.00 26.62 367 SER A N 1
ATOM 2795 C CA . SER A 1 367 ? 20.358 -19.476 1.897 1.00 26.62 367 SER A CA 1
ATOM 2796 C C . SER A 1 367 ? 20.087 -19.085 3.353 1.00 26.62 367 SER A C 1
ATOM 2798 O O . SER A 1 367 ? 20.893 -19.335 4.240 1.00 26.62 367 SER A O 1
ATOM 2800 N N . VAL A 1 368 ? 18.884 -18.568 3.618 1.00 27.48 368 VAL A N 1
ATOM 2801 C CA . VAL A 1 368 ? 18.122 -19.139 4.721 1.00 27.48 368 VAL A CA 1
ATOM 2802 C C . VAL A 1 368 ? 17.880 -20.597 4.312 1.00 27.48 368 VAL A C 1
ATOM 2804 O O . VAL A 1 368 ? 16.780 -21.030 3.993 1.00 27.48 368 VAL A O 1
ATOM 2807 N N . GLN A 1 369 ? 18.968 -21.377 4.295 1.00 22.55 369 GLN A N 1
ATOM 2808 C CA . GLN A 1 369 ? 18.945 -22.657 4.934 1.00 22.55 369 GLN A CA 1
ATOM 2809 C C . GLN A 1 369 ? 18.419 -22.300 6.320 1.00 22.55 369 GLN A C 1
ATOM 2811 O O . GLN A 1 369 ? 19.149 -21.896 7.219 1.00 22.55 369 GLN A O 1
ATOM 2816 N N . ILE A 1 370 ? 17.112 -22.476 6.490 1.00 28.48 370 ILE A N 1
ATOM 2817 C CA . ILE A 1 370 ? 16.715 -23.297 7.610 1.00 28.48 370 ILE A CA 1
ATOM 2818 C C . ILE A 1 370 ? 17.500 -24.588 7.367 1.00 28.48 370 ILE A C 1
ATOM 2820 O O . ILE A 1 370 ? 17.044 -25.494 6.672 1.00 28.48 370 ILE A O 1
ATOM 2824 N N . GLU A 1 371 ? 18.754 -24.622 7.834 1.00 22.42 371 GLU A N 1
ATOM 2825 C CA . GLU A 1 371 ? 19.294 -25.865 8.319 1.00 22.42 371 GLU A CA 1
ATOM 2826 C C . GLU A 1 371 ? 18.209 -26.297 9.293 1.00 22.42 371 GLU A C 1
ATOM 2828 O O . GLU A 1 371 ? 18.031 -25.725 10.369 1.00 22.42 371 GLU A O 1
ATOM 2833 N N . LEU A 1 372 ? 17.417 -27.273 8.862 1.00 27.97 372 LEU A N 1
ATOM 2834 C CA . LEU A 1 372 ? 16.904 -28.286 9.755 1.00 27.97 372 LEU A CA 1
ATOM 2835 C C . LEU A 1 372 ? 18.149 -28.909 10.397 1.00 27.97 372 LEU A C 1
ATOM 2837 O O . LEU A 1 372 ? 18.568 -30.001 10.033 1.00 27.97 372 LEU A O 1
ATOM 2841 N N . HIS A 1 373 ? 18.801 -28.156 11.286 1.00 22.64 373 HIS A N 1
ATOM 2842 C CA . HIS A 1 373 ? 19.752 -28.681 12.230 1.00 22.64 373 HIS A CA 1
ATOM 2843 C C . HIS A 1 373 ? 18.930 -29.717 12.971 1.00 22.64 373 HIS A C 1
ATOM 2845 O O . HIS A 1 373 ? 17.873 -29.379 13.513 1.00 22.64 373 HIS A O 1
ATOM 2851 N N . GLU A 1 374 ? 19.335 -30.978 12.826 1.00 26.84 374 GLU A N 1
ATOM 2852 C CA . GLU A 1 374 ? 18.634 -32.144 13.337 1.00 26.84 374 GLU A CA 1
ATOM 2853 C C . GLU A 1 374 ? 18.016 -31.818 14.695 1.00 26.84 374 GLU A C 1
ATOM 2855 O O . GLU A 1 374 ? 18.710 -31.706 15.708 1.00 26.84 374 GLU A O 1
ATOM 2860 N N . VAL A 1 375 ? 16.691 -31.671 14.726 1.00 25.16 375 VAL A N 1
ATOM 2861 C CA . VAL A 1 375 ? 15.954 -31.740 15.978 1.00 25.16 375 VAL A CA 1
ATOM 2862 C C . VAL A 1 375 ? 16.036 -33.204 16.391 1.00 25.16 375 VAL A C 1
ATOM 2864 O O . VAL A 1 375 ? 15.170 -34.017 16.074 1.00 25.16 375 VAL A O 1
ATOM 2867 N N . LYS A 1 376 ? 17.133 -33.561 17.062 1.00 20.70 376 LYS A N 1
ATOM 2868 C CA . LYS A 1 376 ? 17.216 -34.765 17.877 1.00 20.70 376 LYS A CA 1
ATOM 2869 C C . LYS A 1 376 ? 16.248 -34.567 19.032 1.00 20.70 376 LYS A C 1
ATOM 2871 O O . LYS A 1 376 ? 16.569 -33.938 20.037 1.00 20.70 376 LYS A O 1
ATOM 2876 N N . ILE A 1 377 ? 15.037 -35.081 18.854 1.00 22.22 377 ILE A N 1
ATOM 2877 C CA . ILE A 1 377 ? 14.103 -35.283 19.953 1.00 22.22 377 ILE A CA 1
ATOM 2878 C C . ILE A 1 377 ? 14.658 -36.451 20.767 1.00 22.22 377 ILE A C 1
ATOM 2880 O O . ILE A 1 377 ? 14.477 -37.615 20.419 1.00 22.22 377 ILE A O 1
ATOM 2884 N N . THR A 1 378 ? 15.395 -36.132 21.825 1.00 20.78 378 THR A N 1
ATOM 2885 C CA . THR A 1 378 ? 15.673 -37.082 22.898 1.00 20.78 378 THR A CA 1
ATOM 2886 C C . THR A 1 378 ? 14.418 -37.138 23.760 1.00 20.78 378 THR A C 1
ATOM 2888 O O . THR A 1 378 ? 14.079 -36.158 24.424 1.00 20.78 378 THR A O 1
ATOM 2891 N N . GLU A 1 379 ? 13.696 -38.256 23.713 1.00 21.61 379 GLU A N 1
ATOM 2892 C CA . GLU A 1 379 ? 12.579 -38.519 24.618 1.00 21.61 379 GLU A CA 1
ATOM 2893 C C . GLU A 1 379 ? 13.099 -38.596 26.060 1.00 21.61 379 GLU A C 1
ATOM 2895 O O . GLU A 1 379 ? 13.811 -39.528 26.432 1.00 21.61 379 GLU A O 1
ATOM 2900 N N . VAL A 1 380 ? 12.724 -37.619 26.885 1.00 23.83 380 VAL A N 1
ATOM 2901 C CA . VAL A 1 380 ? 12.650 -37.798 28.337 1.00 23.83 380 VAL A CA 1
ATOM 2902 C C . VAL A 1 380 ? 11.168 -37.848 28.676 1.00 23.83 380 VAL A C 1
ATOM 2904 O O . VAL A 1 380 ? 10.446 -36.860 28.569 1.00 23.83 380 VAL A O 1
ATOM 2907 N N . SER A 1 381 ? 10.716 -39.054 29.000 1.00 27.53 381 SER A N 1
ATOM 2908 C CA . SER A 1 381 ? 9.366 -39.351 29.459 1.00 27.53 381 SER A CA 1
ATOM 2909 C C . SER A 1 381 ? 9.152 -38.779 30.858 1.00 27.53 381 SER A C 1
ATOM 2911 O O . SER A 1 381 ? 9.729 -39.306 31.804 1.00 27.53 381 SER A O 1
ATOM 2913 N N . GLU A 1 382 ? 8.245 -37.813 31.009 1.00 28.19 382 GLU A N 1
ATOM 2914 C CA . GLU A 1 382 ? 7.501 -37.626 32.260 1.00 28.19 382 GLU A CA 1
ATOM 2915 C C . GLU A 1 382 ? 6.128 -36.962 32.011 1.00 28.19 382 GLU A C 1
ATOM 2917 O O . GLU A 1 382 ? 6.012 -35.805 31.629 1.00 28.19 382 GLU A O 1
ATOM 2922 N N . GLN A 1 383 ? 5.088 -37.789 32.152 1.00 28.55 383 GLN A N 1
ATOM 2923 C CA . GLN A 1 383 ? 3.693 -37.520 32.540 1.00 28.55 383 GLN A CA 1
ATOM 2924 C C . GLN A 1 383 ? 3.066 -36.123 32.277 1.00 28.55 383 GLN A C 1
ATOM 2926 O O . GLN A 1 383 ? 3.189 -35.207 33.082 1.00 28.55 383 GLN A O 1
ATOM 2931 N N . GLY A 1 384 ? 2.159 -36.066 31.285 1.00 26.95 384 GLY A N 1
ATOM 2932 C CA . GLY A 1 384 ? 0.868 -35.363 31.416 1.00 26.95 384 GLY A CA 1
ATOM 2933 C C . GLY A 1 384 ? 0.599 -34.118 30.545 1.00 26.95 384 GLY A C 1
ATOM 2934 O O . GLY A 1 384 ? 1.186 -33.067 30.761 1.00 26.95 384 GLY A O 1
ATOM 2935 N N . LYS A 1 385 ? -0.462 -34.229 29.720 1.00 25.56 385 LYS A N 1
ATOM 2936 C CA . LYS A 1 385 ? -1.349 -33.181 29.143 1.00 25.56 385 LYS A CA 1
ATOM 2937 C C . LYS A 1 385 ? -0.995 -32.551 27.776 1.00 25.56 385 LYS A C 1
ATOM 2939 O O . LYS A 1 385 ? -0.378 -31.500 27.673 1.00 25.56 385 LYS A O 1
ATOM 2944 N N . ASP A 1 386 ? -1.526 -33.222 26.750 1.00 23.67 386 ASP A N 1
ATOM 2945 C CA . ASP A 1 386 ? -2.159 -32.781 25.492 1.00 23.67 386 ASP A CA 1
ATOM 2946 C C . ASP A 1 386 ? -1.688 -31.500 24.774 1.00 23.67 386 ASP A C 1
ATOM 2948 O O . ASP A 1 386 ? -2.207 -30.401 24.971 1.00 23.67 386 ASP A O 1
ATOM 2952 N N . VAL A 1 387 ? -0.831 -31.716 23.767 1.00 24.16 387 VAL A N 1
ATOM 2953 C CA . VAL A 1 387 ? -0.654 -30.867 22.577 1.00 24.16 387 VAL A CA 1
ATOM 2954 C C . VAL A 1 387 ? -0.769 -31.756 21.330 1.00 24.16 387 VAL A C 1
ATOM 2956 O O . VAL A 1 387 ? -0.172 -32.829 21.255 1.00 24.16 387 VAL A O 1
ATOM 2959 N N . VAL A 1 388 ? -1.561 -31.318 20.347 1.00 22.86 388 VAL A N 1
ATOM 2960 C CA . VAL A 1 388 ? -1.833 -32.023 19.082 1.00 22.86 388 VAL A CA 1
ATOM 2961 C C . VAL A 1 388 ? -0.675 -31.836 18.094 1.00 22.86 388 VAL A C 1
ATOM 2963 O O . VAL A 1 388 ? -0.368 -30.704 17.724 1.00 22.86 388 VAL A O 1
ATOM 2966 N N . TYR A 1 389 ? -0.104 -32.938 17.593 1.00 21.36 389 TYR A N 1
ATOM 2967 C CA . TYR A 1 389 ? 0.814 -32.955 16.445 1.00 21.36 389 TYR A CA 1
ATOM 2968 C C . TYR A 1 389 ? 0.134 -33.503 15.181 1.00 21.36 389 TYR A C 1
ATOM 2970 O O . TYR A 1 389 ? -0.585 -34.502 15.217 1.00 21.36 389 TYR A O 1
ATOM 2978 N N . VAL A 1 390 ? 0.410 -32.853 14.047 1.00 23.62 390 VAL A N 1
ATOM 2979 C CA . VAL A 1 390 ? 0.131 -33.333 12.685 1.00 23.62 390 VAL A CA 1
ATOM 2980 C C . VAL A 1 390 ? 1.398 -34.013 12.157 1.00 23.62 390 VAL A C 1
ATOM 2982 O O . VAL A 1 390 ? 2.462 -33.403 12.173 1.00 23.62 390 VAL A O 1
ATOM 2985 N N . SER A 1 391 ? 1.284 -35.249 11.664 1.00 22.88 391 SER A N 1
ATOM 2986 C CA . SER A 1 391 ? 2.357 -35.978 10.968 1.00 22.88 391 SER A CA 1
ATOM 2987 C C . SER A 1 391 ? 1.870 -36.468 9.599 1.00 22.88 391 SER A C 1
ATOM 2989 O O . SER A 1 391 ? 0.703 -36.837 9.451 1.00 22.88 391 SER A O 1
ATOM 2991 N N . SER A 1 392 ? 2.759 -36.455 8.599 1.00 24.58 392 SER A N 1
ATOM 2992 C CA . SER A 1 392 ? 2.522 -36.931 7.231 1.00 24.58 392 SER A CA 1
ATOM 2993 C C . SER A 1 392 ? 3.694 -37.788 6.728 1.00 24.58 392 SER A C 1
ATOM 2995 O O . SER A 1 392 ? 4.836 -37.339 6.766 1.00 24.58 392 SER A O 1
ATOM 2997 N N . GLY A 1 393 ? 3.360 -38.970 6.182 1.00 26.75 393 GLY A N 1
ATOM 2998 C CA . GLY A 1 393 ? 4.174 -39.820 5.288 1.00 26.75 393 GLY A CA 1
ATOM 2999 C C . GLY A 1 393 ? 4.825 -41.043 5.957 1.00 26.75 393 GLY A C 1
ATOM 3000 O O . GLY A 1 393 ? 5.542 -40.886 6.928 1.00 26.75 393 GLY A O 1
ATOM 3001 N N . GLY A 1 394 ? 4.679 -42.300 5.517 1.00 26.48 394 GLY A N 1
ATOM 3002 C CA . GLY A 1 394 ? 3.929 -42.939 4.431 1.00 26.48 394 GLY A CA 1
ATOM 3003 C C . GLY A 1 394 ? 4.310 -44.438 4.343 1.00 26.48 394 GLY A C 1
ATOM 3004 O O . GLY A 1 394 ? 5.413 -44.803 4.729 1.00 26.48 394 GLY A O 1
ATOM 3005 N N . GLY A 1 395 ? 3.418 -45.291 3.809 1.00 25.98 395 GLY A N 1
ATOM 3006 C CA . GLY A 1 395 ? 3.776 -46.601 3.222 1.00 25.98 395 GLY A CA 1
ATOM 3007 C C . GLY A 1 395 ? 3.332 -47.897 3.934 1.00 25.98 395 GLY A C 1
ATOM 3008 O O . GLY A 1 395 ? 4.032 -48.401 4.796 1.00 25.98 395 GLY A O 1
ATOM 3009 N N . LEU A 1 396 ? 2.242 -48.491 3.418 1.00 27.77 396 LEU A N 1
ATOM 3010 C CA . LEU A 1 396 ? 1.790 -49.900 3.498 1.00 27.77 396 LEU A CA 1
ATOM 3011 C C . LEU A 1 396 ? 1.280 -50.484 4.838 1.00 27.77 396 LEU A C 1
ATOM 3013 O O . LEU A 1 396 ? 1.988 -51.174 5.558 1.00 27.77 396 LEU A O 1
ATOM 3017 N N . SER A 1 397 ? -0.041 -50.412 5.034 1.00 27.38 397 SER A N 1
ATOM 3018 C CA . SER A 1 397 ? -0.873 -51.619 5.192 1.00 27.38 397 SER A CA 1
ATOM 3019 C C . SER A 1 397 ? -2.345 -51.272 4.954 1.00 27.38 397 SER A C 1
ATOM 3021 O O . SER A 1 397 ? -2.839 -50.232 5.389 1.00 27.38 397 SER A O 1
ATOM 3023 N N . ASN A 1 398 ? -3.032 -52.124 4.195 1.00 34.34 398 ASN A N 1
ATOM 3024 C CA . ASN A 1 398 ? -4.420 -51.960 3.787 1.00 34.34 398 ASN A CA 1
ATOM 3025 C C . ASN A 1 398 ? -5.353 -51.882 5.000 1.00 34.34 398 ASN A C 1
ATOM 3027 O O . ASN A 1 398 ? -5.661 -52.906 5.598 1.00 34.34 398 ASN A O 1
ATOM 3031 N N . ASN A 1 399 ? -5.893 -50.696 5.286 1.00 30.05 399 ASN A N 1
ATOM 3032 C CA . ASN A 1 399 ? -7.235 -50.579 5.846 1.00 30.05 399 ASN A CA 1
ATOM 3033 C C . ASN A 1 399 ? -7.891 -49.257 5.434 1.00 30.05 399 ASN A C 1
ATOM 3035 O O . ASN A 1 399 ? -7.370 -48.164 5.645 1.00 30.05 399 ASN A O 1
ATOM 3039 N N . LYS A 1 400 ? -9.058 -49.384 4.796 1.00 34.69 400 LYS A N 1
ATOM 3040 C CA . LYS A 1 400 ? -9.930 -48.291 4.360 1.00 34.69 400 LYS A CA 1
ATOM 3041 C C . LYS A 1 400 ? -10.306 -47.400 5.548 1.00 34.69 400 LYS A C 1
ATOM 3043 O O . LYS A 1 400 ? -11.236 -47.722 6.277 1.00 34.69 400 LYS A O 1
ATOM 3048 N N . ILE A 1 401 ? -9.690 -46.227 5.668 1.00 28.94 401 ILE A N 1
ATOM 3049 C CA . ILE A 1 401 ? -10.299 -45.088 6.366 1.00 28.94 401 ILE A CA 1
ATOM 3050 C C . ILE A 1 401 ? -10.280 -43.895 5.414 1.00 28.94 401 ILE A C 1
ATOM 3052 O O . ILE A 1 401 ? -9.388 -43.055 5.396 1.00 28.94 401 ILE A O 1
ATOM 3056 N N . SER A 1 402 ? -11.313 -43.848 4.577 1.00 28.09 402 SER A N 1
ATOM 3057 C CA . SER A 1 402 ? -11.663 -42.681 3.778 1.00 28.09 402 SER A CA 1
ATOM 3058 C C . SER A 1 402 ? -12.306 -41.630 4.691 1.00 28.09 402 SER A C 1
ATOM 3060 O O . SER A 1 402 ? -13.530 -41.545 4.761 1.00 28.09 402 SER A O 1
ATOM 3062 N N . ARG A 1 403 ? -11.511 -40.798 5.377 1.00 30.88 403 ARG A N 1
ATOM 3063 C CA . ARG A 1 403 ? -11.999 -39.505 5.890 1.00 30.88 403 ARG A CA 1
ATOM 3064 C C . ARG A 1 403 ? -11.713 -38.426 4.852 1.00 30.88 403 ARG A C 1
ATOM 3066 O O . ARG A 1 403 ? -10.707 -37.732 4.899 1.00 30.88 403 ARG A O 1
ATOM 3073 N N . LYS A 1 404 ? -12.625 -38.297 3.889 1.00 25.92 404 LYS A N 1
ATOM 3074 C CA . LYS A 1 404 ? -12.724 -37.098 3.053 1.00 25.92 404 LYS A CA 1
ATOM 3075 C C . LYS A 1 404 ? -13.274 -35.991 3.948 1.00 25.92 404 LYS A C 1
ATOM 3077 O O . LYS A 1 404 ? -14.435 -36.061 4.346 1.00 25.92 404 LYS A O 1
ATOM 3082 N N . THR A 1 405 ? -12.461 -34.986 4.264 1.00 31.39 405 THR A N 1
ATOM 3083 C CA . THR A 1 405 ? -12.924 -33.730 4.866 1.00 31.39 405 THR A CA 1
ATOM 3084 C C . THR A 1 405 ? -13.773 -32.998 3.829 1.00 31.39 405 THR A C 1
ATOM 3086 O O . THR A 1 405 ? -13.309 -32.116 3.113 1.00 31.39 405 THR A O 1
ATOM 3089 N N . TYR A 1 406 ? -15.026 -33.421 3.676 1.00 34.25 406 TYR A N 1
ATOM 3090 C CA . TYR A 1 406 ? -16.023 -32.666 2.936 1.00 34.25 406 TYR A CA 1
ATOM 3091 C C . TYR A 1 406 ? -16.378 -31.448 3.788 1.00 34.25 406 TYR A C 1
ATOM 3093 O O . TYR A 1 406 ? -17.275 -31.516 4.628 1.00 34.25 406 TYR A O 1
ATOM 3101 N N . LEU A 1 407 ? -15.710 -30.311 3.560 1.00 43.53 407 LEU A N 1
ATOM 3102 C CA . LEU A 1 407 ? -16.379 -29.039 3.815 1.00 43.53 407 LEU A CA 1
ATOM 3103 C C . LEU A 1 407 ? -17.664 -29.079 2.984 1.00 43.53 407 LEU A C 1
ATOM 3105 O O . LEU A 1 407 ? -17.619 -29.118 1.752 1.00 43.53 407 LEU A O 1
ATOM 3109 N N . SER A 1 408 ? -18.812 -29.158 3.657 1.00 40.53 408 SER A N 1
ATOM 3110 C CA . SER A 1 408 ? -20.106 -29.210 2.987 1.00 40.53 408 SER A CA 1
ATOM 3111 C C . SER A 1 408 ? -20.206 -28.041 2.007 1.00 40.53 408 SER A C 1
ATOM 3113 O O . SER A 1 408 ? -19.953 -26.889 2.377 1.00 40.53 408 SER A O 1
ATOM 3115 N N . LYS A 1 409 ? -20.616 -28.316 0.759 1.00 46.38 409 LYS A N 1
ATOM 3116 C CA . LYS A 1 409 ? -20.930 -27.277 -0.240 1.00 46.38 409 LYS A CA 1
ATOM 3117 C C . LYS A 1 409 ? -21.864 -26.209 0.348 1.00 46.38 409 LYS A C 1
ATOM 3119 O O . LYS A 1 409 ? -21.798 -25.055 -0.061 1.00 46.38 409 LYS A O 1
ATOM 3124 N N . HIS A 1 410 ? -22.690 -26.574 1.332 1.00 44.38 410 HIS A N 1
ATOM 3125 C CA . HIS A 1 410 ? -23.567 -25.666 2.063 1.00 44.38 410 HIS A CA 1
ATOM 3126 C C . HIS A 1 410 ? -22.800 -24.659 2.944 1.00 44.38 410 HIS A C 1
ATOM 3128 O O . HIS A 1 410 ? -23.113 -23.471 2.921 1.00 44.38 410 HIS A O 1
ATOM 3134 N N . THR A 1 411 ? -21.761 -25.095 3.662 1.00 52.47 411 THR A N 1
ATOM 3135 C CA . THR A 1 411 ? -20.915 -24.241 4.517 1.00 52.47 411 THR A CA 1
ATOM 3136 C C . THR A 1 411 ? -20.086 -23.265 3.683 1.00 52.47 411 THR A C 1
ATOM 3138 O O . THR A 1 411 ? -20.087 -22.070 3.966 1.00 52.47 411 THR A O 1
ATOM 3141 N N . ILE A 1 412 ? -19.476 -23.731 2.585 1.00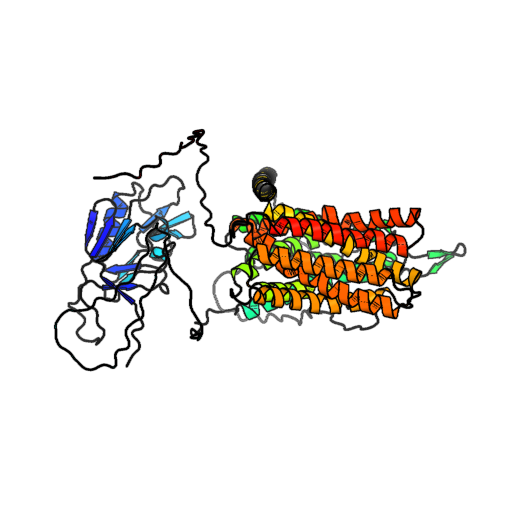 55.38 412 ILE A N 1
ATOM 3142 C CA . ILE A 1 412 ? -18.729 -22.868 1.648 1.00 55.38 412 ILE A CA 1
ATOM 3143 C C . ILE A 1 412 ? -19.659 -21.823 1.012 1.00 55.38 412 ILE A C 1
ATOM 3145 O O . ILE A 1 412 ? -19.323 -20.644 0.945 1.00 55.38 412 ILE A O 1
ATOM 3149 N N . LYS A 1 413 ? -20.869 -22.225 0.598 1.00 53.25 413 LYS A N 1
ATOM 3150 C CA . LYS A 1 413 ? -21.860 -21.324 -0.017 1.00 53.25 413 LYS A CA 1
ATOM 3151 C C . LYS A 1 413 ? -22.491 -20.344 0.984 1.00 53.25 413 LYS A C 1
ATOM 3153 O O . LYS A 1 413 ? -23.035 -19.322 0.567 1.00 53.25 413 LYS A O 1
ATOM 3158 N N . ARG A 1 414 ? -22.454 -20.647 2.287 1.00 53.28 414 ARG A N 1
ATOM 3159 C CA . ARG A 1 414 ? -22.891 -19.753 3.373 1.00 53.28 414 ARG A CA 1
ATOM 3160 C C . ARG A 1 414 ? -21.808 -18.724 3.705 1.00 53.28 414 ARG A C 1
ATOM 3162 O O . ARG A 1 414 ? -22.119 -17.542 3.715 1.00 53.28 414 ARG A O 1
ATOM 3169 N N . ILE A 1 415 ? -20.552 -19.152 3.849 1.00 58.16 415 ILE A N 1
ATOM 3170 C CA . ILE A 1 415 ? -19.397 -18.259 4.059 1.00 58.16 415 ILE A CA 1
ATOM 3171 C C . ILE A 1 415 ? -19.207 -17.327 2.855 1.00 58.16 415 ILE A C 1
ATOM 3173 O O . ILE A 1 415 ? -19.061 -16.125 3.026 1.00 58.16 415 ILE A O 1
ATOM 3177 N N . SER A 1 416 ? -19.298 -17.851 1.630 1.00 60.78 416 SER A N 1
ATOM 3178 C CA . SER A 1 416 ? -19.162 -17.055 0.403 1.00 60.78 416 SER A CA 1
ATOM 3179 C C . SER A 1 416 ? -20.230 -15.964 0.272 1.00 60.78 416 SER A C 1
ATOM 3181 O O . SER A 1 416 ? -19.895 -14.847 -0.112 1.00 60.78 416 SER A O 1
ATOM 3183 N N . ARG A 1 417 ? -21.496 -16.255 0.608 1.00 59.94 417 ARG A N 1
ATOM 3184 C CA . ARG A 1 417 ? -22.562 -15.237 0.614 1.00 59.94 417 ARG A CA 1
ATOM 3185 C C . ARG A 1 417 ? -22.364 -14.219 1.731 1.00 59.94 417 ARG A C 1
ATOM 3187 O O . ARG A 1 417 ? -22.385 -13.029 1.458 1.00 59.94 417 ARG A O 1
ATOM 3194 N N . PHE A 1 418 ? -22.078 -14.691 2.943 1.00 61.97 418 PHE A N 1
ATOM 3195 C CA . PHE A 1 418 ? -21.845 -13.836 4.105 1.00 61.97 418 PHE A CA 1
ATOM 3196 C C . PHE A 1 418 ? -20.687 -12.850 3.883 1.00 61.97 418 PHE A C 1
ATOM 3198 O O . PHE A 1 418 ? -20.853 -11.651 4.084 1.00 61.97 418 PHE A O 1
ATOM 3205 N N . CYS A 1 419 ? -19.542 -13.322 3.375 1.00 64.12 419 CYS A N 1
ATOM 3206 C CA . CYS A 1 419 ? -18.423 -12.450 3.020 1.00 64.12 419 CYS A CA 1
ATOM 3207 C C . CYS A 1 419 ? -18.784 -11.495 1.874 1.00 64.12 419 CYS A C 1
ATOM 3209 O O . CYS A 1 419 ? -18.424 -10.328 1.934 1.00 64.12 419 CYS A O 1
ATOM 3211 N N . LYS A 1 420 ? -19.506 -11.952 0.842 1.00 68.31 420 LYS A N 1
ATOM 3212 C CA . LYS A 1 420 ? -19.858 -11.109 -0.311 1.00 68.31 420 LYS A CA 1
ATOM 3213 C C . LYS A 1 420 ? -20.776 -9.947 0.074 1.00 68.31 420 LYS A C 1
ATOM 3215 O O . LYS A 1 420 ? -20.506 -8.818 -0.326 1.00 68.31 420 LYS A O 1
ATOM 3220 N N . ASP A 1 421 ? -21.824 -10.216 0.846 1.00 69.25 421 ASP A N 1
ATOM 3221 C CA . ASP A 1 421 ? -22.808 -9.199 1.228 1.00 69.25 421 ASP A CA 1
ATOM 3222 C C . ASP A 1 421 ? -22.196 -8.170 2.197 1.00 69.25 421 ASP A C 1
ATOM 3224 O O . ASP A 1 421 ? -22.451 -6.970 2.079 1.00 69.25 421 ASP A O 1
ATOM 3228 N N . MET A 1 422 ? -21.310 -8.621 3.091 1.00 69.62 422 MET A N 1
ATOM 3229 C CA . MET A 1 422 ? -20.603 -7.767 4.049 1.00 69.62 422 MET A CA 1
ATOM 3230 C C . MET A 1 422 ? -19.509 -6.914 3.394 1.00 69.62 422 MET A C 1
ATOM 3232 O O . MET A 1 422 ? -19.500 -5.699 3.571 1.00 69.62 422 MET A O 1
ATOM 3236 N N . ILE A 1 423 ? -18.645 -7.516 2.568 1.00 82.56 423 ILE A N 1
ATOM 3237 C CA . ILE A 1 423 ? -17.596 -6.792 1.830 1.00 82.56 423 ILE A CA 1
ATOM 3238 C C . ILE A 1 423 ? -18.227 -5.734 0.925 1.00 82.56 423 ILE A C 1
ATOM 3240 O O . ILE A 1 423 ? -17.743 -4.610 0.852 1.00 82.56 423 ILE A O 1
ATOM 3244 N N . TRP A 1 424 ? -19.330 -6.062 0.249 1.00 85.12 424 TRP A N 1
ATOM 3245 C CA . TRP A 1 424 ? -20.015 -5.107 -0.617 1.00 85.12 424 TRP A CA 1
ATOM 3246 C C . TRP A 1 424 ? -20.603 -3.925 0.158 1.00 85.12 424 TRP A C 1
ATOM 3248 O O . TRP A 1 424 ? -20.556 -2.795 -0.328 1.00 85.12 424 TRP A O 1
ATOM 3258 N N . LYS A 1 425 ? -21.129 -4.159 1.367 1.00 86.50 425 LYS A N 1
ATOM 3259 C CA . LYS A 1 425 ? -21.600 -3.086 2.252 1.00 86.50 425 LYS A CA 1
ATOM 3260 C C . LYS A 1 425 ? -20.449 -2.164 2.658 1.00 86.50 425 LYS A C 1
ATOM 3262 O O . LYS A 1 425 ? -20.582 -0.955 2.499 1.00 86.50 425 LYS A O 1
ATOM 3267 N N . ASP A 1 426 ? -19.328 -2.721 3.109 1.00 88.62 426 ASP A N 1
ATOM 3268 C CA . ASP A 1 426 ? -18.160 -1.933 3.518 1.00 88.62 426 ASP A CA 1
ATOM 3269 C C . ASP A 1 426 ? -17.566 -1.154 2.325 1.00 88.62 426 ASP A C 1
ATOM 3271 O O . ASP A 1 426 ? -17.290 0.037 2.444 1.00 88.62 426 ASP A O 1
ATOM 3275 N N . ILE A 1 427 ? -17.469 -1.770 1.138 1.00 89.38 427 ILE A N 1
ATOM 3276 C CA . ILE A 1 427 ? -17.040 -1.087 -0.098 1.00 89.38 427 ILE A CA 1
ATOM 3277 C C . ILE A 1 427 ? -17.962 0.087 -0.428 1.00 89.38 427 ILE A C 1
ATOM 3279 O O . ILE A 1 427 ? -17.475 1.156 -0.782 1.00 89.38 427 ILE A O 1
ATOM 3283 N N . LYS A 1 428 ? -19.286 -0.079 -0.313 1.00 90.25 428 LYS A N 1
ATOM 3284 C CA . LYS A 1 428 ? -20.218 1.033 -0.538 1.00 90.25 428 LYS A CA 1
ATOM 3285 C C . LYS A 1 428 ? -19.932 2.189 0.410 1.00 90.25 428 LYS A C 1
ATOM 3287 O O . LYS A 1 428 ? -19.848 3.314 -0.062 1.00 90.25 428 LYS A O 1
ATOM 3292 N N . VAL A 1 429 ? -19.753 1.917 1.704 1.00 91.31 429 VAL A N 1
ATOM 3293 C CA . VAL A 1 429 ? -19.428 2.956 2.696 1.00 91.31 429 VAL A CA 1
ATOM 3294 C C . VAL A 1 429 ? -18.162 3.711 2.288 1.00 91.31 429 VAL A C 1
ATOM 3296 O O . VAL A 1 429 ? -18.178 4.937 2.245 1.00 91.31 429 VAL A O 1
ATOM 3299 N N . LEU A 1 430 ? -17.107 2.994 1.889 1.00 93.62 430 LEU A N 1
ATOM 3300 C CA . LEU A 1 430 ? -15.864 3.607 1.410 1.00 93.62 430 LEU A CA 1
ATOM 3301 C C . LEU A 1 430 ? -16.070 4.472 0.157 1.00 93.62 430 LEU A C 1
ATOM 3303 O O . LEU A 1 430 ? -15.497 5.551 0.057 1.00 93.62 430 LEU A O 1
ATOM 3307 N N . LEU A 1 431 ? -16.901 4.033 -0.793 1.00 92.75 431 LEU A N 1
ATOM 3308 C CA . LEU A 1 431 ? -17.197 4.794 -2.014 1.00 92.75 431 LEU A CA 1
ATOM 3309 C C . LEU A 1 431 ? -18.025 6.064 -1.760 1.00 92.75 431 LEU A C 1
ATOM 3311 O O . LEU A 1 431 ? -17.993 6.975 -2.586 1.00 92.75 431 LEU A O 1
ATOM 3315 N N . PHE A 1 432 ? -18.760 6.135 -0.648 1.00 92.38 432 PHE A N 1
ATOM 3316 C CA . PHE A 1 432 ? -19.466 7.348 -0.229 1.00 92.38 432 PHE A CA 1
ATOM 3317 C C . PHE A 1 432 ? -18.587 8.300 0.597 1.00 92.38 432 PHE A C 1
ATOM 3319 O O . PHE A 1 432 ? -18.920 9.481 0.712 1.00 92.38 432 PHE A O 1
ATOM 3326 N N . GLU A 1 433 ? -17.453 7.832 1.126 1.00 94.56 433 GLU A N 1
ATOM 3327 C CA . GLU A 1 433 ? -16.514 8.656 1.887 1.00 94.56 433 GLU A CA 1
ATOM 3328 C C . GLU A 1 433 ? -15.612 9.465 0.939 1.00 94.56 433 GLU A C 1
ATOM 3330 O O . GLU A 1 433 ? -14.634 8.973 0.370 1.00 94.56 433 GLU A O 1
ATOM 3335 N N . LYS A 1 434 ? -15.964 10.741 0.740 1.00 95.50 434 LYS A N 1
ATOM 3336 C CA . LYS A 1 434 ? -15.348 11.625 -0.267 1.00 95.50 434 LYS A CA 1
ATOM 3337 C C . LYS A 1 434 ? -13.843 11.782 -0.059 1.00 95.50 434 LYS A C 1
ATOM 3339 O O . LYS A 1 434 ? -13.089 11.781 -1.033 1.00 95.50 434 LYS A O 1
ATOM 3344 N N . VAL A 1 435 ? -13.409 11.900 1.198 1.00 96.56 435 VAL A N 1
ATOM 3345 C CA . VAL A 1 435 ? -11.992 12.039 1.563 1.00 96.56 435 VAL A CA 1
ATOM 3346 C C . VAL A 1 435 ? -11.206 10.802 1.128 1.00 96.56 435 VAL A C 1
ATOM 3348 O O . VAL A 1 435 ? -10.159 10.922 0.486 1.00 96.56 435 VAL A O 1
ATOM 3351 N N . TYR A 1 436 ? -11.739 9.615 1.423 1.00 97.31 436 TYR A N 1
ATOM 3352 C CA . TYR A 1 436 ? -11.139 8.344 1.032 1.00 97.31 436 TYR A CA 1
ATOM 3353 C C . TYR A 1 436 ? -11.055 8.210 -0.493 1.00 97.31 436 TYR A C 1
ATOM 3355 O O . TYR A 1 436 ? -9.982 7.937 -1.031 1.00 97.31 436 TYR A O 1
ATOM 3363 N N . VAL A 1 437 ? -12.156 8.473 -1.205 1.00 97.62 437 VAL A N 1
ATOM 3364 C CA . VAL A 1 437 ? -12.210 8.355 -2.671 1.00 97.62 437 VAL A CA 1
ATOM 3365 C C . VAL A 1 437 ? -11.191 9.271 -3.348 1.00 97.62 437 VAL A C 1
ATOM 3367 O O . VAL A 1 437 ? -10.453 8.816 -4.222 1.00 97.62 437 VAL A O 1
ATOM 3370 N N . VAL A 1 438 ? -11.091 10.538 -2.934 1.00 98.06 438 VAL A N 1
ATOM 3371 C CA . VAL A 1 438 ? -10.106 11.477 -3.498 1.00 98.06 438 VAL A CA 1
ATOM 3372 C C . VAL A 1 438 ? -8.673 11.029 -3.205 1.00 98.06 438 VAL A C 1
ATOM 3374 O O . VAL A 1 438 ? -7.822 11.083 -4.097 1.00 98.06 438 VAL A O 1
ATOM 3377 N N . SER A 1 439 ? -8.405 10.524 -1.997 1.00 97.94 439 SER A N 1
ATOM 3378 C CA . SER A 1 439 ? -7.098 9.955 -1.648 1.00 97.94 439 SER A CA 1
ATOM 3379 C C . SER A 1 439 ? -6.717 8.800 -2.582 1.00 97.94 439 SER A C 1
ATOM 3381 O O . SER A 1 439 ? -5.642 8.827 -3.190 1.00 97.94 439 SER A O 1
ATOM 3383 N N . VAL A 1 440 ? -7.623 7.833 -2.769 1.00 98.38 440 VAL A N 1
ATOM 3384 C CA . VAL A 1 440 ? -7.393 6.639 -3.596 1.00 98.38 440 VAL A CA 1
ATOM 3385 C C . VAL A 1 440 ? -7.280 6.979 -5.082 1.00 98.38 440 VAL A C 1
ATOM 3387 O O . VAL A 1 440 ? -6.397 6.444 -5.745 1.00 98.38 440 VAL A O 1
ATOM 3390 N N . LEU A 1 441 ? -8.098 7.888 -5.621 1.00 98.44 441 LEU A N 1
ATOM 3391 C CA . LEU A 1 441 ? -8.002 8.306 -7.028 1.00 98.44 441 LEU A CA 1
ATOM 3392 C C . LEU A 1 441 ? -6.654 8.965 -7.344 1.00 98.44 441 LEU A C 1
ATOM 3394 O O . LEU A 1 441 ? -6.035 8.646 -8.362 1.00 98.44 441 LEU A O 1
ATOM 3398 N N . GLY A 1 442 ? -6.166 9.837 -6.455 1.00 98.44 442 GLY A N 1
ATOM 3399 C CA . GLY A 1 442 ? -4.825 10.408 -6.582 1.00 98.44 442 GLY A CA 1
ATOM 3400 C C . GLY A 1 442 ? -3.747 9.324 -6.510 1.00 98.44 442 GLY A C 1
ATOM 3401 O O . GLY A 1 442 ? -2.811 9.328 -7.310 1.00 98.44 442 GLY A O 1
ATOM 3402 N N . TYR A 1 443 ? -3.926 8.332 -5.630 1.00 98.38 443 TYR A N 1
ATOM 3403 C CA . TYR A 1 443 ? -2.973 7.235 -5.472 1.00 98.38 443 TYR A CA 1
ATOM 3404 C C . TYR A 1 443 ? -2.939 6.271 -6.666 1.00 98.38 443 TYR A C 1
ATOM 3406 O O . TYR A 1 443 ? -1.865 5.790 -7.033 1.00 98.38 443 TYR A O 1
ATOM 3414 N N . VAL A 1 444 ? -4.080 6.039 -7.322 1.00 98.56 444 VAL A N 1
ATOM 3415 C CA . VAL A 1 444 ? -4.180 5.290 -8.584 1.00 98.56 444 VAL A CA 1
ATOM 3416 C C . VAL A 1 444 ? -3.394 6.002 -9.683 1.00 98.56 444 VAL A C 1
ATOM 3418 O O . VAL A 1 444 ? -2.542 5.379 -10.313 1.00 98.56 444 VAL A O 1
ATOM 3421 N N . ALA A 1 445 ? -3.617 7.307 -9.884 1.00 98.44 445 ALA A N 1
ATOM 3422 C CA . ALA A 1 445 ? -2.901 8.090 -10.894 1.00 98.44 445 ALA A CA 1
ATOM 3423 C C . ALA A 1 445 ? -1.388 8.159 -10.614 1.00 98.44 445 ALA A C 1
ATOM 3425 O O . ALA A 1 445 ? -0.576 8.021 -11.528 1.00 98.44 445 ALA A O 1
ATOM 3426 N N . TYR A 1 446 ? -1.002 8.314 -9.346 1.00 98.38 446 TYR A N 1
ATOM 3427 C CA . TYR A 1 446 ? 0.392 8.255 -8.906 1.00 98.38 446 TYR A CA 1
ATOM 3428 C C . TYR A 1 446 ? 1.028 6.887 -9.219 1.00 98.38 446 TYR A C 1
ATOM 3430 O O . TYR A 1 446 ? 2.087 6.808 -9.847 1.00 98.38 446 TYR A O 1
ATOM 3438 N N . THR A 1 447 ? 0.361 5.799 -8.825 1.00 95.88 447 THR A N 1
ATOM 3439 C CA . THR A 1 447 ? 0.871 4.427 -8.981 1.00 95.88 447 THR A CA 1
ATOM 3440 C C . THR A 1 447 ? 0.905 3.995 -10.444 1.00 95.88 447 THR A C 1
ATOM 3442 O O . THR A 1 447 ? 1.808 3.262 -10.841 1.00 95.88 447 THR A O 1
ATOM 3445 N N . PHE A 1 448 ? -0.002 4.513 -11.277 1.00 96.75 448 PHE A N 1
ATOM 3446 C CA . PHE A 1 448 ? 0.023 4.320 -12.725 1.00 96.75 448 PHE A CA 1
ATOM 3447 C C . PHE A 1 448 ? 1.395 4.683 -13.315 1.00 96.75 448 PHE A C 1
ATOM 3449 O O . PHE A 1 448 ? 1.988 3.890 -14.052 1.00 96.75 448 PHE A O 1
ATOM 3456 N N . VAL A 1 449 ? 1.941 5.846 -12.939 1.00 96.81 449 VAL A N 1
ATOM 3457 C CA . VAL A 1 449 ? 3.245 6.314 -13.429 1.00 96.81 449 VAL A CA 1
ATOM 3458 C C . VAL A 1 449 ? 4.396 5.499 -12.848 1.00 96.81 449 VAL A C 1
ATOM 3460 O O . VAL A 1 449 ? 5.255 5.038 -13.599 1.00 96.81 449 VAL A O 1
ATOM 3463 N N . ILE A 1 450 ? 4.404 5.283 -11.529 1.00 90.50 450 ILE A N 1
ATOM 3464 C CA . ILE A 1 450 ? 5.459 4.514 -10.850 1.00 90.50 450 ILE A CA 1
ATOM 3465 C C . ILE A 1 450 ? 5.539 3.078 -11.389 1.00 90.50 450 ILE A C 1
ATOM 3467 O O . ILE A 1 450 ? 6.636 2.579 -11.641 1.00 90.50 450 ILE A O 1
ATOM 3471 N N . GLY A 1 451 ? 4.396 2.432 -11.633 1.00 84.25 451 GLY A N 1
ATOM 3472 C CA . GLY A 1 451 ? 4.325 1.098 -12.228 1.00 84.25 451 GLY A CA 1
ATOM 3473 C C . GLY A 1 451 ? 4.935 1.044 -13.627 1.00 84.25 451 GLY A C 1
ATOM 3474 O O . GLY A 1 451 ? 5.784 0.199 -13.915 1.00 84.25 451 GLY A O 1
ATOM 3475 N N . ALA A 1 452 ? 4.586 2.007 -14.482 1.00 84.38 452 ALA A N 1
ATOM 3476 C CA . ALA A 1 452 ? 5.144 2.090 -15.826 1.00 84.38 452 ALA A CA 1
ATOM 3477 C C . ALA A 1 452 ? 6.650 2.407 -15.814 1.00 84.38 452 ALA A C 1
ATOM 3479 O O . ALA A 1 452 ? 7.388 1.835 -16.615 1.00 84.38 452 ALA A O 1
ATOM 3480 N N . TYR A 1 453 ? 7.130 3.246 -14.889 1.00 87.50 453 TYR A N 1
ATOM 3481 C CA . TYR A 1 453 ? 8.566 3.469 -14.681 1.00 87.50 453 TYR A CA 1
ATOM 3482 C C . TYR A 1 453 ? 9.295 2.207 -14.242 1.00 87.50 453 TYR A C 1
ATOM 3484 O O . TYR A 1 453 ? 10.372 1.927 -14.761 1.00 87.50 453 TYR A O 1
ATOM 3492 N N . SER A 1 454 ? 8.717 1.438 -13.316 1.00 80.88 454 SER A N 1
ATOM 3493 C CA . SER A 1 454 ? 9.336 0.206 -12.826 1.00 80.88 454 SER A CA 1
ATOM 3494 C C . SER A 1 454 ? 9.556 -0.819 -13.938 1.00 80.88 454 SER A C 1
ATOM 3496 O O . SER A 1 454 ? 10.448 -1.650 -13.804 1.00 80.88 454 SER A O 1
ATOM 3498 N N . TYR A 1 455 ? 8.749 -0.783 -15.002 1.00 76.19 455 TYR A N 1
ATOM 3499 C CA . TYR A 1 455 ? 8.845 -1.727 -16.112 1.00 76.19 455 TYR A CA 1
ATOM 3500 C C . TYR A 1 455 ? 9.627 -1.163 -17.310 1.00 76.19 455 TYR A C 1
ATOM 3502 O O . TYR A 1 455 ? 10.532 -1.810 -17.830 1.00 76.19 455 TYR A O 1
ATOM 3510 N N . TRP A 1 456 ? 9.309 0.056 -17.756 1.00 82.06 456 TRP A N 1
ATOM 3511 C CA . TRP A 1 456 ? 9.887 0.649 -18.969 1.00 82.06 456 TRP A CA 1
ATOM 3512 C C . TRP A 1 456 ? 11.048 1.612 -18.713 1.00 82.06 456 TRP A C 1
ATOM 3514 O O . TRP A 1 456 ? 11.747 1.983 -19.657 1.00 82.06 456 TRP A O 1
ATOM 3524 N N . GLY A 1 457 ? 11.278 2.013 -17.461 1.00 84.56 457 GLY A N 1
ATOM 3525 C CA . GLY A 1 457 ? 12.322 2.962 -17.073 1.00 84.56 457 GLY A CA 1
ATOM 3526 C C . GLY A 1 457 ? 13.715 2.577 -17.575 1.00 84.56 457 GLY A C 1
ATOM 3527 O O . GLY A 1 457 ? 14.325 3.392 -18.271 1.00 84.56 457 GLY A O 1
ATOM 3528 N N . PRO A 1 458 ? 14.202 1.342 -17.329 1.00 82.38 458 PRO A N 1
ATOM 3529 C CA . PRO A 1 458 ? 15.513 0.912 -17.809 1.00 82.38 458 PRO A CA 1
ATOM 3530 C C . PRO A 1 458 ? 15.653 0.991 -19.333 1.00 82.38 458 PRO A C 1
ATOM 3532 O O . PRO A 1 458 ? 16.655 1.486 -19.850 1.00 82.38 458 PRO A O 1
ATOM 3535 N N . LYS A 1 459 ? 14.613 0.582 -20.069 1.00 77.19 459 LYS A N 1
ATOM 3536 C CA . LYS A 1 459 ? 14.618 0.619 -21.535 1.00 77.19 459 LYS A CA 1
ATOM 3537 C C . LYS A 1 459 ? 14.621 2.047 -22.078 1.00 77.19 459 LYS A C 1
ATOM 3539 O O . LYS A 1 459 ? 15.390 2.343 -22.989 1.00 77.19 459 LYS A O 1
ATOM 3544 N N . ALA A 1 460 ? 13.828 2.938 -21.486 1.00 86.44 460 ALA A N 1
ATOM 3545 C CA . ALA A 1 460 ? 13.864 4.360 -21.809 1.00 86.44 460 ALA A CA 1
ATOM 3546 C C . ALA A 1 460 ? 15.233 4.981 -21.470 1.00 86.44 460 ALA A C 1
ATOM 3548 O O . ALA A 1 460 ? 15.760 5.772 -22.245 1.00 86.44 460 ALA A O 1
ATOM 3549 N N . GLY A 1 461 ? 15.845 4.595 -20.347 1.00 86.38 461 GLY A N 1
ATOM 3550 C CA . GLY A 1 461 ? 17.180 5.043 -19.949 1.00 86.38 461 GLY A CA 1
ATOM 3551 C C . GLY A 1 461 ? 18.275 4.624 -20.935 1.00 86.38 461 GLY A C 1
ATOM 3552 O O . GLY A 1 461 ? 19.105 5.448 -21.326 1.00 86.38 461 GLY A O 1
ATOM 3553 N N . ALA A 1 462 ? 18.249 3.367 -21.382 1.00 84.88 462 ALA A N 1
ATOM 3554 C CA . ALA A 1 462 ? 19.167 2.851 -22.396 1.00 84.88 462 ALA A CA 1
ATOM 3555 C C . ALA A 1 462 ? 19.004 3.557 -23.748 1.00 84.88 462 ALA A C 1
ATOM 3557 O O . ALA A 1 462 ? 19.999 3.932 -24.364 1.00 84.88 462 ALA A O 1
ATOM 3558 N N . ASP A 1 463 ? 17.766 3.765 -24.194 1.00 89.06 463 ASP A N 1
ATOM 3559 C CA . ASP A 1 463 ? 17.484 4.387 -25.489 1.00 89.06 463 ASP A CA 1
ATOM 3560 C C . ASP A 1 463 ? 17.837 5.883 -25.510 1.00 89.06 463 ASP A C 1
ATOM 3562 O O . ASP A 1 463 ? 18.519 6.353 -26.417 1.00 89.06 463 ASP A O 1
ATOM 3566 N N . ILE A 1 464 ? 17.433 6.631 -24.477 1.00 93.75 464 ILE A N 1
ATOM 3567 C CA . ILE A 1 464 ? 17.583 8.091 -24.439 1.00 93.75 464 ILE A CA 1
ATOM 3568 C C . ILE A 1 464 ? 19.013 8.515 -24.074 1.00 93.75 464 ILE A C 1
ATOM 3570 O O . ILE A 1 464 ? 19.487 9.544 -24.560 1.00 93.75 464 ILE A O 1
ATOM 3574 N N . TYR A 1 465 ? 19.672 7.777 -23.173 1.00 93.25 465 TYR A N 1
ATOM 3575 C CA . TYR A 1 465 ? 20.939 8.187 -22.553 1.00 93.25 465 TYR A CA 1
ATOM 3576 C C . TYR A 1 465 ? 22.093 7.204 -22.772 1.00 93.25 465 TYR A C 1
ATOM 3578 O O . TYR A 1 465 ? 23.183 7.450 -22.259 1.00 93.25 465 TYR A O 1
ATOM 3586 N N . HIS A 1 466 ? 21.876 6.110 -23.512 1.00 90.31 466 HIS A N 1
ATOM 3587 C CA . HIS A 1 466 ? 22.893 5.091 -23.805 1.00 90.31 466 HIS A CA 1
ATOM 3588 C C . HIS A 1 466 ? 23.554 4.503 -22.549 1.00 90.31 466 HIS A C 1
ATOM 3590 O O . HIS A 1 466 ? 24.759 4.261 -22.507 1.00 90.31 466 HIS A O 1
ATOM 3596 N N . MET A 1 467 ? 22.753 4.286 -21.502 1.00 85.44 467 MET A N 1
ATOM 3597 C CA . MET A 1 467 ? 23.214 3.690 -20.248 1.00 85.44 467 MET A CA 1
ATOM 3598 C C . MET A 1 467 ? 23.680 2.246 -20.460 1.00 85.44 467 MET A C 1
ATOM 3600 O O . MET A 1 467 ? 22.947 1.438 -21.023 1.00 85.44 467 MET A O 1
ATOM 3604 N N . THR A 1 468 ? 24.863 1.903 -19.944 1.00 84.75 468 THR A N 1
ATOM 3605 C CA . THR A 1 468 ? 25.436 0.552 -20.071 1.00 84.75 468 THR A CA 1
ATOM 3606 C C . THR A 1 468 ? 24.683 -0.499 -19.248 1.00 84.75 468 THR A C 1
ATOM 3608 O O . THR A 1 468 ? 24.478 -1.603 -19.729 1.00 84.75 468 THR A O 1
ATOM 3611 N N . ASN A 1 469 ? 24.256 -0.155 -18.024 1.00 81.50 469 ASN A N 1
ATOM 3612 C CA . ASN A 1 469 ? 23.572 -1.059 -17.082 1.00 81.50 469 ASN A CA 1
ATOM 3613 C C . ASN A 1 469 ? 22.326 -0.378 -16.477 1.00 81.50 469 ASN A C 1
ATOM 3615 O O . ASN A 1 469 ? 22.317 -0.039 -15.290 1.00 81.50 469 ASN A O 1
ATOM 3619 N N . PRO A 1 470 ? 21.296 -0.095 -17.289 1.00 75.56 470 PRO A N 1
ATOM 3620 C CA . PRO A 1 470 ? 20.155 0.721 -16.879 1.00 75.56 470 PRO A CA 1
ATOM 3621 C C . PRO A 1 470 ? 19.360 0.101 -15.719 1.00 75.56 470 PRO A C 1
ATOM 3623 O O . PRO A 1 470 ? 18.972 0.826 -14.807 1.00 75.56 470 PRO A O 1
ATOM 3626 N N . ASP A 1 471 ? 19.172 -1.220 -15.698 1.00 75.38 471 ASP A N 1
ATOM 3627 C CA . ASP A 1 471 ? 18.431 -1.919 -14.639 1.00 75.38 471 ASP A CA 1
ATOM 3628 C C . ASP A 1 471 ? 19.078 -1.728 -13.261 1.00 75.38 471 ASP A C 1
ATOM 3630 O O . ASP A 1 471 ? 18.392 -1.423 -12.286 1.00 75.38 471 ASP A O 1
ATOM 3634 N N . MET A 1 472 ? 20.413 -1.800 -13.199 1.00 80.25 472 MET A N 1
ATOM 3635 C CA . MET A 1 472 ? 21.176 -1.568 -11.970 1.00 80.25 472 MET A CA 1
ATOM 3636 C C . MET A 1 472 ? 21.052 -0.113 -11.498 1.00 80.25 472 MET A C 1
ATOM 3638 O O . MET A 1 472 ? 20.816 0.133 -10.316 1.00 80.25 472 MET A O 1
ATOM 3642 N N . PHE A 1 473 ? 21.167 0.866 -12.405 1.00 82.19 473 PHE A N 1
ATOM 3643 C CA . PHE A 1 473 ? 21.024 2.282 -12.043 1.00 82.19 473 PHE A CA 1
ATOM 3644 C C . PHE A 1 473 ? 19.628 2.595 -11.503 1.00 82.19 473 PHE A C 1
ATOM 3646 O O . PHE A 1 473 ? 19.510 3.199 -10.438 1.00 82.19 473 PHE A O 1
ATOM 3653 N N . PHE A 1 474 ? 18.574 2.171 -12.205 1.00 83.12 474 PHE A N 1
ATOM 3654 C CA . PHE A 1 474 ? 17.201 2.382 -11.749 1.00 83.12 474 PHE A CA 1
ATOM 3655 C C . PHE A 1 474 ? 16.930 1.634 -10.436 1.00 83.12 474 PHE A C 1
ATOM 3657 O O . PHE A 1 474 ? 16.349 2.223 -9.529 1.00 83.12 474 PHE A O 1
ATOM 3664 N N . GLY A 1 475 ? 17.424 0.401 -10.284 1.00 80.69 475 GLY A N 1
ATOM 3665 C CA . GLY A 1 475 ? 17.308 -0.376 -9.048 1.00 80.69 475 GLY A CA 1
ATOM 3666 C C . GLY A 1 475 ? 17.940 0.318 -7.838 1.00 80.69 475 GLY A C 1
ATOM 3667 O O . GLY A 1 475 ? 17.263 0.535 -6.832 1.00 80.69 475 GLY A O 1
ATOM 3668 N N . VAL A 1 476 ? 19.207 0.739 -7.941 1.00 83.62 476 VAL A N 1
ATOM 3669 C CA . VAL A 1 476 ? 19.923 1.438 -6.855 1.00 83.62 476 VAL A CA 1
ATOM 3670 C C . VAL A 1 476 ? 19.258 2.771 -6.516 1.00 83.62 476 VAL A C 1
ATOM 3672 O O . VAL A 1 476 ? 19.076 3.088 -5.338 1.00 83.62 476 VAL A O 1
ATOM 3675 N N . ILE A 1 477 ? 18.850 3.541 -7.531 1.00 86.62 477 ILE A N 1
ATOM 3676 C CA . ILE A 1 477 ? 18.136 4.807 -7.327 1.00 86.62 477 ILE A CA 1
ATOM 3677 C C . ILE A 1 477 ? 16.824 4.565 -6.587 1.00 86.62 477 ILE A C 1
ATOM 3679 O O . ILE A 1 477 ? 16.541 5.275 -5.625 1.00 86.62 477 ILE A O 1
ATOM 3683 N N . THR A 1 478 ? 16.039 3.566 -6.988 1.00 86.25 478 THR A N 1
ATOM 3684 C CA . THR A 1 478 ? 14.774 3.229 -6.330 1.00 86.25 478 THR A CA 1
ATOM 3685 C C . THR A 1 478 ? 14.984 2.780 -4.887 1.00 86.25 478 THR A C 1
ATOM 3687 O O . THR A 1 478 ? 14.253 3.237 -4.015 1.00 86.25 478 THR A O 1
ATOM 3690 N N . VAL A 1 479 ? 15.991 1.949 -4.601 1.00 85.44 479 VAL A N 1
ATOM 3691 C CA . VAL A 1 479 ? 16.330 1.524 -3.231 1.00 85.44 479 VAL A CA 1
ATOM 3692 C C . VAL A 1 479 ? 16.673 2.732 -2.359 1.00 85.44 479 VAL A C 1
ATOM 3694 O O . VAL A 1 479 ? 16.092 2.913 -1.284 1.00 85.44 479 VAL A O 1
ATOM 3697 N N . PHE A 1 480 ? 17.587 3.581 -2.833 1.00 91.25 480 PHE A N 1
ATOM 3698 C CA . PHE A 1 480 ? 18.048 4.750 -2.093 1.00 91.25 480 PHE A CA 1
ATOM 3699 C C . PHE A 1 480 ? 16.918 5.766 -1.892 1.00 91.25 480 PHE A C 1
ATOM 3701 O O . PHE A 1 480 ? 16.592 6.127 -0.761 1.00 91.25 480 PHE A O 1
ATOM 3708 N N . CYS A 1 481 ? 16.272 6.189 -2.982 1.00 93.31 481 CYS A N 1
ATOM 3709 C CA . CYS A 1 481 ? 15.215 7.195 -2.936 1.00 93.31 481 CYS A CA 1
ATOM 3710 C C . CYS A 1 481 ? 13.974 6.681 -2.212 1.00 93.31 481 CYS A C 1
ATOM 3712 O O . CYS A 1 481 ? 13.355 7.426 -1.461 1.00 93.31 481 CYS A O 1
ATOM 3714 N N . GLY A 1 482 ? 13.631 5.408 -2.401 1.00 89.62 482 GLY A N 1
ATOM 3715 C CA . GLY A 1 482 ? 12.521 4.758 -1.723 1.00 89.62 482 GLY A CA 1
ATOM 3716 C C . GLY A 1 482 ? 12.706 4.725 -0.216 1.00 89.62 482 GLY A C 1
ATOM 3717 O O . GLY A 1 482 ? 11.794 5.098 0.519 1.00 89.62 482 GLY A O 1
ATOM 3718 N N . THR A 1 483 ? 13.894 4.345 0.250 1.00 91.00 483 THR A N 1
ATOM 3719 C CA . THR A 1 483 ? 14.193 4.279 1.685 1.00 91.00 483 THR A CA 1
ATOM 3720 C C . THR A 1 483 ? 14.257 5.679 2.296 1.00 91.00 483 THR A C 1
ATOM 3722 O O . THR A 1 483 ? 13.536 5.982 3.248 1.00 91.00 483 THR A O 1
ATOM 3725 N N . CYS A 1 484 ? 15.085 6.563 1.731 1.00 95.62 484 CYS A N 1
ATOM 3726 C CA . CYS A 1 484 ? 15.288 7.907 2.268 1.00 95.62 484 CYS A CA 1
ATOM 3727 C C . CYS A 1 484 ? 14.039 8.786 2.132 1.00 95.62 484 CYS A C 1
ATOM 3729 O O . CYS A 1 484 ? 13.680 9.477 3.082 1.00 95.62 484 CYS A O 1
ATOM 3731 N N . GLY A 1 485 ? 13.361 8.743 0.984 1.00 96.44 485 GLY A N 1
ATOM 3732 C CA . GLY A 1 485 ? 12.157 9.526 0.709 1.00 96.44 485 GLY A CA 1
ATOM 3733 C C . GLY A 1 485 ? 10.993 9.129 1.611 1.00 96.44 485 GLY A C 1
ATOM 3734 O O . GLY A 1 485 ? 10.393 9.999 2.238 1.00 96.44 485 GLY A O 1
ATOM 3735 N N . THR A 1 486 ? 10.729 7.825 1.765 1.00 95.94 486 THR A N 1
ATOM 3736 C CA . THR A 1 486 ? 9.652 7.326 2.642 1.00 95.94 486 THR A CA 1
ATOM 3737 C C . THR A 1 486 ? 9.866 7.755 4.094 1.00 95.94 486 THR A C 1
ATOM 3739 O O . THR A 1 486 ? 8.944 8.271 4.727 1.00 95.94 486 THR A O 1
ATOM 3742 N N . LEU A 1 487 ? 11.088 7.602 4.621 1.00 96.25 487 LEU A N 1
ATOM 3743 C CA . LEU A 1 487 ? 11.415 8.016 5.989 1.00 96.25 487 LEU A CA 1
ATOM 3744 C C . LEU A 1 487 ? 11.356 9.533 6.175 1.00 96.25 487 LEU A C 1
ATOM 3746 O O . LEU A 1 487 ? 10.820 10.002 7.178 1.00 96.25 487 LEU A O 1
ATOM 3750 N N . ALA A 1 488 ? 11.895 10.301 5.225 1.00 96.44 488 ALA A N 1
ATOM 3751 C CA . ALA A 1 488 ? 11.880 11.758 5.287 1.00 96.44 488 ALA A CA 1
ATOM 3752 C C . ALA A 1 488 ? 10.450 12.310 5.217 1.00 96.44 488 ALA A C 1
ATOM 3754 O O . ALA A 1 488 ? 10.108 13.199 5.992 1.00 96.44 488 ALA A O 1
ATOM 3755 N N . GLY A 1 489 ? 9.604 11.757 4.341 1.00 96.25 489 GLY A N 1
ATOM 3756 C CA . GLY A 1 489 ? 8.194 12.127 4.226 1.00 96.25 489 GLY A CA 1
ATOM 3757 C C . GLY A 1 489 ? 7.402 11.819 5.489 1.00 96.25 489 GLY A C 1
ATOM 3758 O O . GLY A 1 489 ? 6.682 12.682 5.983 1.00 96.25 489 GLY A O 1
ATOM 3759 N N . ALA A 1 490 ? 7.599 10.629 6.058 1.00 95.75 490 ALA A N 1
ATOM 3760 C CA . ALA A 1 490 ? 6.994 10.238 7.326 1.00 95.75 490 ALA A CA 1
ATOM 3761 C C . ALA A 1 490 ? 7.420 11.157 8.482 1.00 95.75 490 ALA A C 1
ATOM 3763 O O . ALA A 1 490 ? 6.591 11.712 9.195 1.00 95.75 490 ALA A O 1
ATOM 3764 N N . TYR A 1 491 ? 8.725 11.390 8.623 1.00 95.44 491 TYR A N 1
ATOM 3765 C CA . TYR A 1 491 ? 9.258 12.279 9.650 1.00 95.44 491 TYR A CA 1
ATOM 3766 C C . TYR A 1 491 ? 8.761 13.724 9.498 1.00 95.44 491 TYR A C 1
ATOM 3768 O O . TYR A 1 491 ? 8.403 14.365 10.485 1.00 95.44 491 TYR A O 1
ATOM 3776 N N . LEU A 1 492 ? 8.730 14.247 8.268 1.00 96.19 492 LEU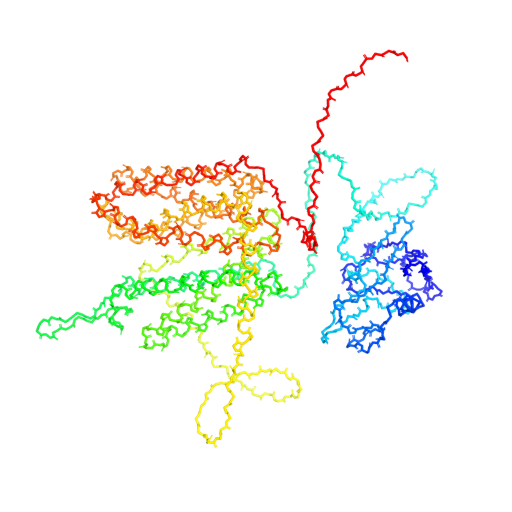 A N 1
ATOM 3777 C CA . LEU A 1 492 ? 8.202 15.579 7.988 1.00 96.19 492 LEU A CA 1
ATOM 3778 C C . LEU A 1 492 ? 6.712 15.659 8.322 1.00 96.19 492 LEU A C 1
ATOM 3780 O O . LEU A 1 492 ? 6.270 16.674 8.855 1.00 96.19 492 LEU A O 1
ATOM 3784 N N . PHE A 1 493 ? 5.952 14.600 8.043 1.00 96.12 493 PHE A N 1
ATOM 3785 C CA . PHE A 1 493 ? 4.524 14.590 8.308 1.00 96.12 493 PHE A CA 1
ATOM 3786 C C . PHE A 1 493 ? 4.211 14.636 9.810 1.00 96.12 493 PHE A C 1
ATOM 3788 O O . PHE A 1 493 ? 3.406 15.469 10.225 1.00 96.12 493 PHE A O 1
ATOM 3795 N N . ASP A 1 494 ? 4.929 13.855 10.628 1.00 92.75 494 ASP A N 1
ATOM 3796 C CA . ASP A 1 494 ? 4.850 13.945 12.096 1.00 92.75 494 ASP A CA 1
ATOM 3797 C C . ASP A 1 494 ? 5.210 15.360 12.601 1.00 92.75 494 ASP A C 1
ATOM 3799 O O . ASP A 1 494 ? 4.606 15.873 13.542 1.00 92.75 494 ASP A O 1
ATOM 3803 N N . ARG A 1 495 ? 6.170 16.040 11.955 1.00 93.06 495 ARG A N 1
ATOM 3804 C CA . ARG A 1 495 ? 6.615 17.393 12.340 1.00 93.06 495 ARG A CA 1
ATOM 3805 C C . ARG A 1 495 ? 5.614 18.502 12.028 1.00 93.06 495 ARG A C 1
ATOM 3807 O O . ARG A 1 495 ? 5.585 19.486 12.762 1.00 93.06 495 ARG A O 1
ATOM 3814 N N . ILE A 1 496 ? 4.828 18.377 10.960 1.00 92.50 496 ILE A N 1
ATOM 3815 C CA . ILE A 1 496 ? 3.833 19.391 10.563 1.00 92.50 496 ILE A CA 1
ATOM 3816 C C . ILE A 1 496 ? 2.461 19.176 11.219 1.00 92.50 496 ILE A C 1
ATOM 3818 O O . ILE A 1 496 ? 1.487 19.788 10.786 1.00 92.50 496 ILE A O 1
ATOM 3822 N N . ASN A 1 497 ? 2.399 18.345 12.266 1.00 87.62 497 ASN A N 1
ATOM 3823 C CA . ASN A 1 497 ? 1.190 17.873 12.938 1.00 87.62 497 ASN A CA 1
ATOM 3824 C C . ASN A 1 497 ? 0.284 17.048 12.004 1.00 87.62 497 ASN A C 1
ATOM 3826 O O . ASN A 1 497 ? -0.357 17.583 11.086 1.00 87.62 497 ASN A O 1
ATOM 3830 N N . CYS A 1 498 ? 0.238 15.735 12.239 1.00 87.31 498 CYS A N 1
ATOM 3831 C CA . CYS A 1 498 ? -0.528 14.793 11.430 1.00 87.31 498 CYS A CA 1
ATOM 3832 C C . CYS A 1 498 ? -2.021 15.123 11.475 1.00 87.31 498 CYS A C 1
ATOM 3834 O O . CYS A 1 498 ? -2.658 15.072 12.518 1.00 87.31 498 CYS A O 1
ATOM 3836 N N . SER A 1 499 ? -2.577 15.460 10.318 1.00 93.75 499 SER A N 1
ATOM 3837 C CA . SER A 1 499 ? -4.012 15.646 10.107 1.00 93.75 499 SER A CA 1
ATOM 3838 C C . SER A 1 499 ? -4.333 15.337 8.650 1.00 93.75 499 SER A C 1
ATOM 3840 O O . SER A 1 499 ? -3.450 15.439 7.793 1.00 93.75 499 SER A O 1
ATOM 3842 N N . ILE A 1 500 ? -5.589 15.008 8.339 1.00 94.38 500 ILE A N 1
ATOM 3843 C CA . ILE A 1 500 ? -6.018 14.706 6.962 1.00 94.38 500 ILE A CA 1
ATOM 3844 C C . ILE A 1 500 ? -5.678 15.868 6.013 1.00 94.38 500 ILE A C 1
ATOM 3846 O O . ILE A 1 500 ? -5.080 15.664 4.954 1.00 94.38 500 ILE A O 1
ATOM 3850 N N . LYS A 1 501 ? -5.962 17.110 6.426 1.00 94.94 501 LYS A N 1
ATOM 3851 C CA . LYS A 1 501 ? -5.678 18.314 5.632 1.00 94.94 501 LYS A CA 1
ATOM 3852 C C . LYS A 1 501 ? -4.183 18.529 5.393 1.00 94.94 501 LYS A C 1
ATOM 3854 O O . LYS A 1 501 ? -3.782 18.852 4.274 1.00 94.94 501 LYS A O 1
ATOM 3859 N N . ASN A 1 502 ? -3.342 18.352 6.417 1.00 95.56 502 ASN A N 1
ATOM 3860 C CA . ASN A 1 502 ? -1.888 18.440 6.242 1.00 95.56 502 ASN A CA 1
ATOM 3861 C C . ASN A 1 502 ? -1.342 17.269 5.413 1.00 95.56 502 ASN A C 1
ATOM 3863 O O . ASN A 1 502 ? -0.400 17.468 4.650 1.00 95.56 502 ASN A O 1
ATOM 3867 N N . GLY A 1 503 ? -1.980 16.098 5.486 1.00 97.12 503 GLY A N 1
ATOM 3868 C CA . GLY A 1 503 ? -1.701 14.957 4.621 1.00 97.12 503 GLY A CA 1
ATOM 3869 C C . GLY A 1 503 ? -1.908 15.305 3.149 1.00 97.12 503 GLY A C 1
ATOM 3870 O O . GLY A 1 503 ? -0.980 15.157 2.358 1.00 97.12 503 GLY A O 1
ATOM 3871 N N . PHE A 1 504 ? -3.066 15.862 2.775 1.00 98.31 504 PHE A N 1
ATOM 3872 C CA . PHE A 1 504 ? -3.319 16.287 1.391 1.00 98.31 504 PHE A CA 1
ATOM 3873 C C . PHE A 1 504 ? -2.398 17.416 0.923 1.00 98.31 504 PHE A C 1
ATOM 3875 O O . PHE A 1 504 ? -1.942 17.390 -0.222 1.00 98.31 504 PHE A O 1
ATOM 3882 N N . LYS A 1 505 ? -2.070 18.384 1.793 1.00 97.81 505 LYS A N 1
ATOM 3883 C CA . LYS A 1 505 ? -1.067 19.419 1.480 1.00 97.81 505 LYS A CA 1
ATOM 3884 C C . LYS A 1 505 ? 0.281 18.790 1.146 1.00 97.81 505 LYS A C 1
ATOM 3886 O O . LYS A 1 505 ? 0.882 19.146 0.134 1.00 97.81 505 LYS A O 1
ATOM 3891 N N . LEU A 1 506 ? 0.737 17.856 1.982 1.00 97.69 506 LEU A N 1
ATOM 3892 C CA . LEU A 1 506 ? 2.015 17.188 1.788 1.00 97.69 506 LEU A CA 1
ATOM 3893 C C . LEU A 1 506 ? 2.003 16.343 0.511 1.00 97.69 506 LEU A C 1
ATOM 3895 O O . LEU A 1 506 ? 2.906 16.503 -0.300 1.00 97.69 506 LEU A O 1
ATOM 3899 N N . LEU A 1 507 ? 0.955 15.542 0.281 1.00 98.44 507 LEU A N 1
ATOM 3900 C CA . LEU A 1 507 ? 0.769 14.750 -0.942 1.00 98.44 507 LEU A CA 1
ATOM 3901 C C . LEU A 1 507 ? 0.792 15.603 -2.209 1.00 98.44 507 LEU A C 1
ATOM 3903 O O . LEU A 1 507 ? 1.475 15.267 -3.176 1.00 98.44 507 LEU A O 1
ATOM 3907 N N . THR A 1 508 ? 0.072 16.723 -2.201 1.00 98.56 508 THR A N 1
ATOM 3908 C CA . THR A 1 508 ? 0.032 17.660 -3.328 1.00 98.56 508 THR A CA 1
ATOM 3909 C C . THR A 1 508 ? 1.417 18.240 -3.592 1.00 98.56 508 THR A C 1
ATOM 3911 O O . THR A 1 508 ? 1.897 18.203 -4.724 1.00 98.56 508 THR A O 1
ATOM 3914 N N . ALA A 1 509 ? 2.083 18.745 -2.548 1.00 98.31 509 ALA A N 1
ATOM 3915 C CA . ALA A 1 509 ? 3.384 19.390 -2.667 1.00 98.31 509 ALA A CA 1
ATOM 3916 C C . ALA A 1 509 ? 4.470 18.415 -3.138 1.00 98.31 509 ALA A C 1
ATOM 3918 O O . ALA A 1 509 ? 5.176 18.703 -4.104 1.00 98.31 509 ALA A O 1
ATOM 3919 N N . THR A 1 510 ? 4.593 17.252 -2.495 1.00 97.94 510 THR A N 1
ATOM 3920 C CA . THR A 1 510 ? 5.624 16.268 -2.843 1.00 97.94 510 THR A CA 1
ATOM 3921 C C . THR A 1 510 ? 5.398 15.682 -4.231 1.00 97.94 510 THR A C 1
ATOM 3923 O O . THR A 1 510 ? 6.355 15.488 -4.973 1.00 97.94 510 THR A O 1
ATOM 3926 N N . THR A 1 511 ? 4.150 15.477 -4.643 1.00 98.50 511 THR A N 1
ATOM 3927 C CA . THR A 1 511 ? 3.845 14.916 -5.968 1.00 98.50 511 THR A CA 1
ATOM 3928 C C . THR A 1 511 ? 4.017 15.934 -7.081 1.00 98.50 511 THR A C 1
ATOM 3930 O O . THR A 1 511 ? 4.549 15.590 -8.134 1.00 98.50 511 THR A O 1
ATOM 3933 N N . ALA A 1 512 ? 3.646 17.197 -6.855 1.00 98.44 512 ALA A N 1
ATOM 3934 C CA . ALA A 1 512 ? 3.889 18.266 -7.819 1.00 98.44 512 ALA A CA 1
ATOM 3935 C C . ALA A 1 512 ? 5.392 18.519 -8.005 1.00 98.44 512 ALA A C 1
ATOM 3937 O O . ALA A 1 512 ? 5.873 18.554 -9.137 1.00 98.44 512 ALA A O 1
ATOM 3938 N N . LEU A 1 513 ? 6.147 18.641 -6.905 1.00 98.38 513 LEU A N 1
ATOM 3939 C CA . LEU A 1 513 ? 7.601 18.827 -6.951 1.00 98.38 513 LEU A CA 1
ATOM 3940 C C . LEU A 1 513 ? 8.300 17.601 -7.545 1.00 98.38 513 LEU A C 1
ATOM 3942 O O . LEU A 1 513 ? 9.125 17.739 -8.446 1.00 98.38 513 LEU A O 1
ATOM 3946 N N . GLY A 1 514 ? 7.930 16.401 -7.097 1.00 98.31 514 GLY A N 1
ATOM 3947 C CA . GLY A 1 514 ? 8.468 15.142 -7.599 1.00 98.31 514 GLY A CA 1
ATOM 3948 C C . GLY A 1 514 ? 8.201 14.947 -9.089 1.00 98.31 514 GLY A C 1
ATOM 3949 O O . GLY A 1 514 ? 9.127 14.679 -9.856 1.00 98.31 514 GLY A O 1
ATOM 3950 N N . GLY A 1 515 ? 6.959 15.175 -9.520 1.00 98.12 515 GLY A N 1
ATOM 3951 C CA . GLY A 1 515 ? 6.551 15.134 -10.920 1.00 98.12 515 GLY A CA 1
ATOM 3952 C C . GLY A 1 515 ? 7.283 16.165 -11.779 1.00 98.12 515 GLY A C 1
ATOM 3953 O O . GLY A 1 515 ? 7.792 15.810 -12.840 1.00 98.12 515 GLY A O 1
ATOM 3954 N N . ALA A 1 516 ? 7.417 17.411 -11.311 1.00 98.44 516 ALA A N 1
ATOM 3955 C CA . ALA A 1 516 ? 8.164 18.457 -12.013 1.00 98.44 516 ALA A CA 1
ATOM 3956 C C . ALA A 1 516 ? 9.656 18.112 -12.147 1.00 98.44 516 ALA A C 1
ATOM 3958 O O . ALA A 1 516 ? 10.231 18.274 -13.225 1.00 98.44 516 ALA A O 1
ATOM 3959 N N . CYS A 1 517 ? 10.278 17.583 -11.089 1.00 98.38 517 CYS A N 1
ATOM 3960 C CA . CYS A 1 517 ? 11.662 17.121 -11.124 1.00 98.38 517 CYS A CA 1
ATOM 3961 C C . CYS A 1 517 ? 11.846 15.943 -12.089 1.00 98.38 517 CYS A C 1
ATOM 3963 O O . CYS A 1 517 ? 12.752 15.986 -12.918 1.00 98.38 517 CYS A O 1
ATOM 3965 N N . CYS A 1 518 ? 10.978 14.927 -12.050 1.00 97.81 518 CYS A N 1
ATOM 3966 C CA . CYS A 1 518 ? 11.032 13.807 -12.993 1.00 97.81 518 CYS A CA 1
ATOM 3967 C C . CYS A 1 518 ? 10.790 14.256 -14.441 1.00 97.81 518 CYS A C 1
ATOM 3969 O O . CYS A 1 518 ? 11.475 13.786 -15.346 1.00 97.81 518 CYS A O 1
ATOM 3971 N N . PHE A 1 519 ? 9.865 15.190 -14.672 1.00 97.88 519 PHE A N 1
ATOM 3972 C CA . PHE A 1 519 ? 9.609 15.730 -16.007 1.00 97.88 519 PHE A CA 1
ATOM 3973 C C . PHE A 1 519 ? 10.846 16.478 -16.512 1.00 97.88 519 PHE A C 1
ATOM 3975 O O . PHE A 1 519 ? 11.335 16.225 -17.612 1.00 97.88 519 PHE A O 1
ATOM 3982 N N . GLY A 1 520 ? 11.420 17.332 -15.658 1.00 97.00 520 GLY A N 1
ATOM 3983 C CA . GLY A 1 520 ? 12.687 18.011 -15.908 1.00 97.00 520 GLY A CA 1
ATOM 3984 C C . GLY A 1 520 ? 13.833 17.039 -16.196 1.00 97.00 520 GLY A C 1
ATOM 3985 O O . GLY A 1 520 ? 14.608 17.282 -17.119 1.00 97.00 520 GLY A O 1
ATOM 3986 N N . ALA A 1 521 ? 13.905 15.905 -15.490 1.00 96.81 521 ALA A N 1
ATOM 3987 C CA . ALA A 1 521 ? 14.909 14.868 -15.725 1.00 96.81 521 ALA A CA 1
ATOM 3988 C C . ALA A 1 521 ? 14.887 14.383 -17.183 1.00 96.81 521 ALA A C 1
ATOM 3990 O O . ALA A 1 521 ? 15.923 14.397 -17.850 1.00 96.81 521 ALA A O 1
ATOM 3991 N N . PHE A 1 522 ? 13.706 14.042 -17.709 1.00 96.12 522 PHE A N 1
ATOM 3992 C CA . PHE A 1 522 ? 13.537 13.610 -19.102 1.00 96.12 522 PHE A CA 1
ATOM 3993 C C . PHE A 1 522 ? 13.704 14.744 -20.130 1.00 96.12 522 PHE A C 1
ATOM 3995 O O . PHE A 1 522 ? 13.898 14.474 -21.317 1.00 96.12 522 PHE A O 1
ATOM 4002 N N . CYS A 1 523 ? 13.707 16.013 -19.710 1.00 96.25 523 CYS A N 1
ATOM 4003 C CA . CYS A 1 523 ? 14.072 17.150 -20.563 1.00 96.25 523 CYS A CA 1
ATOM 4004 C C . CYS A 1 523 ? 15.593 17.304 -20.729 1.00 96.25 523 CYS A C 1
ATOM 4006 O O . CYS A 1 523 ? 16.050 17.769 -21.776 1.00 96.25 523 CYS A O 1
ATOM 4008 N N . PHE A 1 524 ? 16.410 16.872 -19.761 1.00 95.38 524 PHE A N 1
ATOM 4009 C CA . PHE A 1 524 ? 17.869 16.941 -19.893 1.00 95.38 524 PHE A CA 1
ATOM 4010 C C . PHE A 1 524 ? 18.380 16.007 -20.992 1.00 95.38 524 PHE A C 1
ATOM 4012 O O . PHE A 1 524 ? 17.932 14.869 -21.131 1.00 95.38 524 PHE A O 1
ATOM 4019 N N . LYS A 1 525 ? 19.334 16.486 -21.799 1.00 92.75 525 LYS A N 1
ATOM 4020 C CA . LYS A 1 525 ? 20.056 15.665 -22.791 1.00 92.75 525 LYS A CA 1
ATOM 4021 C C . LYS A 1 525 ? 21.208 14.877 -22.162 1.00 92.75 525 LYS A C 1
ATOM 4023 O O . LYS A 1 525 ? 21.520 13.787 -22.617 1.00 92.75 525 LYS A O 1
ATOM 4028 N N . SER A 1 526 ? 21.819 15.426 -21.111 1.00 94.25 526 SER A N 1
ATOM 4029 C CA . SER A 1 526 ? 22.904 14.779 -20.370 1.00 94.25 526 SER A CA 1
ATOM 4030 C C . SER A 1 526 ? 22.362 13.719 -19.412 1.00 94.25 526 SER A C 1
ATOM 4032 O O . SER A 1 526 ? 21.433 13.999 -18.652 1.00 94.25 526 SER A O 1
ATOM 4034 N N . MET A 1 527 ? 23.003 12.546 -19.392 1.00 92.62 527 MET A N 1
ATOM 4035 C CA . MET A 1 527 ? 22.709 11.466 -18.445 1.00 92.62 527 MET A CA 1
ATOM 4036 C C . MET A 1 527 ? 22.846 11.934 -16.990 1.00 92.62 527 MET A C 1
ATOM 4038 O O . MET A 1 527 ? 21.985 11.646 -16.170 1.00 92.62 527 MET A O 1
ATOM 4042 N N . TYR A 1 528 ? 23.882 12.711 -16.662 1.00 93.06 528 TYR A N 1
ATOM 4043 C CA . TYR A 1 528 ? 24.092 13.203 -15.295 1.00 93.06 528 TYR A CA 1
ATOM 4044 C C . TYR A 1 528 ? 22.998 14.182 -14.851 1.00 93.06 528 TYR A C 1
ATOM 4046 O O . TYR A 1 528 ? 22.558 14.136 -13.704 1.00 93.06 528 TYR A O 1
ATOM 4054 N N . GLY A 1 529 ? 22.522 15.031 -15.771 1.00 95.19 529 GLY A N 1
ATOM 4055 C CA . GLY A 1 529 ? 21.394 15.932 -15.515 1.00 95.19 529 GLY A CA 1
ATOM 4056 C C . GLY A 1 529 ? 20.095 15.163 -15.272 1.00 95.19 529 GLY A C 1
ATOM 4057 O O . GLY A 1 529 ? 19.375 15.468 -14.322 1.00 95.19 529 GLY A O 1
ATOM 4058 N N . PHE A 1 530 ? 19.845 14.121 -16.075 1.00 95.44 530 PHE A N 1
ATOM 4059 C CA . PHE A 1 530 ? 18.745 13.184 -15.847 1.00 95.44 530 PHE A CA 1
ATOM 4060 C C . PHE A 1 530 ? 18.843 12.542 -14.462 1.00 95.44 530 PHE A C 1
ATOM 4062 O O . PHE A 1 530 ? 17.908 12.667 -13.681 1.00 95.44 530 PHE A O 1
ATOM 4069 N N . LEU A 1 531 ? 19.977 11.921 -14.121 1.00 94.38 531 LEU A N 1
ATOM 4070 C CA . LEU A 1 531 ? 20.147 11.208 -12.852 1.00 94.38 531 LEU A CA 1
ATOM 4071 C C . LEU A 1 531 ? 19.923 12.124 -11.641 1.00 94.38 531 LEU A C 1
ATOM 4073 O O . LEU A 1 531 ? 19.194 11.748 -10.728 1.00 94.38 531 LEU A O 1
ATOM 4077 N N . ALA A 1 532 ? 20.486 13.337 -11.649 1.00 95.88 532 ALA A N 1
ATOM 4078 C CA . ALA A 1 532 ? 20.341 14.282 -10.542 1.00 95.88 532 ALA A CA 1
ATOM 4079 C C . ALA A 1 532 ? 18.873 14.682 -10.299 1.00 95.88 532 ALA A C 1
ATOM 4081 O O . ALA A 1 532 ? 18.379 14.602 -9.173 1.00 95.88 532 ALA A O 1
ATOM 4082 N N . PHE A 1 533 ? 18.156 15.072 -11.357 1.00 97.38 533 PHE A N 1
ATOM 4083 C CA . PHE A 1 533 ? 16.747 15.463 -11.252 1.00 97.38 533 PHE A CA 1
ATOM 4084 C C . PHE A 1 533 ? 15.823 14.270 -11.003 1.00 97.38 533 PHE A C 1
ATOM 4086 O O . PHE A 1 533 ? 14.828 14.405 -10.295 1.00 97.38 533 PHE A O 1
ATOM 4093 N N . PHE A 1 534 ? 16.153 13.100 -11.549 1.00 95.88 534 PHE A N 1
ATOM 4094 C CA . PHE A 1 534 ? 15.372 11.886 -11.354 1.00 95.88 534 PHE A CA 1
ATOM 4095 C C . PHE A 1 534 ? 15.470 11.393 -9.908 1.00 95.88 534 PHE A C 1
ATOM 4097 O O . PHE A 1 534 ? 14.439 11.105 -9.312 1.00 95.88 534 PHE A O 1
ATOM 4104 N N . VAL A 1 535 ? 16.667 11.386 -9.307 1.00 97.06 535 VAL A N 1
ATOM 4105 C CA . VAL A 1 535 ? 16.866 11.085 -7.875 1.00 97.06 535 VAL A CA 1
ATOM 4106 C C . VAL A 1 535 ? 16.080 12.059 -6.998 1.00 97.06 535 VAL A C 1
ATOM 4108 O O . VAL A 1 535 ? 15.337 11.634 -6.115 1.00 97.06 535 VAL A O 1
ATOM 4111 N N . LEU A 1 536 ? 16.192 13.365 -7.265 1.00 97.81 536 LEU A N 1
ATOM 4112 C CA . LEU A 1 536 ? 15.458 14.379 -6.509 1.00 97.81 536 LEU A CA 1
ATOM 4113 C C . LEU A 1 536 ? 13.937 14.193 -6.634 1.00 97.81 536 LEU A C 1
ATOM 4115 O O . LEU A 1 536 ? 13.221 14.250 -5.636 1.00 97.81 536 LEU A O 1
ATOM 4119 N N . GLY A 1 537 ? 13.450 13.918 -7.845 1.00 97.88 537 GLY A N 1
ATOM 4120 C CA . GLY A 1 537 ? 12.039 13.649 -8.095 1.00 97.88 537 GLY A CA 1
ATOM 4121 C C . GLY A 1 537 ? 11.542 12.405 -7.362 1.00 97.88 537 GLY A C 1
ATOM 4122 O O . GLY A 1 537 ? 10.528 12.466 -6.673 1.00 97.88 537 GLY A O 1
ATOM 4123 N N . GLN A 1 538 ? 12.290 11.302 -7.431 1.00 95.94 538 GLN A N 1
ATOM 4124 C CA . GLN A 1 538 ? 11.963 10.052 -6.741 1.00 95.94 538 GLN A CA 1
ATOM 4125 C C . GLN A 1 538 ? 11.924 10.230 -5.216 1.00 95.94 538 GLN A C 1
ATOM 4127 O O . GLN A 1 538 ? 11.001 9.729 -4.580 1.00 95.94 538 GLN A O 1
ATOM 4132 N N . LEU A 1 539 ? 12.857 10.984 -4.620 1.00 97.56 539 LEU A N 1
ATOM 4133 C CA . LEU A 1 539 ? 12.833 11.283 -3.180 1.00 97.56 539 LEU A CA 1
ATOM 4134 C C . LEU A 1 539 ? 11.523 11.957 -2.750 1.00 97.56 539 LEU A C 1
ATOM 4136 O O . LEU A 1 539 ? 10.926 11.550 -1.753 1.00 97.56 539 LEU A O 1
ATOM 4140 N N . PHE A 1 540 ? 11.053 12.949 -3.513 1.00 98.25 540 PHE A N 1
ATOM 4141 C CA . PHE A 1 540 ? 9.764 13.588 -3.244 1.00 98.25 540 PHE A CA 1
ATOM 4142 C C . PHE A 1 540 ? 8.593 12.630 -3.465 1.00 98.25 540 PHE A C 1
ATOM 4144 O O . PHE A 1 540 ? 7.705 12.551 -2.621 1.00 98.25 540 PHE A O 1
ATOM 4151 N N . LEU A 1 541 ? 8.594 11.863 -4.557 1.00 97.31 541 LEU A N 1
ATOM 4152 C CA . LEU A 1 541 ? 7.512 10.923 -4.843 1.00 97.31 541 LEU A CA 1
ATOM 4153 C C . LEU A 1 541 ? 7.369 9.879 -3.729 1.00 97.31 541 LEU A C 1
ATOM 4155 O O . LEU A 1 541 ? 6.249 9.620 -3.297 1.00 97.31 541 LEU A O 1
ATOM 4159 N N . PHE A 1 542 ? 8.464 9.320 -3.209 1.00 96.38 542 PHE A N 1
ATOM 4160 C CA . PHE A 1 542 ? 8.407 8.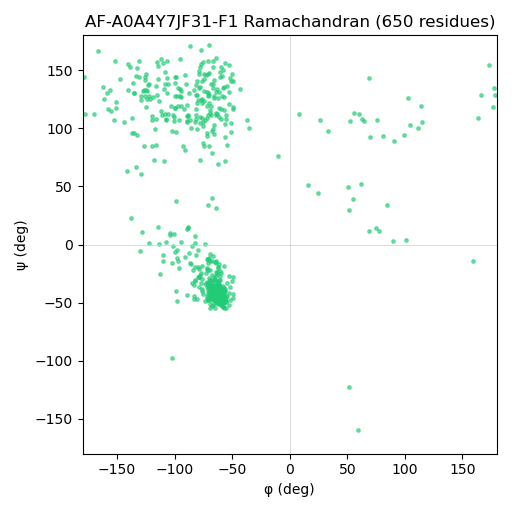351 -2.108 1.00 96.38 542 PHE A CA 1
ATOM 4161 C C . PHE A 1 542 ? 8.015 8.970 -0.758 1.00 96.38 542 PHE A C 1
ATOM 4163 O O . PHE A 1 542 ? 7.469 8.274 0.099 1.00 96.38 542 PHE A O 1
ATOM 4170 N N . ALA A 1 543 ? 8.188 10.282 -0.574 1.00 96.75 543 ALA A N 1
ATOM 4171 C CA . ALA A 1 543 ? 7.708 10.981 0.620 1.00 96.75 543 ALA A CA 1
ATOM 4172 C C . ALA A 1 543 ? 6.169 10.978 0.757 1.00 96.75 543 ALA A C 1
ATOM 4174 O O . ALA A 1 543 ? 5.653 11.215 1.849 1.00 96.75 543 ALA A O 1
ATOM 4175 N N . ALA A 1 544 ? 5.428 10.670 -0.315 1.00 95.31 544 ALA A N 1
ATOM 4176 C CA . ALA A 1 544 ? 3.968 10.559 -0.307 1.00 95.31 544 ALA A CA 1
ATOM 4177 C C . ALA A 1 544 ? 3.431 9.317 0.441 1.00 95.31 544 ALA A C 1
ATOM 4179 O O . ALA A 1 544 ? 2.252 9.276 0.793 1.00 95.31 544 ALA A O 1
ATOM 4180 N N . GLN A 1 545 ? 4.271 8.313 0.718 1.00 94.00 545 GLN A N 1
ATOM 4181 C CA . GLN A 1 545 ? 3.819 6.999 1.194 1.00 94.00 545 GLN A CA 1
ATOM 4182 C C . GLN A 1 545 ? 3.135 7.026 2.575 1.00 94.00 545 GLN A C 1
ATOM 4184 O O . GLN A 1 545 ? 2.109 6.376 2.791 1.00 94.00 545 GLN A O 1
ATOM 4189 N N . ALA A 1 546 ? 3.683 7.784 3.524 1.00 93.62 546 ALA A N 1
ATOM 4190 C CA . ALA A 1 546 ? 3.105 7.919 4.859 1.00 93.62 546 ALA A CA 1
ATOM 4191 C C . ALA A 1 546 ? 1.776 8.705 4.870 1.00 93.62 546 ALA A C 1
ATOM 4193 O O . ALA A 1 546 ? 0.794 8.177 5.400 1.00 93.62 546 ALA A O 1
ATOM 4194 N N . PRO A 1 547 ? 1.676 9.912 4.269 1.00 96.50 547 PRO A N 1
ATOM 4195 C CA . PRO A 1 547 ? 0.430 10.677 4.295 1.00 96.50 547 PRO A CA 1
ATOM 4196 C C . PRO A 1 547 ? -0.727 10.008 3.543 1.00 96.50 547 PRO A C 1
ATOM 4198 O O . PRO A 1 547 ? -1.854 10.079 4.026 1.00 96.50 547 PRO A O 1
ATOM 4201 N N . VAL A 1 548 ? -0.491 9.305 2.424 1.00 97.50 548 VAL A N 1
ATOM 4202 C CA . VAL A 1 548 ? -1.582 8.584 1.731 1.00 97.50 548 VAL A CA 1
ATOM 4203 C C . VAL A 1 548 ? -2.153 7.461 2.598 1.00 97.50 548 VAL A C 1
ATOM 4205 O O . VAL A 1 548 ? -3.372 7.303 2.684 1.00 97.50 548 VAL A O 1
ATOM 4208 N N . THR A 1 549 ? -1.284 6.727 3.303 1.00 95.94 549 THR A N 1
ATOM 4209 C CA . THR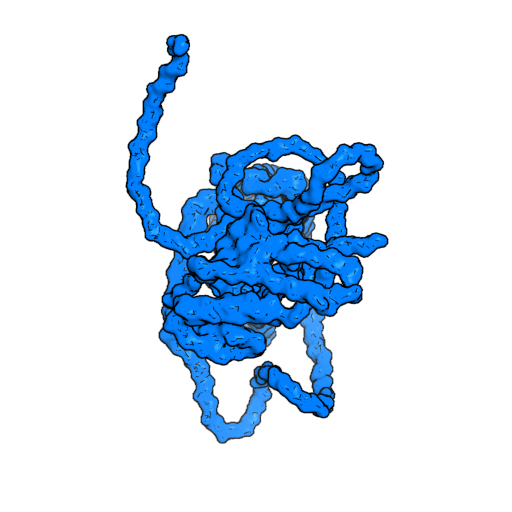 A 1 549 ? -1.701 5.652 4.212 1.00 95.94 549 THR A CA 1
ATOM 4210 C C . THR A 1 549 ? -2.481 6.216 5.395 1.00 95.94 549 THR A C 1
ATOM 4212 O O . THR A 1 549 ? -3.558 5.716 5.711 1.00 95.94 549 THR A O 1
ATOM 4215 N N . PHE A 1 550 ? -1.974 7.288 6.010 1.00 96.12 550 PHE A N 1
ATOM 4216 C CA . PHE A 1 550 ? -2.644 7.971 7.114 1.00 96.12 550 PHE A CA 1
ATOM 4217 C C . PHE A 1 550 ? -4.061 8.406 6.725 1.00 96.12 550 PHE A C 1
ATOM 4219 O O . PHE A 1 550 ? -5.012 8.080 7.423 1.00 96.12 550 PHE A O 1
ATOM 4226 N N . ILE A 1 551 ? -4.238 9.062 5.573 1.00 96.81 551 ILE A N 1
ATOM 4227 C CA . ILE A 1 551 ? -5.572 9.492 5.126 1.00 96.81 551 ILE A CA 1
ATOM 4228 C C . ILE A 1 551 ? -6.496 8.288 4.926 1.00 96.81 551 ILE A C 1
ATOM 4230 O O . ILE A 1 551 ? -7.651 8.343 5.338 1.00 96.81 551 ILE A O 1
ATOM 4234 N N . CYS A 1 552 ? -6.013 7.182 4.349 1.00 95.94 552 CYS A N 1
ATOM 4235 C CA . CYS A 1 552 ? -6.831 5.975 4.193 1.00 95.94 552 CYS A CA 1
ATOM 4236 C C . CYS A 1 552 ? -7.306 5.411 5.544 1.00 95.94 552 CYS A C 1
ATOM 4238 O O . CYS A 1 552 ? -8.424 4.912 5.634 1.00 95.94 552 CYS A O 1
ATOM 4240 N N . LEU A 1 553 ? -6.481 5.490 6.588 1.00 94.12 553 LEU A N 1
ATOM 4241 C CA . LEU A 1 553 ? -6.791 4.957 7.917 1.00 94.12 553 LEU A CA 1
ATOM 4242 C C . LEU A 1 553 ? -7.650 5.901 8.776 1.00 94.12 553 LEU A C 1
ATOM 4244 O O . LEU A 1 553 ? -8.481 5.425 9.544 1.00 94.12 553 LEU A O 1
ATOM 4248 N N . HIS A 1 554 ? -7.463 7.216 8.646 1.00 93.19 554 HIS A N 1
ATOM 4249 C CA . HIS A 1 554 ? -8.090 8.235 9.508 1.00 93.19 554 HIS A CA 1
ATOM 4250 C C . HIS A 1 554 ? -9.366 8.841 8.901 1.00 93.19 554 HIS A C 1
ATOM 4252 O O . HIS A 1 554 ? -10.163 9.451 9.605 1.00 93.19 554 HIS A O 1
ATOM 4258 N N . SER A 1 555 ? -9.611 8.639 7.601 1.00 93.81 555 SER A N 1
ATOM 4259 C CA . SER A 1 555 ? -10.876 9.038 6.952 1.00 93.81 555 SER A CA 1
ATOM 4260 C C . SER A 1 555 ? -12.033 8.064 7.187 1.00 93.81 555 SER A C 1
ATOM 4262 O O . SER A 1 555 ? -13.153 8.329 6.761 1.00 93.81 555 SER A O 1
ATOM 4264 N N . VAL A 1 556 ? -11.779 6.931 7.845 1.00 93.06 556 VAL A N 1
ATOM 4265 C CA . VAL A 1 556 ? -12.756 5.860 8.063 1.00 93.06 556 VAL A CA 1
ATOM 4266 C C . VAL A 1 556 ? -12.781 5.445 9.530 1.00 93.06 556 VAL A C 1
ATOM 4268 O O . VAL A 1 556 ? -11.804 5.626 10.256 1.00 93.06 556 VAL A O 1
ATOM 4271 N N . LYS A 1 557 ? -13.890 4.833 9.952 1.00 88.94 557 LYS A N 1
ATOM 4272 C CA . LYS A 1 557 ? -14.041 4.273 11.302 1.00 88.94 557 LYS A CA 1
ATOM 4273 C C . LYS A 1 557 ? -12.996 3.185 11.601 1.00 88.94 557 LYS A C 1
ATOM 4275 O O . LYS A 1 557 ? -12.583 2.490 10.663 1.00 88.94 557 LYS A O 1
ATOM 4280 N N . PRO A 1 558 ? -12.622 2.957 12.878 1.00 85.75 558 PRO A N 1
ATOM 4281 C CA . PRO A 1 558 ? -11.654 1.930 13.271 1.00 85.75 558 PRO A CA 1
ATOM 4282 C C . PRO A 1 558 ? -11.930 0.544 12.666 1.00 85.75 558 PRO A C 1
ATOM 4284 O O . PRO A 1 558 ? -11.031 -0.052 12.067 1.00 85.75 558 PRO A O 1
ATOM 4287 N N . SER A 1 559 ? -13.183 0.070 12.699 1.00 85.62 559 SER A N 1
ATOM 4288 C CA . SER A 1 559 ? -13.567 -1.225 12.109 1.00 85.62 559 SER A CA 1
ATOM 4289 C C . SER A 1 559 ? -13.366 -1.330 10.596 1.00 85.62 559 SER A C 1
ATOM 4291 O O . SER A 1 559 ? -13.303 -2.437 10.054 1.00 85.62 559 SER A O 1
ATOM 4293 N N . LEU A 1 560 ? -13.273 -0.197 9.893 1.00 90.25 560 LEU A N 1
ATOM 4294 C CA . LEU A 1 560 ? -13.107 -0.129 8.443 1.00 90.25 560 LEU A CA 1
ATOM 4295 C C . LEU A 1 560 ? -11.647 0.077 8.009 1.00 90.25 560 LEU A C 1
ATOM 4297 O O . LEU A 1 560 ? -11.357 0.016 6.813 1.00 90.25 560 LEU A O 1
ATOM 4301 N N . ARG A 1 561 ? -10.703 0.272 8.936 1.00 91.12 561 ARG A N 1
ATOM 4302 C CA . ARG A 1 561 ? -9.285 0.509 8.606 1.00 91.12 561 ARG A CA 1
ATOM 4303 C C . ARG A 1 561 ? -8.645 -0.615 7.782 1.00 91.12 561 ARG A C 1
ATOM 4305 O O . ARG A 1 561 ? -8.047 -0.307 6.746 1.00 91.12 561 ARG A O 1
ATOM 4312 N N . PRO A 1 562 ? -8.795 -1.909 8.143 1.00 92.62 562 PRO A N 1
ATOM 4313 C CA . PRO A 1 562 ? -8.261 -2.994 7.323 1.00 92.62 562 PRO A CA 1
ATOM 4314 C C . PRO A 1 562 ? -8.832 -3.020 5.904 1.00 92.62 562 PRO A C 1
ATOM 4316 O O . PRO A 1 562 ? -8.098 -3.218 4.935 1.00 92.62 562 PRO A O 1
ATOM 4319 N N . ILE A 1 563 ? -10.150 -2.822 5.767 1.00 92.56 563 ILE A N 1
ATOM 4320 C CA . ILE A 1 563 ? -10.823 -2.903 4.463 1.00 92.56 563 ILE A CA 1
ATOM 4321 C C . ILE A 1 563 ? -10.501 -1.679 3.606 1.00 92.56 563 ILE A C 1
ATOM 4323 O O . ILE A 1 563 ? -10.295 -1.827 2.406 1.00 92.56 563 ILE A O 1
ATOM 4327 N N . SER A 1 564 ? -10.335 -0.505 4.216 1.00 94.69 564 SER A N 1
ATOM 4328 C CA . SER A 1 564 ? -9.863 0.713 3.556 1.00 94.69 564 SER A CA 1
ATOM 4329 C C . SER A 1 564 ? -8.509 0.506 2.865 1.00 94.69 564 SER A C 1
ATOM 4331 O O . SER A 1 564 ? -8.384 0.795 1.669 1.00 94.69 564 SER A O 1
ATOM 4333 N N . LEU A 1 565 ? -7.520 -0.076 3.559 1.00 94.12 565 LEU A N 1
ATOM 4334 C CA . LEU A 1 565 ? -6.212 -0.374 2.959 1.00 94.12 565 LEU A CA 1
ATOM 4335 C C . LEU A 1 565 ? -6.251 -1.524 1.949 1.00 94.12 565 LEU A C 1
ATOM 4337 O O . LEU A 1 565 ? -5.544 -1.487 0.941 1.00 94.12 565 LEU A O 1
ATOM 4341 N N . ALA A 1 566 ? -7.075 -2.548 2.186 1.00 94.19 566 ALA A N 1
ATOM 4342 C CA . ALA A 1 566 ? -7.241 -3.634 1.226 1.00 94.19 566 ALA A CA 1
ATOM 4343 C C . ALA A 1 566 ? -7.825 -3.122 -0.099 1.00 94.19 566 ALA A C 1
ATOM 4345 O O . ALA A 1 566 ? -7.321 -3.461 -1.168 1.00 94.19 566 ALA A O 1
ATOM 4346 N N . ILE A 1 567 ? -8.858 -2.280 -0.039 1.00 95.00 567 ILE A N 1
ATOM 4347 C CA . ILE A 1 567 ? -9.514 -1.728 -1.226 1.00 95.00 567 ILE A CA 1
ATOM 4348 C C . ILE A 1 567 ? -8.635 -0.690 -1.925 1.00 95.00 567 ILE A C 1
ATOM 4350 O O . ILE A 1 567 ? -8.585 -0.700 -3.154 1.00 95.00 567 ILE A O 1
ATOM 4354 N N . SER A 1 568 ? -7.873 0.133 -1.194 1.00 95.81 568 SER A N 1
ATOM 4355 C CA . SER A 1 568 ? -6.918 1.052 -1.828 1.00 95.81 568 SER A CA 1
ATOM 4356 C C . SER A 1 568 ? -5.816 0.284 -2.565 1.00 95.81 568 SER A C 1
ATOM 4358 O O . SER A 1 568 ? -5.521 0.599 -3.715 1.00 95.81 568 SER A O 1
ATOM 4360 N N . THR A 1 569 ? -5.293 -0.792 -1.964 1.00 92.62 569 THR A N 1
ATOM 4361 C CA . THR A 1 569 ? -4.322 -1.701 -2.596 1.00 92.62 569 THR A CA 1
ATOM 4362 C C . THR A 1 569 ? -4.904 -2.353 -3.852 1.00 92.62 569 THR A C 1
ATOM 4364 O O . THR A 1 569 ? -4.263 -2.390 -4.900 1.00 92.62 569 THR A O 1
ATOM 4367 N N . VAL A 1 570 ? -6.148 -2.835 -3.787 1.00 93.62 570 VAL A N 1
ATOM 4368 C CA . VAL A 1 570 ? -6.824 -3.404 -4.959 1.00 93.62 570 VAL A CA 1
ATOM 4369 C C . VAL A 1 570 ? -6.988 -2.359 -6.065 1.00 93.62 570 VAL A C 1
ATOM 4371 O O . VAL A 1 570 ? -6.721 -2.654 -7.230 1.00 93.62 570 VAL A O 1
ATOM 4374 N N . ALA A 1 571 ? -7.379 -1.135 -5.713 1.00 95.94 571 ALA A N 1
ATOM 4375 C CA . ALA A 1 571 ? -7.592 -0.055 -6.666 1.00 95.94 571 ALA A CA 1
ATOM 4376 C C . ALA A 1 571 ? -6.298 0.353 -7.388 1.00 95.94 571 ALA A C 1
ATOM 4378 O O . ALA A 1 571 ? -6.298 0.430 -8.618 1.00 95.94 571 ALA A O 1
ATOM 4379 N N . ILE A 1 572 ? -5.192 0.562 -6.660 1.00 95.00 572 ILE A N 1
ATOM 4380 C CA . ILE A 1 572 ? -3.915 0.957 -7.279 1.00 95.00 572 ILE A CA 1
ATOM 4381 C C . ILE A 1 572 ? -3.357 -0.112 -8.214 1.00 95.00 572 ILE A C 1
ATOM 4383 O O . ILE A 1 572 ? -2.674 0.226 -9.175 1.00 95.00 572 ILE A O 1
ATOM 4387 N N . HIS A 1 573 ? -3.681 -1.382 -7.978 1.00 91.81 573 HIS A N 1
ATOM 4388 C CA . HIS A 1 573 ? -3.228 -2.459 -8.841 1.00 91.81 573 HIS A CA 1
ATOM 4389 C C . HIS A 1 573 ? -4.112 -2.645 -10.068 1.00 91.81 573 HIS A C 1
ATOM 4391 O O . HIS A 1 573 ? -3.611 -2.724 -11.184 1.00 91.81 573 HIS A O 1
ATOM 4397 N N . ILE A 1 574 ? -5.435 -2.669 -9.893 1.00 92.81 574 ILE A N 1
ATOM 4398 C CA . ILE A 1 574 ? -6.368 -2.865 -11.011 1.00 92.81 574 ILE A CA 1
ATOM 4399 C C . ILE A 1 574 ? -6.359 -1.667 -11.967 1.00 92.81 574 ILE A C 1
ATOM 4401 O O . ILE A 1 574 ? -6.451 -1.860 -13.179 1.00 92.81 574 ILE A O 1
ATOM 4405 N N . PHE A 1 575 ? -6.253 -0.445 -11.441 1.00 95.19 575 PHE A N 1
ATOM 4406 C CA . PHE A 1 575 ? -6.375 0.785 -12.232 1.00 95.19 575 PHE A CA 1
ATOM 4407 C C . PHE A 1 575 ? -5.062 1.559 -12.391 1.00 95.19 575 PHE A C 1
ATOM 4409 O O . PHE A 1 575 ? -4.992 2.452 -13.233 1.00 95.19 575 PHE A O 1
ATOM 4416 N N . GLY A 1 576 ? -4.038 1.243 -11.597 1.00 94.75 576 GLY A N 1
ATOM 4417 C CA . GLY A 1 576 ? -2.742 1.917 -11.626 1.00 94.75 576 GLY A CA 1
ATOM 4418 C C . GLY A 1 576 ? -1.682 1.102 -12.359 1.00 94.75 576 GLY A C 1
ATOM 4419 O O . GLY A 1 576 ? -1.581 1.184 -13.580 1.00 94.75 576 GLY A O 1
ATOM 4420 N N . ASP A 1 577 ? -0.848 0.366 -11.623 1.00 86.31 577 ASP A N 1
ATOM 4421 C CA . ASP A 1 577 ? 0.407 -0.194 -12.150 1.00 86.31 577 ASP A CA 1
ATOM 4422 C C . ASP A 1 577 ? 0.236 -1.353 -13.147 1.00 86.31 577 ASP A C 1
ATOM 4424 O O . ASP A 1 577 ? 0.951 -1.400 -14.146 1.00 86.31 577 ASP A O 1
ATOM 4428 N N . VAL A 1 578 ? -0.716 -2.266 -12.938 1.00 85.50 578 VAL A N 1
ATOM 4429 C CA . VAL A 1 578 ? -0.927 -3.409 -13.845 1.00 85.50 578 VAL A CA 1
ATOM 4430 C C . VAL A 1 578 ? -1.334 -2.971 -15.261 1.00 85.50 578 VAL A C 1
ATOM 4432 O O . VAL A 1 578 ? -0.720 -3.447 -16.221 1.00 85.50 578 VAL A O 1
ATOM 4435 N N . PRO A 1 579 ? -2.335 -2.087 -15.463 1.00 88.81 579 PRO A N 1
ATOM 4436 C CA . PRO A 1 579 ? -2.697 -1.643 -16.808 1.00 88.81 579 PRO A CA 1
ATOM 4437 C C . PRO A 1 579 ? -1.719 -0.621 -17.406 1.00 88.81 579 PRO A C 1
ATOM 4439 O O . PRO A 1 579 ? -1.720 -0.436 -18.627 1.00 88.81 579 PRO A O 1
ATOM 4442 N N . SER A 1 580 ? -0.888 0.053 -16.601 1.00 89.50 580 SER A N 1
ATOM 4443 C CA . SER A 1 580 ? -0.038 1.134 -17.111 1.00 89.50 580 SER A CA 1
ATOM 4444 C C . SER A 1 580 ? 1.068 0.637 -18.035 1.00 89.50 580 SER A C 1
ATOM 4446 O O . SER A 1 580 ? 1.269 1.217 -19.103 1.00 89.50 580 SER A O 1
ATOM 4448 N N . SER A 1 581 ? 1.743 -0.467 -17.699 1.00 81.25 581 SER A N 1
ATOM 4449 C CA . SER A 1 581 ? 2.810 -1.031 -18.535 1.00 81.25 581 SER A CA 1
ATOM 4450 C C . SER A 1 581 ? 2.345 -1.379 -19.963 1.00 81.25 581 SER A C 1
ATOM 4452 O O . SER A 1 581 ? 2.964 -0.873 -20.904 1.00 81.25 581 SER A O 1
ATOM 4454 N N . PRO A 1 582 ? 1.274 -2.168 -20.196 1.00 80.62 582 PRO A N 1
ATOM 4455 C CA . PRO A 1 582 ? 0.822 -2.457 -21.559 1.00 80.62 582 PRO A CA 1
ATOM 4456 C C . PRO A 1 582 ? 0.309 -1.211 -22.297 1.00 80.62 582 PRO A C 1
ATOM 4458 O O . PRO A 1 582 ? 0.540 -1.086 -23.501 1.00 80.62 582 PRO A O 1
ATOM 4461 N N . LEU A 1 583 ? -0.340 -0.264 -21.604 1.00 87.44 583 LEU A N 1
ATOM 4462 C CA . LEU A 1 583 ? -0.831 0.962 -22.241 1.00 87.44 583 LEU A CA 1
ATOM 4463 C C . LEU A 1 583 ? 0.322 1.854 -22.718 1.00 87.44 583 LEU A C 1
ATOM 4465 O O . LEU A 1 583 ? 0.317 2.313 -23.860 1.00 87.44 583 LEU A O 1
ATOM 4469 N N . VAL A 1 584 ? 1.333 2.056 -21.871 1.00 86.50 584 VAL A N 1
ATOM 4470 C CA . VAL A 1 584 ? 2.533 2.832 -22.212 1.00 86.50 584 VAL A CA 1
ATOM 4471 C C . VAL A 1 584 ? 3.333 2.151 -23.319 1.00 86.50 584 VAL A C 1
ATOM 4473 O O . VAL A 1 584 ? 3.810 2.838 -24.218 1.00 86.50 584 VAL A O 1
ATOM 4476 N N . GLY A 1 585 ? 3.421 0.816 -23.312 1.00 76.19 585 GLY A N 1
ATOM 4477 C CA . GLY A 1 585 ? 4.030 0.057 -24.407 1.00 76.19 585 GLY A CA 1
ATOM 4478 C C . GLY A 1 585 ? 3.353 0.348 -25.750 1.00 76.19 585 GLY A C 1
ATOM 4479 O O . GLY A 1 585 ? 4.022 0.696 -26.716 1.00 76.19 585 GLY A O 1
ATOM 4480 N N . ARG A 1 586 ? 2.014 0.336 -25.792 1.00 83.12 586 ARG A N 1
ATOM 4481 C CA . ARG A 1 586 ? 1.254 0.672 -27.007 1.00 83.12 586 ARG A CA 1
ATOM 4482 C C . ARG A 1 586 ? 1.456 2.121 -27.459 1.00 83.12 586 ARG A C 1
ATOM 4484 O O . ARG A 1 586 ? 1.540 2.371 -28.657 1.00 83.12 586 ARG A O 1
ATOM 4491 N N . ILE A 1 587 ? 1.519 3.070 -26.524 1.00 89.62 587 ILE A N 1
ATOM 4492 C CA . ILE A 1 587 ? 1.821 4.476 -26.836 1.00 89.62 587 ILE A CA 1
ATOM 4493 C C . ILE A 1 587 ? 3.226 4.583 -27.443 1.00 89.62 587 ILE A C 1
ATOM 4495 O O . ILE A 1 587 ? 3.410 5.245 -28.464 1.00 89.62 587 ILE A O 1
ATOM 4499 N N . GLN A 1 588 ? 4.207 3.883 -26.869 1.00 87.12 588 GLN A N 1
ATOM 4500 C CA . GLN A 1 588 ? 5.567 3.845 -27.397 1.00 87.12 588 GLN A CA 1
ATOM 4501 C C . GLN A 1 588 ? 5.633 3.239 -28.803 1.00 87.12 588 GLN A C 1
ATOM 4503 O O . GLN A 1 588 ? 6.352 3.769 -29.647 1.00 87.12 588 GLN A O 1
ATOM 4508 N N . ASP A 1 589 ? 4.875 2.177 -29.075 1.00 85.88 589 ASP A N 1
ATOM 4509 C CA . ASP A 1 589 ? 4.806 1.546 -30.398 1.00 85.88 589 ASP A CA 1
ATOM 4510 C C . ASP A 1 589 ? 4.194 2.459 -31.472 1.00 85.88 589 ASP A C 1
ATOM 4512 O O . ASP A 1 589 ? 4.319 2.171 -32.655 1.00 85.88 589 ASP A O 1
ATOM 4516 N N . GLN A 1 590 ? 3.520 3.546 -31.086 1.00 92.94 590 GLN A N 1
ATOM 4517 C CA . GLN A 1 590 ? 2.974 4.539 -32.016 1.00 92.94 590 GLN A CA 1
ATOM 4518 C C . GLN A 1 590 ? 3.880 5.764 -32.156 1.00 92.94 590 GLN A C 1
ATOM 4520 O O . GLN A 1 590 ? 4.025 6.311 -33.246 1.00 92.94 590 GLN A O 1
ATOM 4525 N N . ILE A 1 591 ? 4.465 6.220 -31.046 1.00 94.75 591 ILE A N 1
ATOM 4526 C CA . ILE A 1 591 ? 5.290 7.433 -30.999 1.00 94.75 591 ILE A CA 1
ATOM 4527 C C . ILE A 1 591 ? 6.730 7.149 -31.451 1.00 94.75 591 ILE A C 1
ATOM 4529 O O . ILE A 1 591 ? 7.387 8.035 -31.998 1.00 94.75 591 ILE A O 1
ATOM 4533 N N . HIS A 1 592 ? 7.233 5.934 -31.205 1.00 92.44 592 HIS A N 1
ATOM 4534 C CA . HIS A 1 592 ? 8.609 5.496 -31.468 1.00 92.44 592 HIS A CA 1
ATOM 4535 C C . HIS A 1 592 ? 9.689 6.426 -30.889 1.00 92.44 592 HIS A C 1
ATOM 4537 O O . HIS A 1 592 ? 10.789 6.539 -31.426 1.00 92.44 592 HIS A O 1
ATOM 4543 N N . ASN A 1 593 ? 9.391 7.104 -29.779 1.00 95.06 593 ASN A N 1
ATOM 4544 C CA . ASN A 1 593 ? 10.316 8.013 -29.115 1.00 95.06 593 ASN A CA 1
ATOM 4545 C C . ASN A 1 593 ? 10.129 7.926 -27.601 1.00 95.06 593 ASN A C 1
ATOM 4547 O O . ASN A 1 593 ? 9.174 8.475 -27.043 1.00 95.06 593 ASN A O 1
ATOM 4551 N N . TRP A 1 594 ? 11.079 7.264 -26.937 1.00 90.44 594 TRP A N 1
ATOM 4552 C CA . TRP A 1 594 ? 11.012 7.022 -25.499 1.00 90.44 594 TRP A CA 1
ATOM 4553 C C . TRP A 1 594 ? 10.999 8.305 -24.673 1.00 90.44 594 TRP A C 1
ATOM 4555 O O . TRP A 1 594 ? 10.367 8.336 -23.620 1.00 90.44 594 TRP A O 1
ATOM 4565 N N . ARG A 1 595 ? 11.641 9.381 -25.143 1.00 96.06 595 ARG A N 1
ATOM 4566 C CA . ARG A 1 595 ? 11.653 10.664 -24.431 1.00 96.06 595 ARG A CA 1
ATOM 4567 C C . ARG A 1 595 ? 10.263 11.289 -24.413 1.00 96.06 595 ARG A C 1
ATOM 4569 O O . ARG A 1 595 ? 9.793 11.691 -23.353 1.00 96.06 595 ARG A O 1
ATOM 4576 N N . THR A 1 596 ? 9.588 11.333 -25.558 1.00 96.75 596 THR A N 1
ATOM 4577 C CA . THR A 1 596 ? 8.216 11.853 -25.645 1.00 96.75 596 THR A CA 1
ATOM 4578 C C . THR A 1 596 ? 7.249 10.993 -24.834 1.00 96.75 596 THR A C 1
ATOM 4580 O O . THR A 1 596 ? 6.466 11.531 -24.053 1.00 96.75 596 THR A O 1
ATOM 4583 N N . THR A 1 597 ? 7.342 9.666 -24.951 1.00 94.19 597 THR A N 1
ATOM 4584 C CA . THR A 1 597 ? 6.508 8.735 -24.176 1.00 94.19 597 THR A CA 1
ATOM 4585 C C . THR A 1 597 ? 6.711 8.909 -22.671 1.00 94.19 597 THR A C 1
ATOM 4587 O O . THR A 1 597 ? 5.732 9.000 -21.930 1.00 94.19 597 THR A O 1
ATOM 4590 N N . ALA A 1 598 ? 7.962 9.020 -22.211 1.00 95.19 598 ALA A N 1
ATOM 4591 C CA . ALA A 1 598 ? 8.274 9.250 -20.806 1.00 95.19 598 ALA A CA 1
ATOM 4592 C C . ALA A 1 598 ? 7.710 10.586 -20.309 1.00 95.19 598 ALA A C 1
ATOM 4594 O O . ALA A 1 598 ? 7.121 10.619 -19.234 1.00 95.19 598 ALA A O 1
ATOM 4595 N N . LEU A 1 599 ? 7.812 11.671 -21.085 1.00 97.50 599 LEU A N 1
ATOM 4596 C CA . LEU A 1 599 ? 7.257 12.978 -20.708 1.00 97.50 599 LEU A CA 1
ATOM 4597 C C . LEU A 1 599 ? 5.725 12.960 -20.606 1.00 97.50 599 LEU A C 1
ATOM 4599 O O . LEU A 1 599 ? 5.178 13.480 -19.632 1.00 97.50 599 LEU A O 1
ATOM 4603 N N . ILE A 1 600 ? 5.034 12.323 -21.562 1.00 97.00 600 ILE A N 1
ATOM 4604 C CA . ILE A 1 600 ? 3.572 12.141 -21.516 1.00 97.00 600 ILE A CA 1
ATOM 4605 C C . ILE A 1 600 ? 3.189 11.372 -20.252 1.00 97.00 600 ILE A C 1
ATOM 4607 O O . ILE A 1 600 ? 2.351 11.833 -19.479 1.00 97.00 600 ILE A O 1
ATOM 4611 N N . LEU A 1 601 ? 3.846 10.241 -20.001 1.00 96.44 601 LEU A N 1
ATOM 4612 C CA . LEU A 1 601 ? 3.617 9.437 -18.806 1.00 96.44 601 LEU A CA 1
ATOM 4613 C C . LEU A 1 601 ? 3.875 10.243 -17.520 1.00 96.44 601 LEU A C 1
ATOM 4615 O O . LEU A 1 601 ? 3.044 10.241 -16.617 1.00 96.44 601 LEU A O 1
ATOM 4619 N N . THR A 1 602 ? 4.986 10.981 -17.455 1.00 97.81 602 THR A N 1
ATOM 4620 C CA . THR A 1 602 ? 5.367 11.786 -16.281 1.00 97.81 602 THR A CA 1
ATOM 4621 C C . THR A 1 602 ? 4.336 12.869 -15.968 1.00 97.81 602 THR A C 1
ATOM 4623 O O . THR A 1 602 ? 4.095 13.172 -14.801 1.00 97.81 602 THR A O 1
ATOM 4626 N N . SER A 1 603 ? 3.705 13.451 -16.994 1.00 97.62 603 SER A N 1
ATOM 4627 C CA . SER A 1 603 ? 2.716 14.523 -16.824 1.00 97.62 603 SER A CA 1
ATOM 4628 C C . SER A 1 603 ? 1.496 14.105 -15.990 1.00 97.62 603 SER A C 1
ATOM 4630 O O . SER A 1 603 ? 0.875 14.951 -15.347 1.00 97.62 603 SER A O 1
ATOM 4632 N N . ILE A 1 604 ? 1.204 12.800 -15.906 1.00 98.25 604 ILE A N 1
ATOM 4633 C CA . ILE A 1 604 ? 0.115 12.244 -15.088 1.00 98.25 604 ILE A CA 1
ATOM 4634 C C . ILE A 1 604 ? 0.348 12.498 -13.587 1.00 98.25 604 ILE A C 1
ATOM 4636 O O . ILE A 1 604 ? -0.622 12.623 -12.840 1.00 98.25 604 ILE A O 1
ATOM 4640 N N . PHE A 1 605 ? 1.590 12.704 -13.125 1.00 98.50 605 PHE A N 1
ATOM 4641 C CA . PHE A 1 605 ? 1.821 13.173 -11.750 1.00 98.50 605 PHE A CA 1
ATOM 4642 C C . PHE A 1 605 ? 1.181 14.538 -11.475 1.00 98.50 605 PHE A C 1
ATOM 4644 O O . PHE A 1 605 ? 0.737 14.783 -10.356 1.00 98.50 605 PHE A O 1
ATOM 4651 N N . GLY A 1 606 ? 1.067 15.404 -12.487 1.00 98.12 606 GLY A N 1
ATOM 4652 C CA . GLY A 1 606 ? 0.313 16.651 -12.377 1.00 98.12 606 GLY A CA 1
ATOM 4653 C C . GLY A 1 606 ? -1.175 16.403 -12.121 1.00 98.12 606 GLY A C 1
ATOM 4654 O O . GLY A 1 606 ? -1.776 17.094 -11.303 1.00 98.12 606 GLY A O 1
ATOM 4655 N N . VAL A 1 607 ? -1.752 15.368 -12.743 1.00 98.31 607 VAL A N 1
ATOM 4656 C CA . VAL A 1 607 ? -3.135 14.932 -12.484 1.00 98.31 607 VAL A CA 1
ATOM 4657 C C . VAL A 1 607 ? -3.273 14.390 -11.060 1.00 98.31 607 VAL A C 1
ATOM 4659 O O . VAL A 1 607 ? -4.190 14.790 -10.350 1.00 98.31 607 VAL A O 1
ATOM 4662 N N . ALA A 1 608 ? -2.342 13.545 -10.606 1.00 98.38 608 ALA A N 1
ATOM 4663 C CA . ALA A 1 608 ? -2.342 13.030 -9.234 1.00 98.38 608 ALA A CA 1
ATOM 4664 C C . ALA A 1 608 ? -2.260 14.163 -8.191 1.00 98.38 608 ALA A C 1
ATOM 4666 O O . ALA A 1 608 ? -3.053 14.201 -7.250 1.00 98.38 608 ALA A O 1
ATOM 4667 N N . ALA A 1 609 ? -1.360 15.131 -8.398 1.00 98.62 609 ALA A N 1
ATOM 4668 C CA . ALA A 1 609 ? -1.238 16.307 -7.541 1.00 98.62 609 ALA A CA 1
ATOM 4669 C C . ALA A 1 609 ? -2.507 17.176 -7.561 1.00 98.62 609 ALA A C 1
ATOM 4671 O O . ALA A 1 609 ? -2.939 17.642 -6.511 1.00 98.62 609 ALA A O 1
ATOM 4672 N N . ALA A 1 610 ? -3.141 17.358 -8.724 1.00 98.38 610 ALA A N 1
ATOM 4673 C CA . ALA A 1 610 ? -4.399 18.095 -8.836 1.00 98.38 610 ALA A CA 1
ATOM 4674 C C . ALA A 1 610 ? -5.554 17.399 -8.097 1.00 98.38 610 ALA A C 1
ATOM 4676 O O . ALA A 1 610 ? -6.350 18.068 -7.444 1.00 98.38 610 ALA A O 1
ATOM 4677 N N . ILE A 1 611 ? -5.631 16.065 -8.144 1.00 98.44 611 ILE A N 1
ATOM 4678 C CA . ILE A 1 611 ? -6.632 15.304 -7.385 1.00 98.44 611 ILE A CA 1
ATOM 4679 C C . ILE A 1 611 ? -6.407 15.483 -5.878 1.00 98.44 611 ILE A C 1
ATOM 4681 O O . ILE A 1 611 ? -7.345 15.803 -5.151 1.00 98.44 611 ILE A O 1
ATOM 4685 N N . TRP A 1 612 ? -5.171 15.348 -5.393 1.00 98.44 612 TRP A N 1
ATOM 4686 C CA . TRP A 1 612 ? -4.877 15.552 -3.970 1.00 98.44 612 TRP A CA 1
ATOM 4687 C C . TRP A 1 612 ? -5.044 17.006 -3.509 1.00 98.44 612 TRP A C 1
ATOM 4689 O O . TRP A 1 612 ? -5.412 17.226 -2.355 1.00 98.44 612 TRP A O 1
ATOM 4699 N N . LEU A 1 613 ? -4.892 17.983 -4.408 1.00 98.12 613 LEU A N 1
ATOM 4700 C CA . LEU A 1 613 ? -5.198 19.387 -4.133 1.00 98.12 613 LEU A CA 1
ATOM 4701 C C . LEU A 1 613 ? -6.684 19.583 -3.802 1.00 98.12 613 LEU A C 1
ATOM 4703 O O . LEU A 1 613 ? -6.998 20.326 -2.875 1.00 98.12 613 LEU A O 1
ATOM 4707 N N . ILE A 1 614 ? -7.593 18.881 -4.492 1.00 97.56 614 ILE A N 1
ATOM 4708 C CA . ILE A 1 614 ? -9.035 18.905 -4.178 1.00 97.56 614 ILE A CA 1
ATOM 4709 C C . ILE A 1 614 ? -9.274 18.454 -2.731 1.00 97.56 614 ILE A C 1
ATOM 4711 O O . ILE A 1 614 ? -10.070 19.064 -2.019 1.00 97.56 614 ILE A O 1
ATOM 4715 N N . GLY A 1 615 ? -8.532 17.444 -2.263 1.00 95.19 615 GLY A N 1
ATOM 4716 C CA . GLY A 1 615 ? -8.634 16.917 -0.900 1.00 95.19 615 GLY A CA 1
ATOM 4717 C C . GLY A 1 615 ? -8.343 17.939 0.205 1.00 95.19 615 GLY A C 1
ATOM 4718 O O . GLY A 1 615 ? -8.869 17.810 1.306 1.00 95.19 615 GLY A O 1
ATOM 4719 N N . ILE A 1 616 ? -7.576 19.000 -0.079 1.00 95.88 616 ILE A N 1
ATOM 4720 C CA . ILE A 1 616 ? -7.286 20.080 0.885 1.00 95.88 616 ILE A CA 1
ATOM 4721 C C . ILE A 1 616 ? -8.550 20.879 1.247 1.00 95.88 616 ILE A C 1
ATOM 4723 O O . ILE A 1 616 ? -8.625 21.451 2.340 1.00 95.88 616 ILE A O 1
ATOM 4727 N N . PHE A 1 617 ? -9.514 20.934 0.325 1.00 94.88 617 PHE A N 1
ATOM 4728 C CA . PHE A 1 617 ? -10.745 21.717 0.439 1.00 94.88 617 PHE A CA 1
ATOM 4729 C C . PHE A 1 617 ? -11.965 20.881 0.831 1.00 94.88 617 PHE A C 1
ATOM 4731 O O . PHE A 1 617 ? -13.052 21.435 0.957 1.00 94.88 617 PHE A O 1
ATOM 4738 N N . LEU A 1 618 ? -11.809 19.567 1.006 1.00 92.44 618 LEU A N 1
ATOM 4739 C CA . LEU A 1 618 ? -12.884 18.727 1.519 1.00 92.44 618 LEU A CA 1
ATOM 4740 C C . LEU A 1 618 ? -13.034 18.923 3.027 1.00 92.44 618 LEU A C 1
ATOM 4742 O O . LEU A 1 618 ? -12.037 18.986 3.750 1.00 92.44 618 LEU A O 1
ATOM 4746 N N . ASP A 1 619 ? -14.280 18.940 3.493 1.00 84.62 619 ASP A N 1
ATOM 4747 C CA . ASP A 1 619 ? -14.582 18.828 4.915 1.00 84.62 619 ASP A CA 1
ATOM 4748 C C . ASP A 1 619 ? -14.153 17.440 5.391 1.00 84.62 619 ASP A C 1
ATOM 4750 O O . ASP A 1 619 ? -14.779 16.423 5.089 1.00 84.62 619 ASP A O 1
ATOM 4754 N N . SER A 1 620 ? -13.014 17.399 6.075 1.00 82.25 620 SER A N 1
ATOM 4755 C CA . SER A 1 620 ? -12.437 16.176 6.611 1.00 82.25 620 SER A CA 1
ATOM 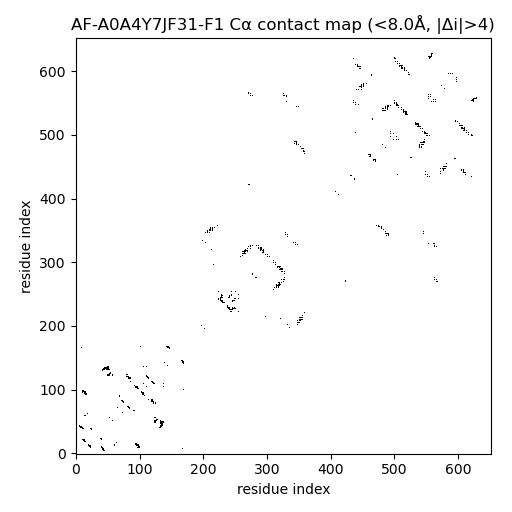4756 C C . SER A 1 620 ? -12.755 16.064 8.094 1.00 82.25 620 SER A C 1
ATOM 4758 O O . SER A 1 620 ? -12.276 16.883 8.880 1.00 82.25 620 SER A O 1
ATOM 4760 N N . VAL A 1 621 ? -13.501 15.031 8.470 1.00 78.62 621 VAL A N 1
ATOM 4761 C CA . VAL A 1 621 ? -13.640 14.604 9.864 1.00 78.62 621 VAL A CA 1
ATOM 4762 C C . VAL A 1 621 ? -12.615 13.506 10.108 1.00 78.62 621 VAL A C 1
ATOM 4764 O O . VAL A 1 621 ? -12.543 12.546 9.338 1.00 78.62 621 VAL A O 1
ATOM 4767 N N . ASP A 1 622 ? -11.794 13.670 11.142 1.00 77.12 622 ASP A N 1
ATOM 4768 C CA . ASP A 1 622 ? -10.923 12.598 11.606 1.00 77.12 622 ASP A CA 1
ATOM 4769 C C . ASP A 1 622 ? -11.778 11.586 12.370 1.00 77.12 622 ASP A C 1
ATOM 4771 O O . ASP A 1 622 ? -12.229 11.847 13.485 1.00 77.12 622 ASP A O 1
ATOM 4775 N N . ARG A 1 623 ? -12.035 10.438 11.740 1.00 77.00 623 ARG A N 1
ATOM 4776 C CA . ARG A 1 623 ? -12.882 9.384 12.308 1.00 77.00 623 ARG A CA 1
ATOM 4777 C C . ARG A 1 623 ? -12.077 8.411 13.165 1.00 77.00 623 ARG A C 1
ATOM 4779 O O . ARG A 1 623 ? -12.553 7.319 13.475 1.00 77.00 623 ARG A O 1
ATOM 4786 N N . TYR A 1 624 ? -10.844 8.772 13.534 1.00 70.31 624 TYR A N 1
ATOM 4787 C CA . TYR A 1 624 ? -9.943 7.877 14.246 1.00 70.31 624 TYR A CA 1
ATOM 4788 C C . TYR A 1 624 ? -10.479 7.445 15.622 1.00 70.31 624 TYR A C 1
ATOM 4790 O O . TYR A 1 624 ? -10.253 6.304 16.029 1.00 70.31 624 TYR A O 1
ATOM 4798 N N . ASN A 1 625 ? -11.223 8.318 16.302 1.00 66.00 625 ASN A N 1
ATOM 4799 C CA . ASN A 1 625 ? -11.809 8.045 17.616 1.00 66.00 625 ASN A CA 1
ATOM 4800 C C . ASN A 1 625 ? -13.322 7.755 17.564 1.00 66.00 625 ASN A C 1
ATOM 4802 O O . ASN A 1 625 ? -13.948 7.686 18.613 1.00 66.00 625 ASN A O 1
ATOM 4806 N N . GLU A 1 626 ? -13.935 7.612 16.380 1.00 68.06 626 GLU A N 1
ATOM 4807 C CA . GLU A 1 626 ? -15.372 7.305 16.294 1.00 68.06 626 GLU A CA 1
ATOM 4808 C C . GLU A 1 626 ? -15.671 5.873 16.766 1.00 68.06 626 GLU A C 1
ATOM 4810 O O . GLU A 1 626 ? -15.082 4.911 16.265 1.00 68.06 626 GLU A O 1
ATOM 4815 N N . GLU A 1 627 ? -16.634 5.732 17.680 1.00 52.00 627 GLU A N 1
ATOM 4816 C CA . GLU A 1 627 ? -17.119 4.437 18.159 1.00 52.00 627 GLU A CA 1
ATOM 4817 C C . GLU A 1 627 ? -17.972 3.712 17.100 1.00 52.00 627 GLU A C 1
ATOM 4819 O O . GLU A 1 627 ? -18.703 4.311 16.293 1.00 52.00 627 GLU A O 1
ATOM 4824 N N . ASP A 1 628 ? -17.882 2.380 17.082 1.00 45.97 628 ASP A N 1
ATOM 4825 C CA . ASP A 1 628 ? -18.698 1.526 16.221 1.00 45.97 628 ASP A CA 1
ATOM 4826 C C . ASP A 1 628 ? -20.113 1.381 16.805 1.00 45.97 628 ASP A C 1
ATOM 4828 O O . ASP A 1 628 ? -20.498 0.320 17.291 1.00 45.97 628 ASP A O 1
ATOM 4832 N N . ASN A 1 629 ? -20.924 2.438 16.722 1.00 34.88 629 ASN A N 1
ATOM 4833 C CA . ASN A 1 629 ? -22.342 2.348 17.071 1.00 34.88 629 ASN A CA 1
ATOM 4834 C C . ASN A 1 629 ? -23.057 1.436 16.066 1.00 34.88 629 ASN A C 1
ATOM 4836 O O . ASN A 1 629 ? -23.381 1.826 14.939 1.00 34.88 629 ASN A O 1
ATOM 4840 N N . ALA A 1 630 ? -23.279 0.186 16.463 1.00 34.66 630 ALA A N 1
ATOM 4841 C CA . ALA A 1 630 ? -24.100 -0.766 15.741 1.00 34.66 630 ALA A CA 1
ATOM 4842 C C . ALA A 1 630 ? -25.549 -0.691 16.241 1.00 34.66 630 ALA A C 1
ATOM 4844 O O . ALA A 1 630 ? -25.979 -1.550 17.002 1.00 34.66 630 ALA A O 1
ATOM 4845 N N . SER A 1 631 ? -26.338 0.279 15.771 1.00 28.17 631 SER A N 1
ATOM 4846 C CA . SER A 1 631 ? -27.801 0.190 15.883 1.00 28.17 631 SER A CA 1
ATOM 4847 C C . SER A 1 631 ? -28.561 1.070 14.881 1.00 28.17 631 SER A C 1
ATOM 4849 O O . SER A 1 631 ? -28.320 2.258 14.710 1.00 28.17 631 SER A O 1
ATOM 4851 N N . THR A 1 632 ? -29.517 0.398 14.230 1.00 27.39 632 THR A N 1
ATOM 4852 C CA . THR A 1 632 ? -30.791 0.889 13.673 1.00 27.39 632 THR A CA 1
ATOM 4853 C C . THR A 1 632 ? -30.796 1.906 12.527 1.00 27.39 632 THR A C 1
ATOM 4855 O O . THR A 1 632 ? -30.669 3.113 12.696 1.00 27.39 632 THR A O 1
ATOM 4858 N N . ASN A 1 633 ? -31.135 1.379 11.343 1.00 32.25 633 ASN A N 1
ATOM 4859 C CA . ASN A 1 633 ? -31.915 2.099 10.341 1.00 32.25 633 ASN A CA 1
ATOM 4860 C C . ASN A 1 633 ? -33.161 2.715 10.996 1.00 32.25 633 ASN A C 1
ATOM 4862 O O . ASN A 1 633 ? -34.042 1.966 11.407 1.00 32.25 633 ASN A O 1
ATOM 4866 N N . THR A 1 634 ? -33.266 4.036 10.963 1.00 28.03 634 THR A N 1
ATOM 4867 C CA . THR A 1 634 ? -34.527 4.762 10.773 1.00 28.03 634 THR A CA 1
ATOM 4868 C C . THR A 1 634 ? -34.160 6.148 10.260 1.00 28.03 634 THR A C 1
ATOM 4870 O O . THR A 1 634 ? -33.471 6.900 10.943 1.00 28.03 634 THR A O 1
ATOM 4873 N N . GLU A 1 635 ? -34.581 6.468 9.036 1.00 29.02 635 GLU A N 1
ATOM 4874 C CA . GLU A 1 635 ? -34.710 7.861 8.603 1.00 29.02 635 GLU A CA 1
ATOM 4875 C C . GLU A 1 635 ? -35.573 8.636 9.611 1.00 29.02 635 GLU A C 1
ATOM 4877 O O . GLU A 1 635 ? -36.501 8.066 10.195 1.00 29.02 635 GLU A O 1
ATOM 4882 N N . PRO A 1 636 ? -35.378 9.957 9.695 1.00 29.66 636 PRO A N 1
ATOM 4883 C CA . PRO A 1 636 ? -36.537 10.827 9.665 1.00 29.66 636 PRO A CA 1
ATOM 4884 C C . PRO A 1 636 ? -36.451 11.817 8.504 1.00 29.66 636 PRO A C 1
ATOM 4886 O O . PRO A 1 636 ? -35.501 12.579 8.335 1.00 29.66 636 PRO A O 1
ATOM 4889 N N . VAL A 1 637 ? -37.513 11.776 7.709 1.00 27.14 637 VAL A N 1
ATOM 4890 C CA . VAL A 1 637 ? -37.957 12.810 6.781 1.00 27.14 637 VAL A CA 1
ATOM 4891 C C . VAL A 1 637 ? -38.389 14.064 7.559 1.00 27.14 637 VAL A C 1
ATOM 4893 O O . VAL A 1 637 ? -39.105 13.939 8.548 1.00 27.14 637 VAL A O 1
ATOM 4896 N N . ALA A 1 638 ? -38.054 15.236 6.996 1.00 26.12 638 ALA A N 1
ATOM 4897 C CA . ALA A 1 638 ? -38.573 16.592 7.269 1.00 26.12 638 ALA A CA 1
ATOM 4898 C C . ALA A 1 638 ? -38.213 17.210 8.646 1.00 26.12 638 ALA A C 1
ATOM 4900 O O . ALA A 1 638 ? -38.154 16.528 9.653 1.00 26.12 638 ALA A O 1
ATOM 4901 N N . ALA A 1 639 ? -37.952 18.512 8.782 1.00 25.45 639 ALA A N 1
ATOM 4902 C CA . ALA A 1 639 ? -38.496 19.633 8.028 1.00 25.45 639 ALA A CA 1
ATOM 4903 C C . ALA A 1 639 ? -37.495 20.789 7.859 1.00 25.45 639 ALA A C 1
ATOM 4905 O O . ALA A 1 639 ? -36.744 21.151 8.762 1.00 25.45 639 ALA A O 1
ATOM 4906 N N . GLU A 1 640 ? -37.564 21.382 6.673 1.00 30.77 640 GLU A N 1
ATOM 4907 C CA . GLU A 1 640 ? -37.162 22.746 6.353 1.00 30.77 640 GLU A CA 1
ATOM 4908 C C . GLU A 1 640 ? -37.850 23.714 7.331 1.00 30.77 640 GLU A C 1
ATOM 4910 O O . GLU A 1 640 ? -39.075 23.751 7.391 1.00 30.77 640 GLU A O 1
ATOM 4915 N N . ASN A 1 641 ? -37.080 24.490 8.092 1.00 26.42 641 ASN A N 1
ATOM 4916 C CA . ASN A 1 641 ? -37.570 25.698 8.750 1.00 26.42 641 ASN A CA 1
ATOM 4917 C C . ASN A 1 641 ? -36.533 26.803 8.546 1.00 26.42 641 ASN A C 1
ATOM 4919 O O . ASN A 1 641 ? -35.541 26.923 9.263 1.00 26.42 641 ASN A O 1
ATOM 4923 N N . THR A 1 642 ? -36.788 27.600 7.515 1.00 27.19 642 THR A N 1
ATOM 4924 C CA . THR A 1 642 ? -36.360 28.991 7.397 1.00 27.19 642 THR A CA 1
ATOM 4925 C C . THR A 1 642 ? -36.714 29.747 8.675 1.00 27.19 642 THR A C 1
ATOM 4927 O O . THR A 1 642 ? -37.893 29.904 8.984 1.00 27.19 642 THR A O 1
ATOM 4930 N N . VAL A 1 643 ? -35.708 30.237 9.398 1.00 26.75 643 VAL A N 1
ATOM 4931 C CA . VAL A 1 643 ? -35.905 31.249 10.440 1.00 26.75 643 VAL A CA 1
ATOM 4932 C C . VAL A 1 643 ? -35.619 32.607 9.815 1.00 26.75 643 VAL A C 1
ATOM 4934 O O . VAL A 1 643 ? -34.480 32.944 9.485 1.00 26.75 643 VAL A O 1
ATOM 4937 N N . GLU A 1 644 ? -36.702 33.348 9.598 1.00 26.61 644 GLU A N 1
ATOM 4938 C CA . GLU A 1 644 ? -36.693 34.775 9.315 1.00 26.61 644 GLU A CA 1
ATOM 4939 C C . GLU A 1 644 ? -36.058 35.558 10.471 1.00 26.61 644 GLU A C 1
ATOM 4941 O O . GLU A 1 644 ? -36.222 35.242 11.648 1.00 26.61 644 GLU A O 1
ATOM 4946 N N . LYS A 1 645 ? -35.345 36.618 10.085 1.00 24.28 645 LYS A N 1
ATOM 4947 C CA . LYS A 1 645 ? -34.906 37.736 10.923 1.00 24.28 645 LYS A CA 1
ATOM 4948 C C . LYS A 1 645 ? -36.009 38.218 11.866 1.00 24.28 645 LYS A C 1
ATOM 4950 O O . LYS A 1 645 ? -37.072 38.593 11.383 1.00 24.28 645 LYS A O 1
ATOM 4955 N N . PHE A 1 646 ? -35.662 38.419 13.133 1.00 25.94 646 PHE A N 1
ATOM 4956 C CA . PHE A 1 646 ? -36.205 39.521 13.924 1.00 25.94 646 PHE A CA 1
ATOM 4957 C C . PHE A 1 646 ? -35.077 40.163 14.740 1.00 25.94 646 PHE A C 1
ATOM 4959 O O . PHE A 1 646 ? -34.527 39.559 15.658 1.00 25.94 646 PHE A O 1
ATOM 4966 N N . ASP A 1 647 ? -34.709 41.376 14.323 1.00 28.70 647 ASP A N 1
ATOM 4967 C CA . ASP A 1 647 ? -33.995 42.361 15.131 1.00 28.70 647 ASP A CA 1
ATOM 4968 C C . ASP A 1 647 ? -34.976 42.908 16.176 1.00 28.70 647 ASP A C 1
ATOM 4970 O O . ASP A 1 647 ? -36.061 43.357 15.807 1.00 28.70 647 ASP A O 1
ATOM 4974 N N . GLU A 1 648 ? -34.584 42.951 17.448 1.00 30.28 648 GLU A N 1
ATOM 4975 C CA . GLU A 1 648 ? -35.238 43.809 18.439 1.00 30.28 648 GLU A CA 1
ATOM 4976 C C . GLU A 1 648 ? -34.184 44.488 19.323 1.00 30.28 648 GLU A C 1
ATOM 4978 O O . GLU A 1 648 ? -33.670 43.949 20.301 1.00 30.28 648 GLU A O 1
ATOM 4983 N N . HIS A 1 649 ? -33.854 45.716 18.925 1.00 27.03 649 HIS A N 1
ATOM 4984 C CA . HIS A 1 649 ? -33.332 46.772 19.780 1.00 27.03 649 HIS A CA 1
ATOM 4985 C C . HIS A 1 649 ? -34.451 47.811 19.923 1.00 27.03 649 HIS A C 1
ATOM 4987 O O . HIS A 1 649 ? -34.736 48.489 18.940 1.00 27.03 649 HIS A O 1
ATOM 4993 N N . SER A 1 650 ? -35.032 47.972 21.118 1.00 28.09 650 SER A N 1
ATOM 4994 C CA . SER A 1 650 ? -35.433 49.280 21.676 1.00 28.09 650 SER A CA 1
ATOM 4995 C C . SER A 1 650 ? -36.144 49.143 23.031 1.00 28.09 650 SER A C 1
ATOM 4997 O O . SER A 1 650 ? -37.219 48.564 23.107 1.00 28.09 650 SER A O 1
ATOM 4999 N N . GLU A 1 651 ? -35.523 49.745 24.048 1.00 31.72 651 GLU A N 1
ATOM 5000 C CA . GLU A 1 651 ? -36.131 50.646 25.047 1.00 31.72 651 GLU A CA 1
ATOM 5001 C C . GLU A 1 651 ? -37.393 50.210 25.831 1.00 31.72 651 GLU A C 1
ATOM 5003 O O . GLU A 1 651 ? -38.514 50.317 25.340 1.00 31.72 651 GLU A O 1
ATOM 5008 N N . ILE A 1 652 ? -37.195 49.880 27.120 1.00 32.41 652 ILE A N 1
ATOM 5009 C CA . ILE A 1 652 ? -37.651 50.569 28.364 1.00 32.41 652 ILE A CA 1
ATOM 5010 C C . ILE A 1 652 ? -37.698 49.564 29.517 1.00 32.41 652 ILE A C 1
ATOM 5012 O O . ILE A 1 652 ? -38.408 48.542 29.396 1.00 32.41 652 ILE A O 1
#

InterPro domains:
  IPR004156 Organic anion transporter polypeptide [PF03137] (510-590)
  IPR011701 Major facilitator superfamily [PF07690] (244-354)
  IPR020846 Major facilitator superfamily domain [PS50850] (202-621)
  IPR021109 Aspartic peptidase domain superfamily [G3DSA:2.40.70.10] (1-165)
  IPR021109 Aspartic peptidase domain superfamily [SSF50630] (4-151)
  IPR032799 Xylanase inhibitor, C-terminal [PF14541] (7-153)
  IPR033121 Peptidase family A1 domain [PS51767] (1-156)
  IPR036259 MFS transporter superfamily [G3DSA:1.20.1250.20] (200-357)
  IPR036259 MFS transporter superfamily [G3DSA:1.20.1250.20] (403-616)
  IPR036259 MFS transporter superfamily [SSF103473] (198-354)
  IPR036259 MFS transporter superfamily [SSF103473] (419-615)
  IPR044770 Protein spinster-like [PTHR23505] (198-629)
  IPR044770 Protein spinster-like [cd17328] (203-618)

Secondary structure (DSSP, 8-state):
------EEEEEEEEEETTEEEE----GGG-SS--S---TTEEEEETTSSSEEEEHHHHHHHHHHHHHHS-S--B--STT-SSEEE--TT-----EEEEETTEEEEEPHHHHEEEETTTEEEE-EEEESSSPPEEEHHHHTT--EEPP--------------------EE--S----------------------SS--HHHHHHHHHHHHHHHHHHHHHHHHHHHT-B--EE-TTS-EEPPBHHHHHHT--HHHHHHHHHHHHHHHHHHHHHHHHHHHHSS-HHHHHHHHHHHHHHHHHHHHH---HHHHHHHHHHHHHHHHHHHHHHHHHHHHHS-GGGHHHHHHHHHTTGGGGGG-SSS-----------------------------------------------HHHHHHHHHHHHHHHHHHHHHHHH-HHHHHHHHHHHHHHHHHHHHHHHHHHHHHHHH--SSHHHHHHHHHHHHHHHHHHHHHHHHHHT---HHHHHHHHHHHHHHHHHHHHHHHH-SSHHHHHHHHHHHHHHHHTTHHHHHHHHHHSS-GGGHHHHHHHHHHHIIIIIIHHHHHHHHHHHHHH--HHHHHHHHHHHHHHHHHHHHHHTTS-----TT---------------------------

Organism: Papaver somniferum (NCBI:txid3469)

Foldseek 3Di:
DDDPPWDKFQWQFKDFANRTQGAFAPPVPDPPDPDDPDGRIATEDQPAAFFEGAQVSVVVVLVSFPVVFPADFDDDPDDFPTKDQADPPTDGTWMWTDTPPDIRIFDPQLQWDDDPPRMIGGRYHYDNHDDGYDYNSNCPPWDWAFDDDDDDDDDDDDDDDDDDRDTDGDDDDDDDDDDDDDDDDDDDDDDDDDDDDDLVRVLVVLQVVLLVLLLLLLVLVLQLVPWDDWDADPVGDIDQIGGPCRLAVDDNVLSVLLSVLLVLLQLVQLLVLLLVCLVDVCLVVLLVVLLVQLVVLSVQLVPDSDSVSNSVSSSSNSNSVSSSQLRVLLVLQVPPDLLQSLLSVLSNQLSNLVSLPPDDDPDPPPPPPPPVPPPPPDDDDDDDDDDDDDDDDDDDDDDDDPPDPPPDPVNVVVSVVVSVVSSVVLVVVQVPLLLLVLLLVLLLLLQQLVLQCLPCVLVLCCVQAVDPCSSNLSSVLSSVLLSQLSNVLSNVCSVVPPDSLSLLVLQLVLLVQLLVLQLQLLVDSHSVSNSVSNSVSSSSSSSNSSSSLSSLQFSDASSSSSSSSSVSVSSSCVRHNVVSNVVLVVVCVVVVRSSVSSNVSSCSSVVSSVSSVVSNPDPGDRNHPPDPPPDDDDDDDDDDDDDDDDDDDDDD

Solvent-accessible surface area (backbone atoms only — not comparable to full-atom values): 36957 Å² total; per-residue (Å²): 133,84,74,84,85,71,47,66,44,49,37,50,29,42,26,50,61,92,50,74,44,61,54,73,72,86,71,89,82,68,92,84,62,102,62,93,74,62,89,38,58,33,33,58,33,75,90,37,65,50,27,31,35,45,45,67,52,36,52,52,52,53,51,51,50,55,69,61,32,93,61,80,74,42,92,47,80,88,86,46,89,49,20,34,77,63,58,98,84,69,72,75,68,54,36,34,41,33,34,85,90,46,78,47,77,47,56,65,72,29,46,38,42,82,42,92,90,57,30,32,29,46,41,63,40,66,32,95,59,83,84,37,33,45,11,27,41,64,44,61,98,58,64,80,48,80,71,86,80,81,91,80,93,76,85,90,81,91,76,92,77,89,84,76,81,67,65,57,69,72,71,89,87,81,92,78,90,83,82,91,83,84,86,91,79,90,79,81,76,86,78,79,84,72,92,86,65,56,74,69,52,49,52,49,50,51,25,53,51,46,33,50,54,32,39,61,60,29,54,54,52,54,36,49,76,63,29,34,47,59,48,62,49,99,88,68,55,62,50,82,35,33,50,56,23,21,77,67,59,41,51,74,68,59,53,54,46,46,68,51,26,24,50,56,19,24,56,64,30,11,48,51,44,16,53,46,44,58,79,38,100,47,57,67,58,49,30,53,54,17,48,50,42,19,54,54,18,53,52,47,44,75,72,55,92,43,72,69,58,34,38,54,23,31,20,39,28,14,35,7,47,14,25,44,70,16,44,48,60,49,50,46,55,77,69,38,57,83,82,44,26,39,37,54,50,10,61,41,56,27,30,60,36,56,41,43,77,77,64,69,99,67,85,65,84,65,70,75,60,73,68,78,65,78,80,76,80,74,87,77,91,77,90,87,86,91,79,93,82,90,86,86,88,83,88,90,78,98,71,96,75,86,78,74,85,69,76,48,70,66,58,54,56,46,52,52,48,54,52,50,59,50,50,52,51,54,51,49,55,48,70,68,33,62,66,38,43,35,52,43,54,18,46,16,41,42,33,19,42,54,35,26,41,75,70,46,38,35,59,40,40,29,72,70,52,66,43,91,59,28,61,48,53,53,27,52,47,42,28,52,21,29,32,53,12,13,39,51,26,4,46,50,42,40,71,70,52,80,42,64,52,52,24,21,49,48,38,17,52,28,27,40,52,10,27,50,28,37,37,51,11,65,66,42,81,48,54,69,51,20,50,56,28,35,50,55,7,41,24,28,46,28,21,34,58,25,39,57,50,49,36,43,41,29,54,31,41,61,76,40,22,24,36,39,48,17,50,42,54,39,45,26,41,69,69,2,26,64,52,26,42,63,53,51,51,55,52,34,76,72,66,75,38,58,56,61,46,48,45,60,48,37,51,40,24,51,53,17,15,52,39,21,49,54,46,50,74,50,93,77,65,79,24,62,82,50,77,88,80,86,75,78,95,72,87,82,82,84,77,92,73,88,79,78,88,79,90,86,87,81,92,135

Sequence (652 aa):
PFQKTFYYLALEAISVNENKVPFISDTSSTKDTEAFQEDNYIIIDSGTTFTFLPEEMYSDIESEIKKAIQVEPTVGPNGFNLCYPFDDSMTFPEVTVHFTDADIKLDAGNYFVPVGGGFICLSFFPSKTPPYLYGNVAQINFLVEYALTENKMAEPSVSEESESISVMVVSENTESALGTTNSGKECAYPKKKTTWCSPKVLLLIFCLMNLLNYVDRGVIASTGVNGTPKVCNASGECIAGKGIQGAFNLTNFQDGALSTAFMVGLLVASPIFASLAKNYNKPFRLIGVGLLIWTIATACCGVTSNFWNIIVCRMLVGVGEASFMSLAAPFIDDNAPVARKTFCLGLFYMCIPLKGFESGEATLTTSVQIELHEVKITEVSEQGKDVVYVSSGGGLSNNKISRKTYLSKHTIKRISRFCKDMIWKDIKVLLFEKVYVVSVLGYVAYTFVIGAYSYWGPKAGADIYHMTNPDMFFGVITVFCGTCGTLAGAYLFDRINCSIKNGFKLLTATTALGGACCFGAFCFKSMYGFLAFFVLGQLFLFAAQAPVTFICLHSVKPSLRPISLAISTVAIHIFGDVPSSPLVGRIQDQIHNWRTTALILTSIFGVAAAIWLIGIFLDSVDRYNEEDNASTNTEPVAAENTVEKFDEHSEI

pLDDT: mean 73.94, std 25.32, range [20.7, 98.62]

Radius of gyration: 32.25 Å; Cα contacts (8 Å, |Δi|>4): 878; chains: 1; bounding box: 66×103×102 Å

Nearest PDB structures (foldseek):
  8pnl-assembly1_A  TM=6.596E-01  e=1.949E-08  Mycolicibacterium hassiacum DSM 44199
  4oaa-assembly1_B  TM=6.677E-01  e=3.276E-06  Escherichia coli str. K-12 substr. DH10B
  8s5u-assembly1_A  TM=6.490E-01  e=3.118E-05  Homo sapiens
  8s5z-assembly1_A  TM=5.322E-01  e=1.275E-03  Homo sapiens
  8s62-assembly1_A  TM=5.181E-01  e=9.358E-04  Homo sapiens

Mean predicted aligned error: 18.85 Å